Protein AF-0000000087793242 (afdb_homodimer)

Sequence (482 aa):
MSTSSGTLFVCATPLGHLGDVSPRLLETLQNVALICAEDTRHTGKLLSRFEITTSFTSINEHTSPAKIEAMAEKLASGEDLALVTDAGTPGVSDPGPALVRAAAARGFKVCPIPGPCALVAALSISGFDAQRFSFLGFLPRKPGKIRKLFTEMLGRSETLVFYESPYRVAKTIRFLGEVAPEAPVCVCRELTKQFEEIFRGSALELAESLKARGELKGEFTVVVGATTPREAEEDDSEAEDMSTSSGTLFVCATPLGHLGDVSPRLLETLQNVALICAEDTRHTGKLLSRFEITTSFTSINEHTSPAKIEAMAEKLASGEDLALVTDAGTPGVSDPGPALVRAAAARGFKVCPIPGPCALVAALSISGFDAQRFSFLGFLPRKPGKIRKLFTEMLGRSETLVFYESPYRVAKTIRFLGEVAPEAPVCVCRELTKQFEEIFRGSALELAESLKARGELKGEFTVVVGATTPREAEEDDSEAED

Foldseek 3Di:
DPQAFAEEEFEAAAQAANVFDDPVRLVLLQPFQEEEEQDCVLVVVNCVVVVRDHHYDYDFPPDDPVVLVVVLVCRVNVTYYYYYYNHGTDPPLTDDVSSVVSNVVVPHHYHYHHGDDDQVLQVVPLPADVPDEDEDEEADDDLVRLLVVLLVRLVQQHKYKYKYAQVCVLVSLVSNCVNFVQWWKWKWFSPPHPPTDIDTGGSNVVSVVSVVVPRDDGIIMMMTHHPDDDDPPPPPPPDPD/DPQAFAEEEFEAAAQAANVFDDPVRLVLLQPFQEEEEQDCVLVVVNCVVSVRDHHYDYDFPPDDPVVLVVVLVCRVNHTYYYYYYNHGTDPPLTDDVSSVVSNVVVPHHYHYHHGDDDQVLQVVPLPADVPDEDEDEEADDDLVRLLVVLLVRLVQQHKYKYKYAQVCVLVSLVSNCVNFVQWWKWKWFSPPHPPTDIDTGGSNVVSVVSVVVPRDDGIIMMMTHHPDDDDPPPPPPPPPD

InterPro domains:
  IPR000878 Tetrapyrrole methylase [PF00590] (9-206)
  IPR008189 rRNA small subunit methyltransferase I [MF_01877] (7-226)
  IPR008189 rRNA small subunit methyltransferase I [PIRSF005917] (3-237)
  IPR008189 rRNA small subunit methyltransferase I [PTHR46111] (1-237)
  IPR008189 rRNA small subunit methyltransferase I [TIGR00096] (8-238)
  IPR008189 rRNA small subunit methyltransferase I [cd11648] (9-225)
  IPR014776 Tetrapyrrole methylase, subdomain 2 [G3DSA:3.30.950.10] (115-232)
  IPR014777 Tetrapyrrole methylase, subdomain 1 [G3DSA:3.40.1010.10] (1-114)
  IPR035996 Tetrapyrrole methylase superfamily [SSF53790] (6-224)

Nearest PDB structures (foldseek):
  5hw4-assembly1_B  TM=9.599E-01  e=1.656E-26  Escherichia coli K-12
  5hw4-assembly2_C-2  TM=9.58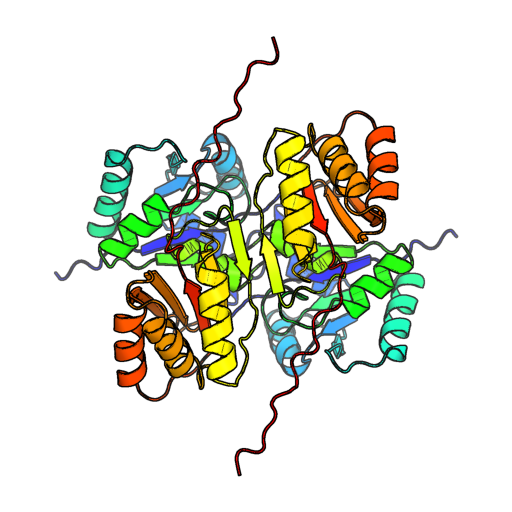0E-01  e=2.205E-25  Escherichia coli K-12
  3nei-assembly1_B  TM=7.031E-01  e=1.901E-11  Rhodobacter capsulatus SB 1003
  6ulu-assembly1_B  TM=6.478E-01  e=5.289E-11  Salmonella enterica subsp. enterica serovar Typhimurium
  6pr3-assembly1_B  TM=6.416E-01  e=1.660E-10  Salmonella enterica subsp. enterica serovar Typhimurium

Radius of gyration: 21.98 Å; Cα contacts (8 Å, |Δi|>4): 1110; chains: 2; bounding box: 62×67×56 Å

Secondary structure (DSSP, 8-state):
---PPPEEEEE-B-SS-GGG--HHHHHHHHHSSEEEES-HHHHHHHHHHTT----EEE--TT--HHHHHHHHHHHHTT--EEEE-SSBSTTSSSS-HHHHHHHHHTT-EEEEE----HHHHHHHHH-S--SSEEEEEEPPSSHHHHHHHHHHHHTS-SEEEEEE-TTTHHHHHHHHHHH-TT-EEEEEESTTSTT-EEEEEEHHHHHHHHHHH-S--S-EEEEE--SS-------------/---PPPEEEEE-B-SS-GGG--HHHHHHHHHSSEEEES-HHHHHHHHHHTT----EEE--TT--HHHHHHHHHHHHTT--EEEE-SSBSTTSSSS-HHHHHHHHHTT-EEEEE----HHHHHHHHH-S--SSEEEEEEPPSSHHHHHHHHHHHHTS-SEEEEEE-TTTHHHHHHHHHHH-TT-EEEEEESTTSTT-EEEEEEHHHHHHHHHHH-S--S-EEEEE--SS-------------

Solvent-accessible surface area (backbone atoms only — not comparable to full-atom values): 24444 Å² total; per-residue (Å²): 128,89,73,62,59,14,39,41,31,40,32,26,34,36,66,57,34,76,47,46,44,24,61,46,51,55,53,49,59,54,65,29,65,34,35,36,21,40,43,53,72,58,47,47,52,58,30,54,75,70,69,43,79,48,50,70,48,72,45,41,87,77,55,52,70,66,58,45,49,51,53,40,49,42,21,59,73,36,35,28,34,33,37,35,34,75,48,8,36,30,16,62,66,44,48,50,25,67,52,38,36,53,31,48,75,71,66,37,52,66,42,57,38,56,26,18,38,68,69,61,37,50,51,39,58,54,29,43,70,38,43,34,33,36,40,52,26,64,70,69,83,51,63,71,58,39,43,50,49,49,57,59,49,57,71,65,31,38,18,36,34,32,40,42,50,38,89,42,41,40,61,53,35,36,46,44,16,72,76,39,40,75,32,41,31,30,43,34,32,30,65,64,31,95,73,48,44,78,45,75,42,29,21,39,58,45,20,53,53,42,53,70,65,57,87,56,76,61,52,34,39,36,37,35,36,50,75,35,80,62,76,75,71,72,77,76,68,77,69,84,118,128,89,73,61,56,13,40,40,32,41,33,26,34,34,66,59,32,75,47,48,44,25,59,46,51,54,52,48,59,54,66,29,65,35,34,36,20,39,42,52,73,57,47,46,52,58,31,55,76,70,69,42,78,47,49,70,45,73,45,42,87,76,54,50,69,67,58,44,50,51,53,41,49,41,22,61,74,37,36,30,34,33,37,35,36,74,50,7,38,30,17,61,66,42,47,49,26,69,52,38,35,54,31,47,76,71,67,36,52,67,41,58,38,58,25,18,38,68,69,60,36,49,48,40,58,54,28,41,71,37,44,34,33,36,38,53,25,63,69,69,84,52,65,70,56,39,45,51,48,51,57,59,49,56,70,66,31,39,17,36,33,31,40,41,49,39,88,44,41,41,59,53,34,36,46,44,17,71,75,38,38,75,30,42,30,30,41,34,32,30,64,63,32,96,73,47,45,78,45,75,40,30,21,40,58,44,20,54,54,43,54,70,63,57,86,56,77,61,50,34,41,37,37,34,35,48,74,35,80,62,77,74,70,72,77,76,65,77,71,82,118

Organism: NCBI:txid1960156

Structure (mmCIF, N/CA/C/O backbone):
data_AF-0000000087793242-model_v1
#
loop_
_entity.id
_entity.type
_entity.pdbx_description
1 polymer 'Ribosomal RNA small subunit methyltransferase I'
#
loop_
_atom_site.group_PDB
_atom_site.id
_atom_site.type_symbol
_atom_site.label_atom_id
_atom_site.label_alt_id
_atom_site.label_comp_id
_atom_site.label_asym_id
_atom_site.label_entity_id
_atom_site.label_seq_id
_atom_site.pdbx_PDB_ins_code
_atom_site.Cartn_x
_atom_site.Cartn_y
_atom_site.Cartn_z
_atom_site.occupancy
_atom_site.B_iso_or_equiv
_atom_site.auth_seq_id
_atom_site.auth_comp_id
_atom_site.auth_asym_id
_atom_site.auth_atom_id
_atom_site.pdbx_PDB_model_num
ATOM 1 N N . MET A 1 1 ? 0.948 25.312 32.281 1 35.28 1 MET A N 1
ATOM 2 C CA . MET A 1 1 ? 1.554 24.016 31.953 1 35.28 1 MET A CA 1
ATOM 3 C C . MET A 1 1 ? 1.282 23.641 30.516 1 35.28 1 MET A C 1
ATOM 5 O O . MET A 1 1 ? 0.126 23.547 30.094 1 35.28 1 MET A O 1
ATOM 9 N N . SER A 1 2 ? 1.872 24.047 29.438 1 45.5 2 SER A N 1
ATOM 10 C CA . SER A 1 2 ? 1.671 23.984 27.984 1 45.5 2 SER A CA 1
ATOM 11 C C . SER A 1 2 ? 1.252 22.594 27.547 1 45.5 2 SER A C 1
ATOM 13 O O . SER A 1 2 ? 2.064 21.672 27.531 1 45.5 2 SER A O 1
ATOM 15 N N . THR A 1 3 ? 0.112 22 27.922 1 59.66 3 THR A N 1
ATOM 16 C CA . THR A 1 3 ? -0.367 20.625 27.844 1 59.66 3 THR A CA 1
ATOM 17 C C . THR A 1 3 ? -0.337 20.125 26.406 1 59.66 3 THR A C 1
ATOM 19 O O . THR A 1 3 ? -0.939 20.75 25.516 1 59.66 3 THR A O 1
ATOM 22 N N . SER A 1 4 ? 0.726 19.344 25.891 1 83.38 4 SER A N 1
ATOM 23 C CA . SER A 1 4 ? 0.999 18.875 24.547 1 83.38 4 SER A CA 1
ATOM 24 C C . SER A 1 4 ? -0.155 18.031 24 1 83.38 4 SER A C 1
ATOM 26 O O . SER A 1 4 ? -0.821 17.328 24.766 1 83.38 4 SER A O 1
ATOM 28 N N . SER A 1 5 ? -0.766 18.422 22.938 1 94.56 5 SER A N 1
ATOM 29 C CA . SER A 1 5 ? -1.838 17.703 22.281 1 94.56 5 SER A CA 1
ATOM 30 C C . SER A 1 5 ? -1.443 16.25 22.031 1 94.56 5 SER A C 1
ATOM 32 O O . SER A 1 5 ? -0.258 15.906 22.047 1 94.56 5 SER A O 1
ATOM 34 N N . GLY A 1 6 ? -2.465 15.391 22.141 1 97.75 6 GLY A N 1
ATOM 35 C CA . GLY A 1 6 ? -2.234 13.984 21.844 1 97.75 6 GLY A CA 1
ATOM 36 C C . GLY A 1 6 ? -1.93 13.719 20.391 1 97.75 6 GLY A C 1
ATOM 37 O O . GLY A 1 6 ? -1.997 14.625 19.547 1 97.75 6 GLY A O 1
ATOM 38 N N . THR A 1 7 ? -1.49 12.516 20.141 1 98.19 7 THR A N 1
ATOM 39 C CA . THR A 1 7 ? -1.184 12.055 18.781 1 98.19 7 THR A CA 1
ATOM 40 C C . THR A 1 7 ? -2.238 11.055 18.312 1 98.19 7 THR A C 1
ATOM 42 O O . THR A 1 7 ? -2.695 10.211 19.078 1 98.19 7 THR A O 1
ATOM 45 N N . LEU A 1 8 ? -2.668 11.242 17.109 1 98.69 8 LEU A N 1
ATOM 46 C CA . LEU A 1 8 ? -3.461 10.203 16.453 1 98.69 8 LEU A CA 1
ATOM 47 C C . LEU A 1 8 ? -2.566 9.242 15.68 1 98.69 8 LEU A C 1
ATOM 49 O O . LEU A 1 8 ? -1.946 9.633 14.688 1 98.69 8 LEU A O 1
ATOM 53 N N . PHE A 1 9 ? -2.551 8.008 16.141 1 98.75 9 PHE A N 1
ATOM 54 C CA . PHE A 1 9 ? -1.827 6.961 15.43 1 98.75 9 PHE A CA 1
ATOM 55 C C . PHE A 1 9 ? -2.752 6.215 14.469 1 98.75 9 PHE A C 1
ATOM 57 O O . PHE A 1 9 ? -3.82 5.75 14.867 1 98.75 9 PHE A O 1
ATOM 64 N N . VAL A 1 10 ? -2.389 6.18 13.234 1 98.69 10 VAL A N 1
ATOM 65 C CA . VAL A 1 10 ? -3.119 5.395 12.242 1 98.69 10 VAL A CA 1
ATOM 66 C C . VAL A 1 10 ? -2.422 4.055 12.031 1 98.69 10 VAL A C 1
ATOM 68 O O . VAL A 1 10 ? -1.36 3.99 11.406 1 98.69 10 VAL A O 1
ATOM 71 N N . CYS A 1 11 ? -3.068 3.008 12.453 1 98.69 11 CYS A N 1
ATOM 72 C CA . CYS A 1 11 ? -2.369 1.747 12.68 1 98.69 11 CYS A CA 1
ATOM 73 C C . CYS A 1 11 ? -2.848 0.675 11.711 1 98.69 11 CYS A C 1
ATOM 75 O O . CYS A 1 11 ? -4.016 0.283 11.734 1 98.69 11 CYS A O 1
ATOM 77 N N . ALA A 1 12 ? -1.911 0.172 10.93 1 98.5 12 ALA A N 1
ATOM 78 C CA . ALA A 1 12 ? -2.215 -0.969 10.07 1 98.5 12 ALA A CA 1
ATOM 79 C C . ALA A 1 12 ? -2.23 -2.27 10.867 1 98.5 12 ALA A C 1
ATOM 81 O O . ALA A 1 12 ? -1.322 -2.527 11.656 1 98.5 12 ALA A O 1
ATOM 82 N N . THR A 1 13 ? -3.225 -3.055 10.68 1 97.94 13 THR A N 1
ATOM 83 C CA . THR A 1 13 ? -3.336 -4.363 11.32 1 97.94 13 THR A CA 1
ATOM 84 C C . THR A 1 13 ? -3.133 -5.477 10.297 1 97.94 13 THR A C 1
ATOM 86 O O . THR A 1 13 ? -3.098 -5.223 9.086 1 97.94 13 THR A O 1
ATOM 89 N N . PRO A 1 14 ? -2.957 -6.688 10.711 1 97.44 14 PRO A N 1
ATOM 90 C CA . PRO A 1 14 ? -2.771 -7.797 9.773 1 97.44 14 PRO A CA 1
ATOM 91 C C . PRO A 1 14 ? -3.973 -7.996 8.852 1 97.44 14 PRO A C 1
ATOM 93 O O . PRO A 1 14 ? -5.105 -7.68 9.227 1 97.44 14 PRO A O 1
ATOM 96 N N . LEU A 1 15 ? -3.691 -8.508 7.664 1 96.62 15 LEU A N 1
ATOM 97 C CA . LEU A 1 15 ? -4.773 -8.867 6.758 1 96.62 15 LEU A CA 1
ATOM 98 C C . LEU A 1 15 ? -5.469 -10.148 7.223 1 96.62 15 LEU A C 1
ATOM 100 O O . LEU A 1 15 ? -6.691 -10.266 7.125 1 96.62 15 LEU A O 1
ATOM 104 N N . GLY A 1 16 ? -4.664 -11.062 7.762 1 94.44 16 GLY A N 1
ATOM 105 C CA . GLY A 1 16 ? -5.215 -12.336 8.195 1 94.44 16 GLY A CA 1
ATOM 106 C C . GLY A 1 16 ? -4.238 -13.156 9.016 1 94.44 16 GLY A C 1
ATOM 107 O O . GLY A 1 16 ? -4.648 -13.938 9.875 1 94.44 16 GLY A O 1
ATOM 108 N N . HIS A 1 17 ? -3.002 -13.078 8.758 1 96.06 17 HIS A N 1
ATOM 109 C CA . HIS A 1 17 ? -1.978 -13.828 9.469 1 96.06 17 HIS A CA 1
ATOM 110 C C . HIS A 1 17 ? -1.484 -13.062 10.695 1 96.06 17 HIS A C 1
ATOM 112 O O . HIS A 1 17 ? -0.928 -11.969 10.562 1 96.06 17 HIS A O 1
ATOM 118 N N . LEU A 1 18 ? -1.533 -13.57 11.758 1 95.06 18 LEU A N 1
ATOM 119 C CA . LEU A 1 18 ? -1.215 -12.891 13.008 1 95.06 18 LEU A CA 1
ATOM 120 C C . LEU A 1 18 ? 0.279 -12.602 13.102 1 95.06 18 LEU A C 1
ATOM 122 O O . LEU A 1 18 ? 0.691 -11.672 13.797 1 95.06 18 LEU A O 1
ATOM 126 N N . GLY A 1 19 ? 1.061 -13.352 12.43 1 96.69 19 GLY A N 1
ATOM 127 C CA . GLY A 1 19 ? 2.496 -13.125 12.406 1 96.69 19 GLY A CA 1
ATOM 128 C C . GLY A 1 19 ? 2.889 -11.828 11.719 1 96.69 19 GLY A C 1
ATOM 129 O O . GLY A 1 19 ? 4.051 -11.422 11.758 1 96.69 19 GLY A O 1
ATOM 130 N N . ASP A 1 20 ? 1.921 -11.164 11.156 1 97.75 20 ASP A N 1
ATOM 131 C CA . ASP A 1 20 ? 2.205 -9.93 10.43 1 97.75 20 ASP A CA 1
ATOM 132 C C . ASP A 1 20 ? 2.045 -8.711 11.336 1 97.75 20 ASP A C 1
ATOM 134 O O . ASP A 1 20 ? 2.135 -7.574 10.875 1 97.75 20 ASP A O 1
ATOM 138 N N . VAL A 1 21 ? 1.825 -8.883 12.57 1 97.12 21 VAL A N 1
ATOM 139 C CA . VAL A 1 21 ? 1.799 -7.797 13.547 1 97.12 21 VAL A CA 1
ATOM 140 C C . VAL A 1 21 ? 3.215 -7.273 13.773 1 97.12 21 VAL A C 1
ATOM 142 O O . VAL A 1 21 ? 4.176 -8.047 13.789 1 97.12 21 VAL A O 1
ATOM 145 N N . SER A 1 22 ? 3.365 -6.02 13.945 1 97.69 22 SER A N 1
ATOM 146 C CA . SER A 1 22 ? 4.668 -5.461 14.289 1 97.69 22 SER A CA 1
ATOM 147 C C . SER A 1 22 ? 4.746 -5.113 15.773 1 97.69 22 SER A C 1
ATOM 149 O O . SER A 1 22 ? 3.73 -4.801 16.391 1 97.69 22 SER A O 1
ATOM 151 N N . PRO A 1 23 ? 5.93 -5.137 16.375 1 97.75 23 PRO A N 1
ATOM 152 C CA . PRO A 1 23 ? 6.086 -4.691 17.766 1 97.75 23 PRO A CA 1
ATOM 153 C C . PRO A 1 23 ? 5.594 -3.262 17.984 1 97.75 23 PRO A C 1
ATOM 155 O O . PRO A 1 23 ? 4.973 -2.967 19 1 97.75 23 PRO A O 1
ATOM 158 N N . ARG A 1 24 ? 5.832 -2.4 17.094 1 98.38 24 ARG A N 1
ATOM 159 C CA . ARG A 1 24 ? 5.426 -1.006 17.219 1 98.38 24 ARG A CA 1
ATOM 160 C C . ARG A 1 24 ? 3.904 -0.882 17.25 1 98.38 24 ARG A C 1
ATOM 162 O O . ARG A 1 24 ? 3.357 -0.05 17.969 1 98.38 24 ARG A O 1
ATOM 169 N N . LEU A 1 25 ? 3.234 -1.683 16.391 1 98.5 25 LEU A N 1
ATOM 170 C CA . LEU A 1 25 ? 1.776 -1.71 16.438 1 98.5 25 LEU A CA 1
ATOM 171 C C . LEU A 1 25 ? 1.277 -2.09 17.828 1 98.5 25 LEU A C 1
ATOM 173 O O . LEU A 1 25 ? 0.445 -1.389 18.406 1 98.5 25 LEU A O 1
ATOM 177 N N . LEU A 1 26 ? 1.805 -3.199 18.344 1 98.06 26 LEU A N 1
ATOM 178 C CA . LEU A 1 26 ? 1.367 -3.699 19.656 1 98.06 26 LEU A CA 1
ATOM 179 C C . LEU A 1 26 ? 1.64 -2.674 20.75 1 98.06 26 LEU A C 1
ATOM 181 O O . LEU A 1 26 ? 0.774 -2.41 21.578 1 98.06 26 LEU A O 1
ATOM 185 N N . GLU A 1 27 ? 2.797 -2.129 20.75 1 98.38 27 GLU A N 1
ATOM 186 C CA . GLU A 1 27 ? 3.158 -1.109 21.734 1 98.38 27 GLU A CA 1
ATOM 187 C C . GLU A 1 27 ? 2.211 0.084 21.656 1 98.38 27 GLU A C 1
ATOM 189 O O . GLU A 1 27 ? 1.758 0.586 22.688 1 98.38 27 GLU A O 1
ATOM 194 N N . THR A 1 28 ? 1.932 0.546 20.469 1 98.69 28 THR A N 1
ATOM 195 C CA . THR A 1 28 ? 1.044 1.687 20.266 1 98.69 28 THR A CA 1
ATOM 196 C C . THR A 1 28 ? -0.349 1.389 20.812 1 98.69 28 THR A C 1
ATOM 198 O O . THR A 1 28 ? -0.896 2.17 21.594 1 98.69 28 THR A O 1
ATOM 201 N N . LEU A 1 29 ? -0.897 0.229 20.453 1 98.44 29 LEU A N 1
ATOM 202 C CA . LEU A 1 29 ? -2.252 -0.132 20.859 1 98.44 29 LEU A CA 1
ATOM 203 C C . LEU A 1 29 ? -2.342 -0.304 22.375 1 98.44 29 LEU A C 1
ATOM 205 O O . LEU A 1 29 ? -3.402 -0.083 22.969 1 98.44 29 LEU A O 1
ATOM 209 N N . GLN A 1 30 ? -1.267 -0.664 23 1 98.12 30 GLN A N 1
ATOM 210 C CA . GLN A 1 30 ? -1.227 -0.88 24.438 1 98.12 30 GLN A CA 1
ATOM 211 C C . GLN A 1 30 ? -1.148 0.445 25.203 1 98.12 30 GLN A C 1
ATOM 213 O O . GLN A 1 30 ? -1.567 0.533 26.359 1 98.12 30 GLN A O 1
ATOM 218 N N . ASN A 1 31 ? -0.642 1.474 24.578 1 98.25 31 ASN A N 1
ATOM 219 C CA . ASN A 1 31 ? -0.254 2.66 25.328 1 98.25 31 ASN A CA 1
ATOM 220 C C . ASN A 1 31 ? -1.198 3.828 25.062 1 98.25 31 ASN A C 1
ATOM 222 O O . ASN A 1 31 ? -1.212 4.809 25.812 1 98.25 31 ASN A O 1
ATOM 226 N N . VAL A 1 32 ? -1.953 3.768 24.016 1 98.5 32 VAL A N 1
ATOM 227 C CA . VAL A 1 32 ? -2.869 4.867 23.719 1 98.5 32 VAL A CA 1
ATOM 228 C C . VAL A 1 32 ? -4.012 4.867 24.734 1 98.5 32 VAL A C 1
ATOM 230 O O . VAL A 1 32 ? -4.262 3.857 25.406 1 98.5 32 VAL A O 1
ATOM 233 N N . ALA A 1 33 ? -4.637 6.023 24.797 1 98.5 33 ALA A N 1
ATOM 234 C CA . ALA A 1 33 ? -5.742 6.164 25.734 1 98.5 33 ALA A CA 1
ATOM 235 C C . ALA A 1 33 ? -6.992 5.449 25.234 1 98.5 33 ALA A C 1
ATOM 237 O O . ALA A 1 33 ? -7.801 4.961 26.016 1 98.5 33 ALA A O 1
ATOM 238 N N . LEU A 1 34 ? -7.16 5.422 23.938 1 98.5 34 LEU A N 1
ATOM 239 C CA . LEU A 1 34 ? -8.359 4.879 23.312 1 98.5 34 LEU A CA 1
ATOM 240 C C . LEU A 1 34 ? -8.078 4.406 21.891 1 98.5 34 LEU A C 1
ATOM 242 O O . LEU A 1 34 ? -7.367 5.082 21.141 1 98.5 34 LEU A O 1
ATOM 246 N N . ILE A 1 35 ? -8.641 3.283 21.562 1 98.44 35 ILE A N 1
ATOM 247 C CA . ILE A 1 35 ? -8.547 2.75 20.203 1 98.44 35 ILE A CA 1
ATOM 248 C C . ILE A 1 35 ? -9.859 3.008 19.453 1 98.44 35 ILE A C 1
ATOM 250 O O . ILE A 1 35 ? -10.938 2.646 19.938 1 98.44 35 ILE A O 1
ATOM 254 N N . CYS A 1 36 ? -9.758 3.676 18.344 1 98.31 36 CYS A N 1
ATOM 255 C CA . CYS A 1 36 ? -10.867 3.871 17.422 1 98.31 36 CYS A CA 1
ATOM 256 C C . CYS A 1 36 ? -10.883 2.787 16.344 1 98.31 36 CYS A C 1
ATOM 258 O O . CYS A 1 36 ? -10.039 2.783 15.453 1 98.31 36 CYS A O 1
ATOM 260 N N . ALA A 1 37 ? -11.922 1.929 16.391 1 97.25 37 ALA A N 1
ATOM 261 C CA . ALA A 1 37 ? -11.953 0.757 15.516 1 97.25 37 ALA A CA 1
ATOM 262 C C . ALA A 1 37 ? -13.172 0.789 14.602 1 97.25 37 ALA A C 1
ATOM 264 O O . ALA A 1 37 ? -14.25 1.219 15.008 1 97.25 37 ALA A O 1
ATOM 265 N N . GLU A 1 38 ? -12.961 0.309 13.375 1 95.12 38 GLU A N 1
ATOM 266 C CA . GLU A 1 38 ? -14.094 0.209 12.461 1 95.12 38 GLU A CA 1
ATOM 267 C C . GLU A 1 38 ? -15.172 -0.72 13.016 1 95.12 38 GLU A C 1
ATOM 269 O O . GLU A 1 38 ? -16.312 -0.309 13.195 1 95.12 38 GLU A O 1
ATOM 274 N N . ASP A 1 39 ? -14.891 -1.95 13.234 1 93.44 39 ASP A N 1
ATOM 275 C CA . ASP A 1 39 ? -15.727 -2.975 13.852 1 93.44 39 ASP A CA 1
ATOM 276 C C . ASP A 1 39 ? -15.109 -3.475 15.156 1 93.44 39 ASP A C 1
ATOM 278 O O . ASP A 1 39 ? -14.109 -4.195 15.141 1 93.44 39 ASP A O 1
ATOM 282 N N . THR A 1 40 ? -15.695 -3.24 16.234 1 90.19 40 THR A N 1
ATOM 283 C CA . THR A 1 40 ? -15.133 -3.541 17.547 1 90.19 40 THR A CA 1
ATOM 284 C C . THR A 1 40 ? -15.086 -5.047 17.781 1 90.19 40 THR A C 1
ATOM 286 O O . THR A 1 40 ? -14.25 -5.539 18.547 1 90.19 40 THR A O 1
ATOM 289 N N . ARG A 1 41 ? -15.984 -5.77 17.25 1 88.88 41 ARG A N 1
ATOM 290 C CA . ARG A 1 41 ? -15.961 -7.223 17.391 1 88.88 41 ARG A CA 1
ATOM 291 C C . ARG A 1 41 ? -14.703 -7.816 16.766 1 88.88 41 ARG A C 1
ATOM 293 O O . ARG A 1 41 ? -14.078 -8.703 17.359 1 88.88 41 ARG A O 1
ATOM 300 N N . HIS A 1 42 ? -14.328 -7.332 15.609 1 89.19 42 HIS A N 1
ATOM 301 C CA . HIS A 1 42 ? -13.125 -7.793 14.922 1 89.19 42 HIS A CA 1
ATOM 302 C C . HIS A 1 42 ? -11.867 -7.371 15.664 1 89.19 42 HIS A C 1
ATOM 304 O O . HIS A 1 42 ? -10.992 -8.195 15.938 1 89.19 42 HIS A O 1
ATOM 310 N N . THR A 1 43 ? -11.797 -6.117 15.945 1 90.44 43 THR A N 1
ATOM 311 C CA . THR A 1 43 ? -10.641 -5.562 16.641 1 90.44 43 THR A CA 1
ATOM 312 C C . THR A 1 43 ? -10.469 -6.211 18.016 1 90.44 43 THR A C 1
ATOM 314 O O . THR A 1 43 ? -9.352 -6.43 18.469 1 90.44 43 THR A O 1
ATOM 317 N N . GLY A 1 44 ? -11.586 -6.496 18.672 1 92.38 44 GLY A N 1
ATOM 318 C CA . GLY A 1 44 ? -11.547 -7.133 19.984 1 92.38 44 GLY A CA 1
ATOM 319 C C . GLY A 1 44 ? -10.797 -8.453 19.984 1 92.38 44 GLY A C 1
ATOM 320 O O . GLY A 1 44 ? -10.039 -8.75 20.906 1 92.38 44 GLY A O 1
ATOM 321 N N . LYS A 1 45 ? -10.969 -9.227 18.922 1 92.75 45 LYS A N 1
ATOM 322 C CA . LYS A 1 45 ? -10.281 -10.508 18.781 1 92.75 45 LYS A CA 1
ATOM 323 C C . LYS A 1 45 ? -8.773 -10.32 18.719 1 92.75 45 LYS A C 1
ATOM 325 O O . LYS A 1 45 ? -8.016 -11.062 19.359 1 92.75 45 LYS A O 1
ATOM 330 N N . LEU A 1 46 ? -8.375 -9.352 17.922 1 93.12 46 LEU A N 1
ATOM 331 C CA . LEU A 1 46 ? -6.953 -9.039 17.812 1 93.12 46 LEU A CA 1
ATOM 332 C C . LEU A 1 46 ? -6.379 -8.609 19.156 1 93.12 46 LEU A C 1
ATOM 334 O O . LEU A 1 46 ? -5.324 -9.102 19.562 1 93.12 46 LEU A O 1
ATOM 338 N N . LEU A 1 47 ? -7.055 -7.703 19.828 1 95.25 47 LEU A N 1
ATOM 339 C CA . LEU A 1 47 ? -6.594 -7.191 21.109 1 95.25 47 LEU A CA 1
ATOM 340 C C . LEU A 1 47 ? -6.512 -8.312 22.141 1 95.25 47 LEU A C 1
ATOM 342 O O . LEU A 1 47 ? -5.543 -8.391 22.906 1 95.25 47 LEU A O 1
ATOM 346 N N . SER A 1 48 ? -7.512 -9.125 22.156 1 95.44 48 SER A N 1
ATOM 347 C CA . SER A 1 48 ? -7.539 -10.25 23.094 1 95.44 48 SER A CA 1
ATOM 348 C C . SER A 1 48 ? -6.363 -11.195 22.859 1 95.44 48 SER A C 1
ATOM 350 O O . SER A 1 48 ? -5.723 -11.641 23.812 1 95.44 48 SER A O 1
ATOM 352 N N . ARG A 1 49 ? -6.129 -11.508 21.656 1 94.81 49 ARG A N 1
ATOM 353 C CA . ARG A 1 49 ? -5.043 -12.414 21.297 1 94.81 49 ARG A CA 1
ATOM 354 C C . ARG A 1 49 ? -3.709 -11.922 21.844 1 94.81 49 ARG A C 1
ATOM 356 O O . ARG A 1 49 ? -2.842 -12.719 22.203 1 94.81 49 ARG A O 1
ATOM 363 N N . PHE A 1 50 ? -3.533 -10.648 21.906 1 96.25 50 PHE A N 1
ATOM 364 C CA . PHE A 1 50 ? -2.256 -10.078 22.328 1 96.25 50 PHE A CA 1
ATOM 365 C C . PHE A 1 50 ? -2.361 -9.469 23.719 1 96.25 50 PHE A C 1
ATOM 367 O O . PHE A 1 50 ? -1.5 -8.688 24.125 1 96.25 50 PHE A O 1
ATOM 374 N N . GLU A 1 51 ? -3.5 -9.617 24.391 1 96.44 51 GLU A N 1
ATOM 375 C CA . GLU A 1 51 ? -3.732 -9.242 25.781 1 96.44 51 GLU A CA 1
ATOM 376 C C . GLU A 1 51 ? -3.66 -7.727 25.969 1 96.44 51 GLU A C 1
ATOM 378 O O . GLU A 1 51 ? -3.062 -7.238 26.922 1 96.44 51 GLU A O 1
ATOM 383 N N . ILE A 1 52 ? -4.141 -7.078 25.047 1 96.94 52 ILE A N 1
ATOM 384 C CA . ILE A 1 52 ? -4.25 -5.625 25.125 1 96.94 52 ILE A CA 1
ATOM 385 C C . ILE A 1 52 ? -5.59 -5.238 25.75 1 96.94 52 ILE A C 1
ATOM 387 O O . ILE A 1 52 ? -6.645 -5.664 25.266 1 96.94 52 ILE A O 1
ATOM 391 N N . THR A 1 53 ? -5.539 -4.383 26.734 1 96.81 53 THR A N 1
ATOM 392 C CA . THR A 1 53 ? -6.742 -4.082 27.5 1 96.81 53 THR A CA 1
ATOM 393 C C . THR A 1 53 ? -7.203 -2.648 27.234 1 96.81 53 THR A C 1
ATOM 395 O O . THR A 1 53 ? -8.172 -2.184 27.844 1 96.81 53 THR A O 1
ATOM 398 N N . THR A 1 54 ? -6.562 -2.021 26.375 1 97.12 54 THR A N 1
ATOM 399 C CA . THR A 1 54 ? -6.938 -0.649 26.047 1 97.12 54 THR A CA 1
ATOM 400 C C . THR A 1 54 ? -8.391 -0.581 25.594 1 97.12 54 THR A C 1
ATOM 402 O O . THR A 1 54 ? -8.852 -1.438 24.844 1 97.12 54 THR A O 1
ATOM 405 N N . SER A 1 55 ? -9.094 0.429 26.078 1 96.62 55 SER A N 1
ATOM 406 C CA . SER A 1 55 ? -10.484 0.618 25.672 1 96.62 55 SER A CA 1
ATOM 407 C C . SER A 1 55 ? -10.594 0.964 24.188 1 96.62 55 SER A C 1
ATOM 409 O O . SER A 1 55 ? -9.656 1.508 23.609 1 96.62 55 SER A O 1
ATOM 411 N N . PHE A 1 56 ? -11.75 0.611 23.625 1 95.44 56 PHE A N 1
ATOM 412 C CA . PHE A 1 56 ? -11.93 0.944 22.219 1 95.44 56 PHE A CA 1
ATOM 413 C C . PHE A 1 56 ? -13.359 1.391 21.953 1 95.44 56 PHE A C 1
ATOM 415 O O . PHE A 1 56 ? -14.266 1.109 22.734 1 95.44 56 PHE A O 1
ATOM 422 N N . THR A 1 57 ? -13.531 2.148 20.906 1 96.69 57 THR A N 1
ATOM 423 C CA . THR A 1 57 ? -14.82 2.625 20.438 1 96.69 57 THR A CA 1
ATOM 424 C C . THR A 1 57 ? -14.93 2.453 18.922 1 96.69 57 THR A C 1
ATOM 426 O O . THR A 1 57 ? -13.914 2.299 18.234 1 96.69 57 THR A O 1
ATOM 429 N N . SER A 1 58 ? -16.156 2.457 18.422 1 96.62 58 SER A N 1
ATOM 430 C CA . SER A 1 58 ? -16.359 2.25 16.984 1 96.62 58 SER A CA 1
ATOM 431 C C . SER A 1 58 ? -16.297 3.568 16.219 1 96.62 58 SER A C 1
ATOM 433 O O . SER A 1 58 ? -16.922 4.551 16.625 1 96.62 58 SER A O 1
ATOM 435 N N . ILE A 1 59 ? -15.547 3.66 15.188 1 96 59 ILE A N 1
ATOM 436 C CA . ILE A 1 59 ? -15.516 4.723 14.188 1 96 59 ILE A CA 1
ATOM 437 C C . ILE A 1 59 ? -15.609 4.117 12.789 1 96 59 ILE A C 1
ATOM 439 O O . ILE A 1 59 ? -14.695 3.422 12.344 1 96 59 ILE A O 1
ATOM 443 N N . ASN A 1 60 ? -16.656 4.371 12.078 1 94.25 60 ASN A N 1
ATOM 444 C CA . ASN A 1 60 ? -16.875 3.82 10.742 1 94.25 60 ASN A CA 1
ATOM 445 C C . ASN A 1 60 ? -17.453 4.867 9.789 1 94.25 60 ASN A C 1
ATOM 447 O O . ASN A 1 60 ? -17.406 6.062 10.078 1 94.25 60 ASN A O 1
ATOM 451 N N . GLU A 1 61 ? -17.875 4.441 8.648 1 89.06 61 GLU A N 1
ATOM 452 C CA . GLU A 1 61 ? -18.312 5.352 7.594 1 89.06 61 GLU A CA 1
ATOM 453 C C . GLU A 1 61 ? -19.562 6.113 7.996 1 89.06 61 GLU A C 1
ATOM 455 O O . GLU A 1 61 ? -19.859 7.18 7.453 1 89.06 61 GLU A O 1
ATOM 460 N N . HIS A 1 62 ? -20.234 5.625 8.984 1 92.31 62 HIS A N 1
ATOM 461 C CA . HIS A 1 62 ? -21.5 6.23 9.383 1 92.31 62 HIS A CA 1
ATOM 462 C C . HIS A 1 62 ? -21.344 7.012 10.68 1 92.31 62 HIS A C 1
ATOM 464 O O . HIS A 1 62 ? -22.328 7.582 11.18 1 92.31 62 HIS A O 1
ATOM 470 N N . THR A 1 63 ? -20.203 7.027 11.148 1 94.88 63 THR A N 1
ATOM 471 C CA . THR A 1 63 ? -19.969 7.73 12.398 1 94.88 63 THR A CA 1
ATOM 472 C C . THR A 1 63 ? -20.328 9.211 12.266 1 94.88 63 THR A C 1
ATOM 474 O O . THR A 1 63 ? -19.969 9.852 11.281 1 94.88 63 THR A O 1
ATOM 477 N N . SER A 1 64 ? -21 9.781 13.25 1 96 64 SER A N 1
ATOM 478 C CA . SER A 1 64 ? -21.484 11.156 13.219 1 96 64 SER A CA 1
ATOM 479 C C . SER A 1 64 ? -20.344 12.148 13.352 1 96 64 SER A C 1
ATOM 481 O O . SER A 1 64 ? -19.328 11.859 14 1 96 64 SER A O 1
ATOM 483 N N . PRO A 1 65 ? -20.578 13.289 12.789 1 96 65 PRO A N 1
ATOM 484 C CA . PRO A 1 65 ? -19.578 14.352 12.969 1 96 65 PRO A CA 1
ATOM 485 C C . PRO A 1 65 ? -19.344 14.695 14.445 1 96 65 PRO A C 1
ATOM 487 O O . PRO A 1 65 ? -18.219 15.023 14.836 1 96 65 PRO A O 1
ATOM 490 N N . A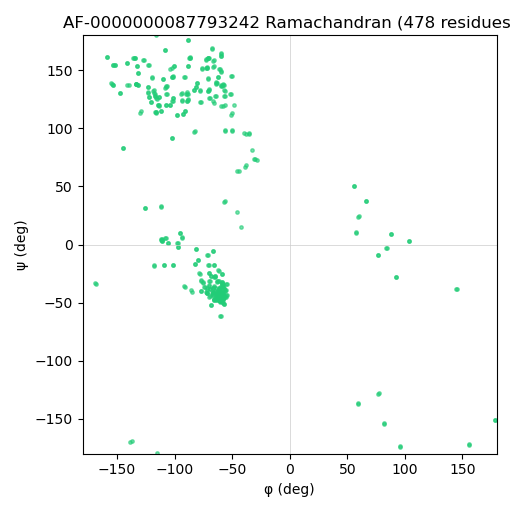LA A 1 66 ? -20.344 14.602 15.164 1 97.25 66 ALA A N 1
ATOM 491 C CA . ALA A 1 66 ? -20.234 14.914 16.594 1 97.25 66 ALA A CA 1
ATOM 492 C C . ALA A 1 66 ? -19.281 13.953 17.297 1 97.25 66 ALA A C 1
ATOM 494 O O . ALA A 1 66 ? -18.484 14.367 18.141 1 97.25 66 ALA A O 1
ATOM 495 N N . LYS A 1 67 ? -19.391 12.758 16.984 1 97.5 67 LYS A N 1
ATOM 496 C CA . LYS A 1 67 ? -18.484 11.773 17.578 1 97.5 67 LYS A CA 1
ATOM 497 C C . LYS A 1 67 ? -17.047 11.984 17.109 1 97.5 67 LYS A C 1
ATOM 499 O O . LYS A 1 67 ? -16.109 11.852 17.906 1 97.5 67 LYS A O 1
ATOM 504 N N . ILE A 1 68 ? -16.891 12.266 15.922 1 97.88 68 ILE A N 1
ATOM 505 C CA . ILE A 1 68 ? -15.57 12.555 15.383 1 97.88 68 ILE A CA 1
ATOM 506 C C . ILE A 1 68 ? -14.961 13.734 16.141 1 97.88 68 ILE A C 1
ATOM 508 O O . ILE A 1 68 ? -13.789 13.695 16.516 1 97.88 68 ILE A O 1
ATOM 512 N N . GLU A 1 69 ? -15.75 14.727 16.297 1 97.19 69 GLU A N 1
ATOM 513 C CA . GLU A 1 69 ? -15.297 15.898 17.047 1 97.19 69 GLU A CA 1
ATOM 514 C C . GLU A 1 69 ? -14.938 15.539 18.484 1 97.19 69 GLU A C 1
ATOM 516 O O . GLU A 1 69 ? -13.984 16.078 19.047 1 97.19 69 GLU A O 1
ATOM 521 N N . ALA A 1 70 ? -15.688 14.711 19.016 1 97.88 70 ALA A N 1
ATOM 522 C CA . ALA A 1 70 ? -15.406 14.258 20.375 1 97.88 70 ALA A CA 1
ATOM 523 C C . ALA A 1 70 ? -14.047 13.578 20.453 1 97.88 70 ALA A C 1
ATOM 525 O O . ALA A 1 70 ? -13.328 13.727 21.453 1 97.88 70 ALA A O 1
ATOM 526 N N . MET A 1 71 ? -13.711 12.789 19.516 1 98 71 MET A N 1
ATOM 527 C CA . MET A 1 71 ? -12.391 12.156 19.453 1 98 71 MET A CA 1
ATOM 528 C C . MET A 1 71 ? -11.289 13.203 19.328 1 98 71 MET A C 1
ATOM 530 O O . MET A 1 71 ? -10.242 13.086 19.969 1 98 71 MET A O 1
ATOM 534 N N . ALA A 1 72 ? -11.547 14.156 18.484 1 97.19 72 ALA A N 1
ATOM 535 C CA . ALA A 1 72 ? -10.57 15.234 18.312 1 97.19 72 ALA A CA 1
ATOM 536 C C . ALA A 1 72 ? -10.359 15.984 19.625 1 97.19 72 ALA A C 1
ATOM 538 O O . ALA A 1 72 ? -9.242 16.438 19.922 1 97.19 72 ALA A O 1
ATOM 539 N N . GLU A 1 73 ? -11.367 16.156 20.344 1 97.31 73 GLU A N 1
ATOM 540 C CA . GLU A 1 73 ? -11.266 16.828 21.641 1 97.31 73 GLU A CA 1
ATOM 541 C C . GLU A 1 73 ? -10.406 16.016 22.609 1 97.31 73 GLU A C 1
ATOM 543 O O . GLU A 1 73 ? -9.695 16.578 23.438 1 97.31 73 GLU A O 1
ATOM 548 N N . LYS A 1 74 ? -10.531 14.719 22.547 1 97.75 74 LYS A N 1
ATOM 549 C CA . LYS A 1 74 ? -9.656 13.875 23.344 1 97.75 74 LYS A CA 1
ATOM 550 C C . LYS A 1 74 ? -8.188 14.125 23.016 1 97.75 74 LYS A C 1
ATOM 552 O O . LYS A 1 74 ? -7.34 14.18 23.906 1 97.75 74 LYS A O 1
ATOM 557 N N . LEU A 1 75 ? -7.871 14.219 21.797 1 98.19 75 LEU A N 1
ATOM 558 C CA . LEU A 1 75 ? -6.52 14.562 21.375 1 98.19 75 LEU A CA 1
ATOM 559 C C . LEU A 1 75 ? -6.094 15.914 21.953 1 98.19 75 LEU A C 1
ATOM 561 O O . LEU A 1 75 ? -4.961 16.062 22.422 1 98.19 75 LEU A O 1
ATOM 565 N N . ALA A 1 76 ? -6.996 16.875 21.891 1 97.38 76 ALA A N 1
ATOM 566 C CA . ALA A 1 76 ? -6.727 18.203 22.406 1 97.38 76 ALA A CA 1
ATOM 567 C C . ALA A 1 76 ? -6.379 18.156 23.891 1 97.38 76 ALA A C 1
ATOM 569 O O . ALA A 1 76 ? -5.594 18.984 24.375 1 97.38 76 ALA A O 1
ATOM 570 N N . SER A 1 77 ? -6.965 17.234 24.547 1 97.12 77 SER A N 1
ATOM 571 C CA . SER A 1 77 ? -6.746 17.094 25.984 1 97.12 77 SER A CA 1
ATOM 572 C C . SER A 1 77 ? -5.453 16.344 26.281 1 97.12 77 SER A C 1
ATOM 574 O O . SER A 1 77 ? -5.125 16.094 27.438 1 97.12 77 SER A O 1
ATOM 576 N N . GLY A 1 78 ? -4.816 15.891 25.234 1 97.44 78 GLY A N 1
ATOM 577 C CA . GLY A 1 78 ? -3.504 15.289 25.406 1 97.44 78 GLY A CA 1
ATOM 578 C C . GLY A 1 78 ? -3.533 13.773 25.328 1 97.44 78 GLY A C 1
ATOM 579 O O . GLY A 1 78 ? -2.51 13.117 25.547 1 97.44 78 GLY A O 1
ATOM 580 N N . GLU A 1 79 ? -4.656 13.25 25.062 1 98.12 79 GLU A N 1
ATOM 581 C CA . GLU A 1 79 ? -4.785 11.797 24.969 1 98.12 79 GLU A CA 1
ATOM 582 C C . GLU A 1 79 ? -4.375 11.297 23.578 1 98.12 79 GLU A C 1
ATOM 584 O O . GLU A 1 79 ? -4.797 11.852 22.562 1 98.12 79 GLU A O 1
ATOM 589 N N . ASP A 1 80 ? -3.559 10.266 23.578 1 98.62 80 ASP A N 1
ATOM 590 C CA . ASP A 1 80 ? -3.223 9.602 22.328 1 98.62 80 ASP A CA 1
ATOM 591 C C . ASP A 1 80 ? -4.328 8.633 21.906 1 98.62 80 ASP A C 1
ATOM 593 O O . ASP A 1 80 ? -4.895 7.926 22.734 1 98.62 80 ASP A O 1
ATOM 597 N N . LEU A 1 81 ? -4.605 8.633 20.688 1 98.75 81 LEU A N 1
ATOM 598 C CA . LEU A 1 81 ? -5.598 7.723 20.125 1 98.75 81 LEU A CA 1
ATOM 599 C C . LEU A 1 81 ? -4.98 6.867 19.016 1 98.75 81 LEU A C 1
ATOM 601 O O . LEU A 1 81 ? -4.012 7.277 18.375 1 98.75 81 LEU A O 1
ATOM 605 N N . ALA A 1 82 ? -5.574 5.707 18.812 1 98.75 82 ALA A N 1
ATOM 606 C CA . ALA A 1 82 ? -5.207 4.844 17.688 1 98.75 82 ALA A CA 1
ATOM 607 C C . ALA A 1 82 ? -6.418 4.543 16.812 1 98.75 82 ALA A C 1
ATOM 609 O O . ALA A 1 82 ? -7.5 4.227 17.312 1 98.75 82 ALA A O 1
ATOM 610 N N . LEU A 1 83 ? -6.227 4.723 15.539 1 98.62 83 LEU A N 1
ATOM 611 C CA . LEU A 1 83 ? -7.234 4.352 14.555 1 98.62 83 LEU A CA 1
ATOM 612 C C . LEU A 1 83 ? -6.879 3.029 13.883 1 98.62 83 LEU A C 1
ATOM 614 O O . LEU A 1 83 ? -5.773 2.873 13.359 1 98.62 83 LEU A O 1
ATOM 618 N N . VAL A 1 84 ? -7.805 2.053 13.906 1 98.06 84 VAL A N 1
ATOM 619 C CA . VAL A 1 84 ? -7.613 0.771 13.234 1 98.06 84 VAL A CA 1
ATOM 620 C C . VAL A 1 84 ? -8.859 0.418 12.43 1 98.06 84 VAL A C 1
ATOM 622 O O . VAL A 1 84 ? -9.953 0.93 12.703 1 98.06 84 VAL A O 1
ATOM 625 N N . THR A 1 85 ? -8.703 -0.336 11.414 1 96.5 85 THR A N 1
ATOM 626 C CA . THR A 1 85 ? -9.82 -0.934 10.688 1 96.5 85 THR A CA 1
ATOM 627 C C . THR A 1 85 ? -9.781 -2.455 10.805 1 96.5 85 THR A C 1
ATOM 629 O O . THR A 1 85 ? -8.938 -3.012 11.508 1 96.5 85 THR A O 1
ATOM 632 N N . ASP A 1 86 ? -10.68 -3.131 10.211 1 93 86 ASP A N 1
ATOM 633 C CA . ASP A 1 86 ? -10.844 -4.57 10.391 1 93 86 ASP A CA 1
ATOM 634 C C . ASP A 1 86 ? -9.602 -5.328 9.93 1 93 86 ASP A C 1
ATOM 636 O O . ASP A 1 86 ? -9.219 -6.328 10.547 1 93 86 ASP A O 1
ATOM 640 N N . ALA A 1 87 ? -9.086 -4.859 8.82 1 94.94 87 ALA A N 1
ATOM 641 C CA . ALA A 1 87 ? -7.871 -5.484 8.312 1 94.94 87 ALA A CA 1
ATOM 642 C C . ALA A 1 87 ? -7.059 -4.5 7.469 1 94.94 87 ALA A C 1
ATOM 644 O O . ALA A 1 87 ? -7.621 -3.719 6.699 1 94.94 87 ALA A O 1
ATOM 645 N N . GLY A 1 88 ? -5.711 -4.574 7.742 1 97.06 88 GLY A N 1
ATOM 646 C CA . GLY A 1 88 ? -4.82 -3.803 6.891 1 97.06 88 GLY A CA 1
ATOM 647 C C . GLY A 1 88 ? -4.727 -2.344 7.297 1 97.06 88 GLY A C 1
ATOM 648 O O . GLY A 1 88 ? -4.844 -2.014 8.484 1 97.06 88 GLY A O 1
ATOM 649 N N . THR A 1 89 ? -4.414 -1.457 6.391 1 98 89 THR A N 1
ATOM 650 C CA . THR A 1 89 ? -4.141 -0.044 6.629 1 98 89 THR A CA 1
ATOM 651 C C . THR A 1 89 ? -5.426 0.776 6.551 1 98 89 THR A C 1
ATOM 653 O O . THR A 1 89 ? -6.113 0.765 5.531 1 98 89 THR A O 1
ATOM 656 N N . PRO A 1 90 ? -5.742 1.529 7.629 1 97.69 90 PRO A N 1
ATOM 657 C CA . PRO A 1 90 ? -6.957 2.346 7.629 1 97.69 90 PRO A CA 1
ATOM 658 C C . PRO A 1 90 ? -6.977 3.381 6.508 1 97.69 90 PRO A C 1
ATOM 660 O O . PRO A 1 90 ? -5.922 3.871 6.098 1 97.69 90 PRO A O 1
ATOM 663 N N . GLY A 1 91 ? -8.188 3.693 6.02 1 94.5 91 GLY A N 1
ATOM 664 C CA . GLY A 1 91 ? -8.352 4.777 5.066 1 94.5 91 GLY A CA 1
ATOM 665 C C . GLY A 1 91 ? -8.289 4.32 3.623 1 94.5 91 GLY A C 1
ATOM 666 O O . GLY A 1 91 ? -8.773 5.012 2.725 1 94.5 91 GLY A O 1
ATOM 667 N N . VAL A 1 92 ? -7.562 3.207 3.293 1 94.44 92 VAL A N 1
ATOM 668 C CA . VAL A 1 92 ? -7.484 2.66 1.942 1 94.44 92 VAL A CA 1
ATOM 669 C C . VAL A 1 92 ? -8.695 1.771 1.677 1 94.44 92 VAL A C 1
ATOM 671 O O . VAL A 1 92 ? -8.68 0.574 1.975 1 94.44 92 VAL A O 1
ATOM 674 N N . SER A 1 93 ? -9.719 2.314 1.044 1 89.75 93 SER A N 1
ATOM 675 C CA . SER A 1 93 ? -11.008 1.674 0.827 1 89.75 93 SER A CA 1
ATOM 676 C C . SER A 1 93 ? -11.68 1.324 2.15 1 89.75 93 SER A C 1
ATOM 678 O O . SER A 1 93 ? -12.359 0.3 2.256 1 89.75 93 SER A O 1
ATOM 680 N N . ASP A 1 94 ? -11.328 2.021 3.201 1 88.75 94 ASP A N 1
ATOM 681 C CA . ASP A 1 94 ? -11.828 1.847 4.559 1 88.75 94 ASP A CA 1
ATOM 682 C C . ASP A 1 94 ? -12.156 3.193 5.203 1 88.75 94 ASP A C 1
ATOM 684 O O . ASP A 1 94 ? -11.688 4.238 4.734 1 88.75 94 ASP A O 1
ATOM 688 N N . PRO A 1 95 ? -12.984 3.18 6.273 1 88.44 95 PRO A N 1
ATOM 689 C CA . PRO A 1 95 ? -13.164 4.402 7.062 1 88.44 95 PRO A CA 1
ATOM 690 C C . PRO A 1 95 ? -11.859 4.906 7.672 1 88.44 95 PRO A C 1
ATOM 692 O O . PRO A 1 95 ? -10.891 4.145 7.801 1 88.44 95 PRO A O 1
ATOM 695 N N . GLY A 1 96 ? -11.812 6.148 8.094 1 92 96 GLY A N 1
ATOM 696 C CA . GLY A 1 96 ? -10.641 6.688 8.766 1 92 96 GLY A CA 1
ATOM 697 C C . GLY A 1 96 ? -10.375 8.141 8.43 1 92 96 GLY A C 1
ATOM 698 O O . GLY A 1 96 ? -10.047 8.938 9.312 1 92 96 GLY A O 1
ATOM 699 N N . PRO A 1 97 ? -10.625 8.469 7.133 1 94.38 97 PRO A N 1
ATOM 700 C CA . PRO A 1 97 ? -10.227 9.805 6.695 1 94.38 97 PRO A CA 1
ATOM 701 C C . PRO A 1 97 ? -10.891 10.914 7.508 1 94.38 97 PRO A C 1
ATOM 703 O O . PRO A 1 97 ? -10.266 11.953 7.766 1 94.38 97 PRO A O 1
ATOM 706 N N . ALA A 1 98 ? -12.078 10.734 7.93 1 95.75 98 ALA A N 1
ATOM 707 C CA . ALA A 1 98 ? -12.797 11.781 8.648 1 95.75 98 ALA A CA 1
ATOM 708 C C . ALA A 1 98 ? -12.078 12.148 9.945 1 95.75 98 ALA A C 1
ATOM 710 O O . ALA A 1 98 ? -11.906 13.336 10.25 1 95.75 98 ALA A O 1
ATOM 711 N N . LEU A 1 99 ? -11.711 11.156 10.688 1 97.56 99 LEU A N 1
ATOM 712 C CA . LEU A 1 99 ? -11.008 11.414 11.938 1 97.56 99 LEU A CA 1
ATOM 713 C C . LEU A 1 99 ? -9.625 12.008 11.672 1 97.56 99 LEU A C 1
ATOM 715 O O . LEU A 1 99 ? -9.195 12.914 12.391 1 97.56 99 LEU A O 1
ATOM 719 N N . VAL A 1 100 ? -8.945 11.508 10.727 1 98.06 100 VAL A N 1
ATOM 720 C CA . VAL A 1 100 ? -7.629 12.023 10.352 1 98.06 100 VAL A CA 1
ATOM 721 C C . VAL A 1 100 ? -7.738 13.5 9.977 1 98.06 100 VAL A C 1
ATOM 723 O O . VAL A 1 100 ? -6.934 14.32 10.414 1 98.06 100 VAL A O 1
ATOM 726 N N . ARG A 1 101 ? -8.734 13.812 9.188 1 96.5 101 ARG A N 1
ATOM 727 C CA . ARG A 1 101 ? -8.961 15.188 8.766 1 96.5 101 ARG A CA 1
ATOM 728 C C . ARG A 1 101 ? -9.211 16.094 9.977 1 96.5 101 ARG A C 1
ATOM 730 O O . ARG A 1 101 ? -8.664 17.203 10.055 1 96.5 101 ARG A O 1
ATOM 737 N N . ALA A 1 102 ? -10.062 15.633 10.82 1 96.94 102 ALA A N 1
ATOM 738 C CA . ALA A 1 102 ? -10.398 16.422 12.008 1 96.94 102 ALA A CA 1
ATOM 739 C C . ALA A 1 102 ? -9.164 16.688 12.859 1 96.94 102 ALA A C 1
ATOM 741 O O . ALA A 1 102 ? -8.961 17.797 13.336 1 96.94 102 ALA A O 1
ATOM 742 N N . ALA A 1 103 ? -8.344 15.648 13.047 1 97.62 103 ALA A N 1
ATOM 743 C CA . ALA A 1 103 ? -7.105 15.789 13.812 1 97.62 103 ALA A CA 1
ATOM 744 C C . ALA A 1 103 ? -6.145 16.75 13.117 1 97.62 103 ALA A C 1
ATOM 746 O O . ALA A 1 103 ? -5.605 17.672 13.75 1 97.62 103 ALA A O 1
ATOM 747 N N . ALA A 1 104 ? -5.965 16.578 11.859 1 95.75 104 ALA A N 1
ATOM 748 C CA . ALA A 1 104 ? -5.039 17.391 11.078 1 95.75 104 ALA A CA 1
ATOM 749 C C . ALA A 1 104 ? -5.469 18.859 11.062 1 95.75 104 ALA A C 1
ATOM 751 O O . ALA A 1 104 ? -4.637 19.75 11.172 1 95.75 104 ALA A O 1
ATOM 752 N N . ALA A 1 105 ? -6.719 19.094 10.875 1 94.5 105 ALA A N 1
ATOM 753 C CA . ALA A 1 105 ? -7.27 20.453 10.797 1 94.5 105 ALA A CA 1
ATOM 754 C C . ALA A 1 105 ? -6.988 21.234 12.078 1 94.5 105 ALA A C 1
ATOM 756 O O . ALA A 1 105 ? -6.906 22.469 12.055 1 94.5 105 ALA A O 1
ATOM 757 N N . ARG A 1 106 ? -6.824 20.547 13.133 1 95.56 106 ARG A N 1
ATOM 758 C CA . ARG A 1 106 ? -6.59 21.188 14.422 1 95.56 106 ARG A CA 1
ATOM 759 C C . ARG A 1 106 ? -5.102 21.234 14.75 1 95.56 106 ARG A C 1
ATOM 761 O O . ARG A 1 106 ? -4.711 21.656 15.836 1 95.56 106 ARG A O 1
ATOM 768 N N . GLY A 1 107 ? -4.344 20.656 13.836 1 94.44 107 GLY A N 1
ATOM 769 C CA . GLY A 1 107 ? -2.898 20.75 13.977 1 94.44 107 GLY A CA 1
ATOM 770 C C . GLY A 1 107 ? -2.314 19.625 14.82 1 94.44 107 GLY A C 1
ATOM 771 O O . GLY A 1 107 ? -1.162 19.703 15.25 1 94.44 107 GLY A O 1
ATOM 772 N N . PHE A 1 108 ? -3.109 18.625 15.164 1 96.88 108 PHE A N 1
ATOM 773 C CA . PHE A 1 108 ? -2.596 17.516 15.953 1 96.88 108 PHE A CA 1
ATOM 774 C C . PHE A 1 108 ? -1.675 16.641 15.109 1 96.88 108 PHE A C 1
ATOM 776 O O . PHE A 1 108 ? -1.815 16.578 13.891 1 96.88 108 PHE A O 1
ATOM 783 N N . LYS A 1 109 ? -0.778 16.016 15.758 1 96.81 109 LYS A N 1
ATOM 784 C CA . LYS A 1 109 ? 0.105 15.07 15.086 1 96.81 109 LYS A CA 1
ATOM 785 C C . LYS A 1 109 ? -0.656 13.82 14.656 1 96.81 109 LYS A C 1
ATOM 787 O O . LYS A 1 109 ? -1.408 13.242 15.445 1 96.81 109 LYS A O 1
ATOM 792 N N . VAL A 1 110 ? -0.551 13.516 13.461 1 98 110 VAL A N 1
ATOM 793 C CA . VAL A 1 110 ? -1.054 12.258 12.906 1 98 110 VAL A CA 1
ATOM 794 C C . VAL A 1 110 ? 0.116 11.391 12.438 1 98 110 VAL A C 1
ATOM 796 O O . VAL A 1 110 ? 0.875 11.789 11.555 1 98 110 VAL A O 1
ATOM 799 N N . CYS A 1 111 ? 0.23 10.242 13.008 1 97.94 111 CYS A N 1
ATOM 800 C CA . CYS A 1 111 ? 1.404 9.398 12.805 1 97.94 111 CYS A CA 1
ATOM 801 C C . CYS A 1 111 ? 1.009 8.039 12.25 1 97.94 111 CYS A C 1
ATOM 803 O O . CYS A 1 111 ? 0.197 7.332 12.852 1 97.94 111 CYS A O 1
ATOM 805 N N . PRO A 1 112 ? 1.634 7.684 11.172 1 98.5 112 PRO A N 1
ATOM 806 C CA . PRO A 1 112 ? 1.331 6.344 10.664 1 98.5 112 PRO A CA 1
ATOM 807 C C . PRO A 1 112 ? 2.104 5.25 11.391 1 98.5 112 PRO A C 1
ATOM 809 O O . PRO A 1 112 ? 3.287 5.422 11.695 1 98.5 112 PRO A O 1
ATOM 812 N N . ILE A 1 113 ? 1.497 4.227 11.734 1 98.69 113 ILE A N 1
ATOM 813 C CA . ILE A 1 113 ? 2.09 2.926 12.031 1 98.69 113 ILE A CA 1
ATOM 814 C C . ILE A 1 113 ? 1.892 1.985 10.844 1 98.69 113 ILE A C 1
ATOM 816 O O . ILE A 1 113 ? 0.865 1.308 10.75 1 98.69 113 ILE A O 1
ATOM 820 N N . PRO A 1 114 ? 2.846 1.976 9.969 1 98.69 114 PRO A N 1
ATOM 821 C CA . PRO A 1 114 ? 2.645 1.305 8.68 1 98.69 114 PRO A CA 1
ATOM 822 C C . PRO A 1 114 ? 2.594 -0.216 8.812 1 98.69 114 PRO A C 1
ATOM 824 O O . PRO A 1 114 ? 3.061 -0.77 9.812 1 98.69 114 PRO A O 1
ATOM 827 N N . GLY A 1 115 ? 2.016 -0.91 7.781 1 98.38 115 GLY A N 1
ATOM 828 C CA . GLY A 1 115 ? 1.891 -2.359 7.789 1 98.38 115 GLY A CA 1
ATOM 829 C C . GLY A 1 115 ? 1.175 -2.904 6.57 1 98.38 115 GLY A C 1
ATOM 830 O O . GLY A 1 115 ? 1.26 -2.324 5.484 1 98.38 115 GLY A O 1
ATOM 831 N N . PRO A 1 116 ? 0.536 -4.008 6.773 1 98.5 116 PRO A N 1
ATOM 832 C CA . PRO A 1 116 ? -0.061 -4.73 5.645 1 98.5 116 PRO A CA 1
ATOM 833 C C . PRO A 1 116 ? -1.141 -3.924 4.93 1 98.5 116 PRO A C 1
ATOM 835 O O . PRO A 1 116 ? -1.877 -3.168 5.57 1 98.5 116 PRO A O 1
ATOM 838 N N . CYS A 1 117 ? -1.193 -4.078 3.727 1 98.31 117 CYS A N 1
ATOM 839 C CA . CYS A 1 117 ? -2.215 -3.564 2.82 1 98.31 117 CYS A CA 1
ATOM 840 C C . CYS A 1 117 ? -2.443 -4.523 1.657 1 98.31 117 CYS A C 1
ATOM 842 O O . CYS A 1 117 ? -1.501 -4.883 0.949 1 98.31 117 CYS A O 1
ATOM 844 N N . ALA A 1 118 ? -3.652 -4.883 1.356 1 98.25 118 ALA A N 1
ATOM 845 C CA . ALA A 1 118 ? -3.957 -5.938 0.392 1 98.25 118 ALA A CA 1
ATOM 846 C C . ALA A 1 118 ? -3.527 -5.531 -1.016 1 98.25 118 ALA A C 1
ATOM 848 O O . ALA A 1 118 ? -2.959 -6.344 -1.754 1 98.25 118 ALA A O 1
ATOM 849 N N . LEU A 1 119 ? -3.842 -4.344 -1.445 1 98 119 LEU A N 1
ATOM 850 C CA . LEU A 1 119 ? -3.52 -3.922 -2.805 1 98 119 LEU A CA 1
ATOM 851 C C . LEU A 1 119 ? -2.014 -3.975 -3.047 1 98 119 LEU A C 1
ATOM 853 O O . LEU A 1 119 ? -1.567 -4.449 -4.094 1 98 119 LEU A O 1
ATOM 857 N N . VAL A 1 120 ? -1.255 -3.549 -2.094 1 98 120 VAL A N 1
ATOM 858 C CA . VAL A 1 120 ? 0.194 -3.506 -2.26 1 98 120 VAL A CA 1
ATOM 859 C C . VAL A 1 120 ? 0.761 -4.922 -2.221 1 98 120 VAL A C 1
ATOM 861 O O . VAL A 1 120 ? 1.688 -5.246 -2.967 1 98 120 VAL A O 1
ATOM 864 N N . ALA A 1 121 ? 0.254 -5.73 -1.332 1 98.5 121 ALA A N 1
ATOM 865 C CA . ALA A 1 121 ? 0.65 -7.133 -1.295 1 98.5 121 ALA A CA 1
ATOM 866 C C . ALA A 1 121 ? 0.396 -7.812 -2.639 1 98.5 121 ALA A C 1
ATOM 868 O O . ALA A 1 121 ? 1.258 -8.531 -3.152 1 98.5 121 ALA A O 1
ATOM 869 N N . ALA A 1 122 ? -0.752 -7.582 -3.207 1 98.69 122 ALA A N 1
ATOM 870 C CA . ALA A 1 122 ? -1.116 -8.18 -4.488 1 98.69 122 ALA A CA 1
ATOM 871 C C . ALA A 1 122 ? -0.194 -7.688 -5.602 1 98.69 122 ALA A C 1
ATOM 873 O O . ALA A 1 122 ? 0.264 -8.477 -6.43 1 98.69 122 ALA A O 1
ATOM 874 N N . LEU A 1 123 ? 0.054 -6.402 -5.602 1 98.44 123 LEU A N 1
ATOM 875 C CA . LEU A 1 123 ? 0.959 -5.832 -6.594 1 98.44 123 LEU A CA 1
ATOM 876 C C . LEU A 1 123 ? 2.334 -6.488 -6.516 1 98.44 123 LEU A C 1
ATOM 878 O O . LEU A 1 123 ? 2.918 -6.84 -7.543 1 98.44 123 LEU A O 1
ATOM 882 N N . SER A 1 124 ? 2.814 -6.711 -5.348 1 98.31 124 SER A N 1
ATOM 883 C CA . SER A 1 124 ? 4.172 -7.191 -5.117 1 98.31 124 SER A CA 1
ATOM 884 C C . SER A 1 124 ? 4.363 -8.594 -5.684 1 98.31 124 SER A C 1
ATOM 886 O O . SER A 1 124 ? 5.48 -8.977 -6.051 1 98.31 124 SER A O 1
ATOM 888 N N . ILE A 1 125 ? 3.299 -9.359 -5.766 1 98.38 125 ILE A N 1
ATOM 889 C CA . ILE A 1 125 ? 3.465 -10.75 -6.18 1 98.38 125 ILE A CA 1
ATOM 890 C C . ILE A 1 125 ? 2.861 -10.953 -7.566 1 98.38 125 ILE A C 1
ATOM 892 O O . ILE A 1 125 ? 2.805 -12.078 -8.07 1 98.38 125 ILE A O 1
ATOM 896 N N . SER A 1 126 ? 2.375 -9.906 -8.18 1 98 126 SER A N 1
ATOM 897 C CA . SER A 1 126 ? 1.674 -10.031 -9.453 1 98 126 SER A CA 1
ATOM 898 C C . SER A 1 126 ? 2.652 -10.242 -10.602 1 98 126 SER A C 1
ATOM 900 O O . SER A 1 126 ? 2.301 -10.844 -11.625 1 98 126 SER A O 1
ATOM 902 N N . GLY A 1 127 ? 3.828 -9.641 -10.398 1 96.94 127 GLY A N 1
ATOM 903 C CA . GLY A 1 127 ? 4.793 -9.656 -11.484 1 96.94 127 GLY A CA 1
ATOM 904 C C . GLY A 1 127 ? 4.578 -8.539 -12.492 1 96.94 127 GLY A C 1
ATOM 905 O O . GLY A 1 127 ? 5.324 -8.422 -13.461 1 96.94 127 GLY A O 1
ATOM 906 N N . PHE A 1 128 ? 3.584 -7.762 -12.344 1 96.19 128 PHE A N 1
ATOM 907 C CA . PHE A 1 128 ? 3.287 -6.672 -13.273 1 96.19 128 PHE A CA 1
ATOM 908 C C . PHE A 1 128 ? 4.035 -5.406 -12.875 1 96.19 128 PHE A C 1
ATOM 910 O O . PHE A 1 128 ? 4.531 -5.297 -11.75 1 96.19 128 PHE A O 1
ATOM 917 N N . ASP A 1 129 ? 4.148 -4.531 -13.82 1 93.25 129 ASP A N 1
ATOM 918 C CA . ASP A 1 129 ? 4.785 -3.246 -13.555 1 93.25 129 ASP A CA 1
ATOM 919 C C . ASP A 1 129 ? 3.984 -2.434 -12.539 1 93.25 129 ASP A C 1
ATOM 921 O O . ASP A 1 129 ? 2.768 -2.289 -12.672 1 93.25 129 ASP A O 1
ATOM 925 N N . ALA A 1 130 ? 4.66 -1.987 -11.508 1 94.06 130 ALA A N 1
ATOM 926 C CA . ALA A 1 130 ? 4 -1.191 -10.477 1 94.06 130 ALA A CA 1
ATOM 927 C C . ALA A 1 130 ? 4.727 0.132 -10.258 1 94.06 130 ALA A C 1
ATOM 929 O O . ALA A 1 130 ? 4.781 0.634 -9.133 1 94.06 130 ALA A O 1
ATOM 930 N N . GLN A 1 131 ? 5.297 0.627 -11.258 1 92.75 131 GLN A N 1
ATOM 931 C CA . GLN A 1 131 ? 5.855 1.975 -11.211 1 92.75 131 GLN A CA 1
ATOM 932 C C . GLN A 1 131 ? 4.754 3.027 -11.195 1 92.75 131 GLN A C 1
ATOM 934 O O . GLN A 1 131 ? 4.91 4.09 -10.586 1 92.75 131 GLN A O 1
ATOM 939 N N . ARG A 1 132 ? 3.77 2.779 -11.992 1 94.06 132 ARG A N 1
ATOM 940 C CA . ARG A 1 132 ? 2.523 3.539 -12.016 1 94.06 132 ARG A CA 1
ATOM 941 C C . ARG A 1 132 ? 1.316 2.607 -12.008 1 94.06 132 ARG A C 1
ATOM 943 O O . ARG A 1 132 ? 1.316 1.578 -12.688 1 94.06 132 ARG A O 1
ATOM 950 N N . PHE A 1 133 ? 0.341 2.982 -11.211 1 96.69 133 PHE A N 1
ATOM 951 C CA . PHE A 1 133 ? -0.86 2.156 -11.219 1 96.69 133 PHE A CA 1
ATOM 952 C C . PHE A 1 133 ? -2.059 2.939 -10.695 1 96.69 133 PHE A C 1
ATOM 954 O O . PHE A 1 133 ? -1.896 3.996 -10.078 1 96.69 133 PHE A O 1
ATOM 961 N N . SER A 1 134 ? -3.26 2.445 -11.008 1 96.5 134 SER A N 1
ATOM 962 C CA . SER A 1 134 ? -4.516 3 -10.516 1 96.5 134 SER A CA 1
ATOM 963 C C . SER A 1 134 ? -5.246 2.002 -9.617 1 96.5 134 SER A C 1
ATOM 965 O O . SER A 1 134 ? -5.387 0.83 -9.977 1 96.5 134 SER A O 1
ATOM 967 N N . PHE A 1 135 ? -5.547 2.414 -8.5 1 97.81 135 PHE A N 1
ATOM 968 C CA . PHE A 1 135 ? -6.422 1.646 -7.621 1 97.81 135 PHE A CA 1
ATOM 969 C C . PHE A 1 135 ? -7.875 2.086 -7.785 1 97.81 135 PHE A C 1
ATOM 971 O O . PHE A 1 135 ? -8.188 3.266 -7.621 1 97.81 135 PHE A O 1
ATOM 978 N N . LEU A 1 136 ? -8.766 1.146 -7.977 1 96.31 136 LEU A N 1
ATOM 979 C CA . LEU A 1 136 ? -10.133 1.477 -8.359 1 96.31 136 LEU A CA 1
ATOM 980 C C . LEU A 1 136 ? -11.109 1.155 -7.234 1 96.31 136 LEU A C 1
ATOM 982 O O . LEU A 1 136 ? -12.32 1.311 -7.395 1 96.31 136 LEU A O 1
ATOM 986 N N . GLY A 1 137 ? -10.555 0.705 -6.047 1 96.12 137 GLY A N 1
ATOM 987 C CA . GLY A 1 137 ? -11.453 0.269 -4.988 1 96.12 137 GLY A CA 1
ATOM 988 C C . GLY A 1 137 ? -12.359 -0.874 -5.406 1 96.12 137 GLY A C 1
ATOM 989 O O . GLY A 1 137 ? -11.891 -1.872 -5.961 1 96.12 137 GLY A O 1
ATOM 990 N N . PHE A 1 138 ? -13.609 -0.774 -5.027 1 95.81 138 PHE A N 1
ATOM 991 C CA . PHE A 1 138 ? -14.617 -1.706 -5.516 1 95.81 138 PHE A CA 1
ATOM 992 C C . PHE A 1 138 ? -15.273 -1.173 -6.781 1 95.81 138 PHE A C 1
ATOM 994 O O . PHE A 1 138 ? -15.531 0.028 -6.898 1 95.81 138 PHE A O 1
ATOM 1001 N N . LEU A 1 139 ? -15.594 -2.008 -7.668 1 95.75 139 LEU A N 1
ATOM 1002 C CA . LEU A 1 139 ? -16.109 -1.588 -8.969 1 95.75 139 LEU A CA 1
ATOM 1003 C C . LEU A 1 139 ? -17.625 -1.395 -8.906 1 95.75 139 LEU A C 1
ATOM 1005 O O . LEU A 1 139 ? -18.281 -1.9 -8 1 95.75 139 LEU A O 1
ATOM 1009 N N . PRO A 1 140 ? -18.125 -0.642 -9.891 1 93.44 140 PRO A N 1
ATOM 1010 C CA . PRO A 1 140 ? -19.578 -0.488 -9.969 1 93.44 140 PRO A CA 1
ATOM 1011 C C . PRO A 1 140 ? -20.312 -1.819 -10.148 1 93.44 140 PRO A C 1
ATOM 1013 O O . PRO A 1 140 ? -19.688 -2.814 -10.539 1 93.44 140 PRO A O 1
ATOM 1016 N N . ARG A 1 141 ? -21.562 -1.776 -9.898 1 92.44 141 ARG A N 1
ATOM 1017 C CA . ARG A 1 141 ? -22.344 -3.012 -9.945 1 92.44 141 ARG A CA 1
ATOM 1018 C C . ARG A 1 141 ? -22.922 -3.242 -11.336 1 92.44 141 ARG A C 1
ATOM 1020 O O . ARG A 1 141 ? -23.031 -4.383 -11.789 1 92.44 141 ARG A O 1
ATOM 1027 N N . LYS A 1 142 ? -23.312 -2.17 -12 1 93.88 142 LYS A N 1
ATOM 1028 C CA . LYS A 1 142 ? -23.969 -2.281 -13.305 1 93.88 142 LYS A CA 1
ATOM 1029 C C . LYS A 1 142 ? -22.969 -2.729 -14.375 1 93.88 142 LYS A C 1
ATOM 1031 O O . LYS A 1 142 ? -21.922 -2.121 -14.539 1 93.88 142 LYS A O 1
ATOM 1036 N N . PRO A 1 143 ? -23.375 -3.697 -15.125 1 94 143 PRO A N 1
ATOM 1037 C CA . PRO A 1 143 ? -22.469 -4.25 -16.141 1 94 143 PRO A CA 1
ATOM 1038 C C . PRO A 1 143 ? -21.984 -3.197 -17.125 1 94 143 PRO A C 1
ATOM 1040 O O . PRO A 1 143 ? -20.797 -3.143 -17.438 1 94 143 PRO A O 1
ATOM 1043 N N . GLY A 1 144 ? -22.938 -2.434 -17.609 1 94.44 144 GLY A N 1
ATOM 1044 C CA . GLY A 1 144 ? -22.562 -1.401 -18.562 1 94.44 144 GLY A CA 1
ATOM 1045 C C . GLY A 1 144 ? -21.531 -0.43 -18.031 1 94.44 144 GLY A C 1
ATOM 1046 O O . GLY A 1 144 ? -20.625 -0.021 -18.75 1 94.44 144 GLY A O 1
ATOM 1047 N N . LYS A 1 145 ? -21.625 -0.096 -16.797 1 94.94 145 LYS A N 1
ATOM 1048 C CA . LYS A 1 145 ? -20.688 0.827 -16.172 1 94.94 145 LYS A CA 1
ATOM 1049 C C . LYS A 1 145 ? -19.328 0.181 -15.984 1 94.94 145 LYS A C 1
ATOM 1051 O O . LYS A 1 145 ? -18.297 0.842 -16.141 1 94.94 145 LYS A O 1
ATOM 1056 N N . ILE A 1 146 ? -19.328 -1.05 -15.656 1 95.81 146 ILE A N 1
ATOM 1057 C CA . ILE A 1 146 ? -18.078 -1.784 -15.477 1 95.81 146 ILE A CA 1
ATOM 1058 C C . ILE A 1 146 ? -17.328 -1.864 -16.797 1 95.81 146 ILE A C 1
ATOM 1060 O O . ILE A 1 146 ? -16.125 -1.597 -16.859 1 95.81 146 ILE A O 1
ATOM 1064 N N . ARG A 1 147 ? -18.047 -2.236 -17.844 1 95.44 147 ARG A N 1
ATOM 1065 C CA . ARG A 1 147 ? -17.422 -2.338 -19.156 1 95.44 147 ARG A CA 1
ATOM 1066 C C . ARG A 1 147 ? -16.859 -0.992 -19.609 1 95.44 147 ARG A C 1
ATOM 1068 O O . ARG A 1 147 ? -15.758 -0.925 -20.156 1 95.44 147 ARG A O 1
ATOM 1075 N N . LYS A 1 148 ? -17.656 -0.004 -19.406 1 94.56 148 LYS A N 1
ATOM 1076 C CA . LYS A 1 148 ? -17.203 1.34 -19.75 1 94.56 148 LYS A CA 1
ATOM 1077 C C . LYS A 1 148 ? -15.945 1.713 -18.969 1 94.56 148 LYS A C 1
ATOM 1079 O O . LYS A 1 148 ? -14.992 2.258 -19.531 1 94.56 148 LYS A O 1
ATOM 1084 N N . LEU A 1 149 ? -15.961 1.427 -17.688 1 93.94 149 LEU A N 1
ATOM 1085 C CA . LEU A 1 149 ? -14.82 1.711 -16.828 1 93.94 149 LEU A CA 1
ATOM 1086 C C . LEU A 1 149 ? -13.57 0.997 -17.328 1 93.94 149 LEU A C 1
ATOM 1088 O O . LEU A 1 149 ? -12.516 1.616 -17.469 1 93.94 149 LEU A O 1
ATOM 1092 N N . PHE A 1 150 ? -13.656 -0.271 -17.609 1 94.88 150 PHE A N 1
ATOM 1093 C CA . PHE A 1 150 ? -12.516 -1.042 -18.078 1 94.88 150 PHE A CA 1
ATOM 1094 C C . PHE A 1 150 ? -12.016 -0.498 -19.406 1 94.88 150 PHE A C 1
ATOM 1096 O O . PHE A 1 150 ? -10.805 -0.384 -19.625 1 94.88 150 PHE A O 1
ATOM 1103 N N . THR A 1 151 ? -12.922 -0.157 -20.297 1 92.62 151 THR A N 1
ATOM 1104 C CA . THR A 1 151 ? -12.539 0.386 -21.594 1 92.62 151 THR A CA 1
ATOM 1105 C C . THR A 1 151 ? -11.734 1.673 -21.422 1 92.62 151 THR A C 1
ATOM 1107 O O . THR A 1 151 ? -10.703 1.852 -22.062 1 92.62 151 THR A O 1
ATOM 1110 N N . GLU A 1 152 ? -12.195 2.482 -20.562 1 89.44 152 GLU A N 1
ATOM 1111 C CA . GLU A 1 152 ? -11.531 3.754 -20.297 1 89.44 152 GLU A CA 1
ATOM 1112 C C . GLU A 1 152 ? -10.164 3.539 -19.656 1 89.44 152 GLU A C 1
ATOM 1114 O O . GLU A 1 152 ? -9.172 4.133 -20.078 1 89.44 152 GLU A O 1
ATOM 1119 N N . MET A 1 153 ? -10.078 2.68 -18.734 1 90 153 MET A N 1
ATOM 1120 C CA . MET A 1 153 ? -8.867 2.512 -17.922 1 90 153 MET A CA 1
ATOM 1121 C C . MET A 1 153 ? -7.797 1.758 -18.703 1 90 153 MET A C 1
ATOM 1123 O O . MET A 1 153 ? -6.605 2.055 -18.578 1 90 153 MET A O 1
ATOM 1127 N N . LEU A 1 154 ? -8.117 0.802 -19.422 1 88.56 154 LEU A N 1
ATOM 1128 C CA . LEU A 1 154 ? -7.152 -0.037 -20.125 1 88.56 154 LEU A CA 1
ATOM 1129 C C . LEU A 1 154 ? -6.523 0.721 -21.297 1 88.56 154 LEU A C 1
ATOM 1131 O O . LEU A 1 154 ? -5.504 0.295 -21.828 1 88.56 154 LEU A O 1
ATOM 1135 N N . GLY A 1 155 ? -7.055 1.859 -21.578 1 82.06 155 GLY A N 1
ATOM 1136 C CA . GLY A 1 155 ? -6.457 2.748 -22.562 1 82.06 155 GLY A CA 1
ATOM 1137 C C . GLY A 1 155 ? -5.285 3.539 -22.016 1 82.06 155 GLY A C 1
ATOM 1138 O O . GLY A 1 155 ? -4.492 4.098 -22.781 1 82.06 155 GLY A O 1
ATOM 1139 N N . ARG A 1 156 ? -5.02 3.611 -20.641 1 78.75 156 ARG A N 1
ATOM 1140 C CA . ARG A 1 156 ? -4.039 4.461 -19.969 1 78.75 156 ARG A CA 1
ATOM 1141 C C . ARG A 1 156 ? -2.732 3.707 -19.734 1 78.75 156 ARG A C 1
ATOM 1143 O O . ARG A 1 156 ? -1.745 4.293 -19.281 1 78.75 156 ARG A O 1
ATOM 1150 N N . SER A 1 157 ? -2.365 2.711 -20.109 1 83.19 157 SER A N 1
ATOM 1151 C CA . SER A 1 157 ? -1.131 1.932 -20.078 1 83.19 157 SER A CA 1
ATOM 1152 C C . SER A 1 157 ? -0.679 1.677 -18.641 1 83.19 157 SER A C 1
ATOM 1154 O O . SER A 1 157 ? 0.5 1.418 -18.391 1 83.19 157 SER A O 1
ATOM 1156 N N . GLU A 1 158 ? -1.388 1.933 -17.641 1 91.31 158 GLU A N 1
ATOM 1157 C CA . GLU A 1 158 ? -0.967 1.661 -16.281 1 91.31 158 GLU A CA 1
ATOM 1158 C C . GLU A 1 158 ? -1.598 0.375 -15.75 1 91.31 158 GLU A C 1
ATOM 1160 O O . GLU A 1 158 ? -2.631 -0.067 -16.25 1 91.31 158 GLU A O 1
ATOM 1165 N N . THR A 1 159 ? -0.923 -0.255 -14.797 1 96.5 159 THR A N 1
ATOM 1166 C CA . THR A 1 159 ? -1.48 -1.393 -14.07 1 96.5 159 THR A CA 1
ATOM 1167 C C . THR A 1 159 ? -2.705 -0.972 -13.266 1 96.5 159 THR A C 1
ATOM 1169 O O . THR A 1 159 ? -2.76 0.143 -12.742 1 96.5 159 THR A O 1
ATOM 1172 N N . LEU A 1 160 ? -3.73 -1.822 -13.25 1 97.44 160 LEU A N 1
ATOM 1173 C CA . LEU A 1 160 ? -4.938 -1.566 -12.469 1 97.44 160 LEU A CA 1
ATOM 1174 C C . LEU A 1 160 ? -5.039 -2.531 -11.297 1 97.44 160 LEU A C 1
ATOM 1176 O O . LEU A 1 160 ? -4.664 -3.701 -11.406 1 97.44 160 LEU A O 1
ATOM 1180 N N . VAL A 1 161 ? -5.504 -2.066 -10.219 1 98.31 161 VAL A N 1
ATOM 1181 C CA . VAL A 1 161 ? -5.773 -2.91 -9.055 1 98.31 161 VAL A CA 1
ATOM 1182 C C . VAL A 1 161 ? -7.148 -2.58 -8.484 1 98.31 161 VAL A C 1
ATOM 1184 O O . VAL A 1 161 ? -7.539 -1.412 -8.422 1 98.31 161 VAL A O 1
ATOM 1187 N N . PHE A 1 162 ? -7.906 -3.576 -8.102 1 98.19 162 PHE A N 1
ATOM 1188 C CA . PHE A 1 162 ? -9.188 -3.318 -7.453 1 98.19 162 PHE A CA 1
ATOM 1189 C C . PHE A 1 162 ? -9.562 -4.457 -6.512 1 98.19 162 PHE A C 1
ATOM 1191 O O . PHE A 1 162 ? -8.984 -5.543 -6.59 1 98.19 162 PHE A O 1
ATOM 1198 N N . TYR A 1 163 ? -10.352 -4.156 -5.543 1 97.88 163 TYR A N 1
ATOM 1199 C CA . TYR A 1 163 ? -10.961 -5.148 -4.66 1 97.88 163 TYR A CA 1
ATOM 1200 C C . TYR A 1 163 ? -12.281 -5.648 -5.23 1 97.88 163 TYR A C 1
ATOM 1202 O O . TYR A 1 163 ? -12.938 -4.941 -5.996 1 97.88 163 TYR A O 1
ATOM 1210 N N . GLU A 1 164 ? -12.633 -6.82 -4.867 1 97.06 164 GLU A N 1
ATOM 1211 C CA . GLU A 1 164 ? -13.93 -7.312 -5.309 1 97.06 164 GLU A CA 1
ATOM 1212 C C . GLU A 1 164 ? -14.484 -8.359 -4.344 1 97.06 164 GLU A C 1
ATOM 1214 O O . GLU A 1 164 ? -13.719 -9.023 -3.639 1 97.06 164 GLU A O 1
ATOM 1219 N N . SER A 1 165 ? -15.773 -8.492 -4.309 1 94.62 165 SER A N 1
ATOM 1220 C CA . SER A 1 165 ? -16.469 -9.484 -3.494 1 94.62 165 SER A CA 1
ATOM 1221 C C . SER A 1 165 ? -16.375 -10.875 -4.113 1 94.62 165 SER A C 1
ATOM 1223 O O . SER A 1 165 ? -16.266 -11.008 -5.332 1 94.62 165 SER A O 1
ATOM 1225 N N . PRO A 1 166 ? -16.422 -11.859 -3.24 1 95.56 166 PRO A N 1
ATOM 1226 C CA . PRO A 1 166 ? -16.422 -13.219 -3.779 1 95.56 166 PRO A CA 1
ATOM 1227 C C . PRO A 1 166 ? -17.625 -13.516 -4.656 1 95.56 166 PRO A C 1
ATOM 1229 O O . PRO A 1 166 ? -17.562 -14.367 -5.543 1 95.56 166 PRO A O 1
ATOM 1232 N N . TYR A 1 167 ? -18.688 -12.773 -4.469 1 94.38 167 TYR A N 1
ATOM 1233 C CA . TYR A 1 167 ? -19.938 -13.008 -5.191 1 94.38 167 TYR A CA 1
ATOM 1234 C C . TYR A 1 167 ? -19.891 -12.375 -6.578 1 94.38 167 TYR A C 1
ATOM 1236 O O . TYR A 1 167 ? -20.688 -12.734 -7.453 1 94.38 167 TYR A O 1
ATOM 1244 N N . ARG A 1 168 ? -18.953 -11.469 -6.77 1 95.38 168 ARG A N 1
ATOM 1245 C CA . ARG A 1 168 ? -18.969 -10.68 -8 1 95.38 168 ARG A CA 1
ATOM 1246 C C . ARG A 1 168 ? -17.719 -10.914 -8.82 1 95.38 168 ARG A C 1
ATOM 1248 O O . ARG A 1 168 ? -17.672 -10.609 -10.016 1 95.38 168 ARG A O 1
ATOM 1255 N N . VAL A 1 169 ? -16.703 -11.43 -8.227 1 97.06 169 VAL A N 1
ATOM 1256 C CA . VAL A 1 169 ? -15.359 -11.43 -8.82 1 97.06 169 VAL A CA 1
ATOM 1257 C C . VAL A 1 169 ? -15.391 -12.18 -10.148 1 97.06 169 VAL A C 1
ATOM 1259 O O . VAL A 1 169 ? -14.797 -11.727 -11.133 1 97.06 169 VAL A O 1
ATOM 1262 N N . ALA A 1 170 ? -16.016 -13.328 -10.234 1 96.12 170 ALA A N 1
ATOM 1263 C CA . ALA A 1 170 ? -16.078 -14.102 -11.469 1 96.12 170 ALA A CA 1
ATOM 1264 C C . ALA A 1 170 ? -16.75 -13.312 -12.586 1 96.12 170 ALA A C 1
ATOM 1266 O O . ALA A 1 170 ? -16.25 -13.25 -13.711 1 96.12 170 ALA A O 1
ATOM 1267 N N . LYS A 1 171 ? -17.859 -12.734 -12.273 1 95.5 171 LYS A N 1
ATOM 1268 C CA . LYS A 1 171 ? -18.594 -11.922 -13.242 1 95.5 171 LYS A CA 1
ATOM 1269 C C . LYS A 1 171 ? -17.781 -10.719 -13.688 1 95.5 171 LYS A C 1
ATOM 1271 O O . LYS A 1 171 ? -17.75 -10.383 -14.867 1 95.5 171 LYS A O 1
ATOM 1276 N N . THR A 1 172 ? -17.188 -10.039 -12.727 1 97.31 172 THR A N 1
ATOM 1277 C CA . THR A 1 172 ? -16.375 -8.867 -13.016 1 97.31 172 THR A CA 1
ATOM 1278 C C . THR A 1 172 ? -15.234 -9.219 -13.977 1 97.31 172 THR A C 1
ATOM 1280 O O . THR A 1 172 ? -14.984 -8.5 -14.945 1 97.31 172 THR A O 1
ATOM 1283 N N . ILE A 1 173 ? -14.562 -10.312 -13.719 1 97.69 173 ILE A N 1
ATOM 1284 C CA . ILE A 1 173 ? -13.453 -10.742 -14.562 1 97.69 173 ILE A CA 1
ATOM 1285 C C . ILE A 1 173 ? -13.977 -11.102 -15.953 1 97.69 173 ILE A C 1
ATOM 1287 O O . ILE A 1 173 ? -13.312 -10.859 -16.953 1 97.69 173 ILE A O 1
ATOM 1291 N N . ARG A 1 174 ? -15.133 -11.672 -15.992 1 97.19 174 ARG A N 1
ATOM 1292 C CA . ARG A 1 174 ? -15.758 -11.961 -17.281 1 97.19 174 ARG A CA 1
ATOM 1293 C C . ARG A 1 174 ? -15.953 -10.68 -18.094 1 97.19 174 ARG A C 1
ATOM 1295 O O . ARG A 1 174 ? -15.664 -10.656 -19.297 1 97.19 174 ARG A O 1
ATOM 1302 N N . PHE A 1 175 ? -16.484 -9.633 -17.453 1 97.56 175 PHE A N 1
ATOM 1303 C CA . PHE A 1 175 ? -16.656 -8.359 -18.141 1 97.56 175 PHE A CA 1
ATOM 1304 C C . PHE A 1 175 ? -15.32 -7.84 -18.656 1 97.56 175 PHE A C 1
ATOM 1306 O O . PHE A 1 175 ? -15.234 -7.293 -19.75 1 97.56 175 PHE A O 1
ATOM 1313 N N . LEU A 1 176 ? -14.312 -7.988 -17.828 1 97.38 176 LEU A N 1
ATOM 1314 C CA . LEU A 1 176 ? -12.969 -7.613 -18.25 1 97.38 176 LEU A CA 1
ATOM 1315 C C . LEU A 1 176 ? -12.555 -8.398 -19.5 1 97.38 176 LEU A C 1
ATOM 1317 O O . LEU A 1 176 ? -11.992 -7.836 -20.438 1 97.38 176 LEU A O 1
ATOM 1321 N N . GLY A 1 177 ? -12.805 -9.68 -19.469 1 96.69 177 GLY A N 1
ATOM 1322 C CA . GLY A 1 177 ? -12.484 -10.547 -20.594 1 96.69 177 GLY A CA 1
ATOM 1323 C C . GLY A 1 177 ? -13.188 -10.133 -21.875 1 96.69 177 GLY A C 1
ATOM 1324 O O . GLY A 1 177 ? -12.664 -10.336 -22.969 1 96.69 177 GLY A O 1
ATOM 1325 N N . GLU A 1 178 ? -14.375 -9.609 -21.766 1 96.06 178 GLU A N 1
ATOM 1326 C CA . GLU A 1 178 ? -15.117 -9.125 -22.922 1 96.06 178 GLU A CA 1
ATOM 1327 C C . GLU A 1 178 ? -14.453 -7.906 -23.547 1 96.06 178 GLU A C 1
ATOM 1329 O O . GLU A 1 178 ? -14.469 -7.734 -24.766 1 96.06 178 GLU A O 1
ATOM 1334 N N . VAL A 1 179 ? -13.922 -7.09 -22.703 1 94.81 179 VAL A N 1
ATOM 1335 C CA . VAL A 1 179 ? -13.344 -5.828 -23.156 1 94.81 179 VAL A CA 1
ATOM 1336 C C . VAL A 1 179 ? -11.898 -6.047 -23.594 1 94.81 179 VAL A C 1
ATOM 1338 O O . VAL A 1 179 ? -11.438 -5.449 -24.562 1 94.81 179 VAL A O 1
ATOM 1341 N N . ALA A 1 180 ? -11.188 -6.859 -22.875 1 95.38 180 ALA A N 1
ATOM 1342 C CA . ALA A 1 180 ? -9.773 -7.133 -23.109 1 95.38 180 ALA A CA 1
ATOM 1343 C C . ALA A 1 180 ? -9.43 -8.586 -22.781 1 95.38 180 ALA A C 1
ATOM 1345 O O . ALA A 1 180 ? -8.82 -8.867 -21.75 1 95.38 180 ALA A O 1
ATOM 1346 N N . PRO A 1 181 ? -9.688 -9.422 -23.734 1 96.31 181 PRO A N 1
ATOM 1347 C CA . PRO A 1 181 ? -9.578 -10.859 -23.469 1 96.31 181 PRO A CA 1
ATOM 1348 C C . PRO A 1 181 ? -8.156 -11.289 -23.109 1 96.31 181 PRO A C 1
ATOM 1350 O O . PRO A 1 181 ? -7.969 -12.195 -22.297 1 96.31 181 PRO A O 1
ATOM 1353 N N . GLU A 1 182 ? -7.164 -10.641 -23.656 1 95.81 182 GLU A N 1
ATOM 1354 C CA . GLU A 1 182 ? -5.785 -11.094 -23.5 1 95.81 182 GLU A CA 1
ATOM 1355 C C . GLU A 1 182 ? -5.086 -10.328 -22.375 1 95.81 182 GLU A C 1
ATOM 1357 O O . GLU A 1 182 ? -3.9 -10.547 -22.109 1 95.81 182 GLU A O 1
ATOM 1362 N N . ALA A 1 183 ? -5.797 -9.406 -21.688 1 96.25 183 ALA A N 1
ATOM 1363 C CA . ALA A 1 183 ? -5.184 -8.664 -20.594 1 96.25 183 ALA A CA 1
ATOM 1364 C C . ALA A 1 183 ? -4.637 -9.617 -19.531 1 96.25 183 ALA A C 1
ATOM 1366 O O . ALA A 1 183 ? -5.332 -10.539 -19.094 1 96.25 183 ALA A O 1
ATOM 1367 N N . PRO A 1 184 ? -3.365 -9.43 -19.172 1 96.81 184 PRO A N 1
ATOM 1368 C CA . PRO A 1 184 ? -2.842 -10.258 -18.078 1 96.81 184 PRO A CA 1
ATOM 1369 C C . PRO A 1 184 ? -3.441 -9.891 -16.734 1 96.81 184 PRO A C 1
ATOM 1371 O O . PRO A 1 184 ? -3.529 -8.711 -16.391 1 96.81 184 PRO A O 1
ATOM 1374 N N . VAL A 1 185 ? -3.855 -10.922 -15.992 1 98.25 185 VAL A N 1
ATOM 1375 C CA . VAL A 1 185 ? -4.559 -10.68 -14.742 1 98.25 185 VAL A CA 1
ATOM 1376 C C . VAL A 1 185 ? -3.992 -11.57 -13.641 1 98.25 185 VAL A C 1
ATOM 1378 O O . VAL A 1 185 ? -3.633 -12.727 -13.891 1 98.25 185 VAL A O 1
ATOM 1381 N N . CYS A 1 186 ? -3.828 -11.047 -12.5 1 98.38 186 CYS A N 1
ATOM 1382 C CA . CYS A 1 186 ? -3.52 -11.75 -11.266 1 98.38 186 CYS A CA 1
ATOM 1383 C C . CYS A 1 186 ? -4.645 -11.586 -10.25 1 98.38 186 CYS A C 1
ATOM 1385 O O . CYS A 1 186 ? -4.93 -10.477 -9.805 1 98.38 186 CYS A O 1
ATOM 1387 N N . VAL A 1 187 ? -5.309 -12.641 -9.93 1 98.5 187 VAL A N 1
ATOM 1388 C CA . VAL A 1 187 ? -6.383 -12.633 -8.938 1 98.5 187 VAL A CA 1
ATOM 1389 C C . VAL A 1 187 ? -5.887 -13.242 -7.633 1 98.5 187 VAL A C 1
ATOM 1391 O O . VAL A 1 187 ? -5.496 -14.414 -7.59 1 98.5 187 VAL A O 1
ATOM 1394 N N . CYS A 1 188 ? -5.934 -12.477 -6.586 1 98.44 188 CYS A N 1
ATOM 1395 C CA . CYS A 1 188 ? -5.48 -12.914 -5.27 1 98.44 188 CYS A CA 1
ATOM 1396 C C . CYS A 1 188 ? -6.66 -13.156 -4.34 1 98.44 188 CYS A C 1
ATOM 1398 O O . CYS A 1 188 ? -7.434 -12.242 -4.059 1 98.44 188 CYS A O 1
ATOM 1400 N N . ARG A 1 189 ? -6.781 -14.336 -3.879 1 97.44 189 ARG A N 1
ATOM 1401 C CA . ARG A 1 189 ? -7.824 -14.711 -2.932 1 97.44 189 ARG A CA 1
ATOM 1402 C C . ARG A 1 189 ? -7.25 -14.922 -1.534 1 97.44 189 ARG A C 1
ATOM 1404 O O . ARG A 1 189 ? -6.266 -15.641 -1.364 1 97.44 189 ARG A O 1
ATOM 1411 N N . GLU A 1 190 ? -7.824 -14.297 -0.483 1 96.69 190 GLU A N 1
ATOM 1412 C CA . GLU A 1 190 ? -7.516 -14.523 0.926 1 96.69 190 GLU A CA 1
ATOM 1413 C C . GLU A 1 190 ? -6.031 -14.328 1.206 1 96.69 190 GLU A C 1
ATOM 1415 O O . GLU A 1 190 ? -5.387 -15.188 1.816 1 96.69 190 GLU A O 1
ATOM 1420 N N . LEU A 1 191 ? -5.516 -13.203 0.753 1 97.25 191 LEU A N 1
ATOM 1421 C CA . LEU A 1 191 ? -4.102 -12.883 0.927 1 97.25 191 LEU A CA 1
ATOM 1422 C C . LEU A 1 191 ? -3.686 -13.039 2.387 1 97.25 191 LEU A C 1
ATOM 1424 O O . LEU A 1 191 ? -4.348 -12.516 3.283 1 97.25 191 LEU A O 1
ATOM 1428 N N . THR A 1 192 ? -2.562 -13.797 2.66 1 96 192 THR A N 1
ATOM 1429 C CA . THR A 1 192 ? -1.857 -14.016 3.918 1 96 192 THR A CA 1
ATOM 1430 C C . THR A 1 192 ? -2.617 -15 4.801 1 96 192 THR A C 1
ATOM 1432 O O . THR A 1 192 ? -2.102 -15.453 5.824 1 96 192 THR A O 1
ATOM 1435 N N . LYS A 1 193 ? -3.82 -15.344 4.402 1 93.94 193 LYS A N 1
ATOM 1436 C CA . LYS A 1 193 ? -4.645 -16.234 5.211 1 93.94 193 LYS A CA 1
ATOM 1437 C C . LYS A 1 193 ? -4.375 -17.703 4.859 1 93.94 193 LYS A C 1
ATOM 1439 O O . LYS A 1 193 ? -3.549 -18 3.994 1 93.94 193 LYS A O 1
ATOM 1444 N N . GLN A 1 194 ? -5.02 -18.547 5.598 1 89.56 194 GLN A N 1
ATOM 1445 C CA . GLN A 1 194 ? -4.789 -19.984 5.492 1 89.56 194 GLN A CA 1
ATOM 1446 C C . GLN A 1 194 ? -5.133 -20.5 4.098 1 89.56 194 GLN A C 1
ATOM 1448 O O . GLN A 1 194 ? -4.465 -21.406 3.576 1 89.56 194 GLN A O 1
ATOM 1453 N N . PHE A 1 195 ? -6.055 -19.938 3.449 1 91.62 195 PHE A N 1
ATOM 1454 C CA . PHE A 1 195 ? -6.535 -20.453 2.17 1 91.62 195 PHE A CA 1
ATOM 1455 C C . PHE A 1 195 ? -6.152 -19.5 1.037 1 91.62 195 PHE A C 1
ATOM 1457 O O . PHE A 1 195 ? -6.91 -19.328 0.079 1 91.62 195 PHE A O 1
ATOM 1464 N N . GLU A 1 196 ? -5.051 -18.906 1.235 1 95.44 196 GLU A N 1
ATOM 1465 C CA . GLU A 1 196 ? -4.547 -18.016 0.189 1 95.44 196 GLU A CA 1
ATOM 1466 C C . GLU A 1 196 ? -4.402 -18.766 -1.138 1 95.44 196 GLU A C 1
ATOM 1468 O O . GLU A 1 196 ? -3.871 -19.875 -1.18 1 95.44 196 GLU A O 1
ATOM 1473 N N . GLU A 1 197 ? -4.887 -18.156 -2.189 1 96.06 197 GLU A N 1
ATOM 1474 C CA . GLU A 1 197 ? -4.746 -18.672 -3.553 1 96.06 197 GLU A CA 1
ATOM 1475 C C . GLU A 1 197 ? -4.484 -17.531 -4.535 1 96.06 197 GLU A C 1
ATOM 1477 O O . GLU A 1 197 ? -5.102 -16.469 -4.438 1 96.06 197 GLU A O 1
ATOM 1482 N N . ILE A 1 198 ? -3.572 -17.797 -5.418 1 97.19 198 ILE A N 1
ATOM 1483 C CA . ILE A 1 198 ? -3.234 -16.812 -6.441 1 97.19 198 ILE A CA 1
ATOM 1484 C C . ILE A 1 198 ? -3.475 -17.406 -7.828 1 97.19 198 ILE A C 1
ATOM 1486 O O . ILE A 1 198 ? -2.916 -18.453 -8.164 1 97.19 198 ILE A O 1
ATOM 1490 N N . PHE A 1 199 ? -4.316 -16.734 -8.609 1 96.25 199 PHE A N 1
ATOM 1491 C CA . PHE A 1 199 ? -4.598 -17.125 -9.984 1 96.25 199 PHE A CA 1
ATOM 1492 C C . PHE A 1 199 ? -3.945 -16.156 -10.969 1 96.25 199 PHE A C 1
ATOM 1494 O O . PHE A 1 199 ? -3.979 -14.945 -10.766 1 96.25 199 PHE A O 1
ATOM 1501 N N . ARG A 1 200 ? -3.381 -16.797 -11.961 1 97.44 200 ARG A N 1
ATOM 1502 C CA . ARG A 1 200 ? -2.762 -15.977 -13 1 97.44 200 ARG A CA 1
ATOM 1503 C C . ARG A 1 200 ? -3.189 -16.438 -14.391 1 97.44 200 ARG A C 1
ATOM 1505 O O . ARG A 1 200 ? -3.385 -17.625 -14.617 1 97.44 200 ARG A O 1
ATOM 1512 N N . GLY A 1 201 ? -3.281 -15.484 -15.305 1 97.06 201 GLY A N 1
ATOM 1513 C CA . GLY A 1 201 ? -3.617 -15.773 -16.688 1 97.06 201 GLY A CA 1
ATOM 1514 C C . GLY A 1 201 ? -4.238 -14.594 -17.406 1 97.06 201 GLY A C 1
ATOM 1515 O O . GLY A 1 201 ? -4.227 -13.469 -16.906 1 97.06 201 GLY A O 1
ATOM 1516 N N . SER A 1 202 ? -4.707 -14.844 -18.609 1 97.75 202 SER A N 1
ATOM 1517 C CA . SER A 1 202 ? -5.453 -13.812 -19.328 1 97.75 202 SER A CA 1
ATOM 1518 C C . SER A 1 202 ? -6.84 -13.617 -18.734 1 97.75 202 SER A C 1
ATOM 1520 O O . SER A 1 202 ? -7.352 -14.5 -18.031 1 97.75 202 SER A O 1
ATOM 1522 N N . ALA A 1 203 ? -7.391 -12.469 -19 1 97.81 203 ALA A N 1
ATOM 1523 C CA . ALA A 1 203 ? -8.727 -12.164 -18.5 1 97.81 203 ALA A CA 1
ATOM 1524 C C . ALA A 1 203 ? -9.734 -13.234 -18.922 1 97.81 203 ALA A C 1
ATOM 1526 O O . ALA A 1 203 ? -10.531 -13.703 -18.094 1 97.81 203 ALA A O 1
ATOM 1527 N N . LEU A 1 204 ? -9.672 -13.633 -20.109 1 96.94 204 LEU A N 1
ATOM 1528 C CA . LEU A 1 204 ? -10.602 -14.625 -20.641 1 96.94 204 LEU A CA 1
ATOM 1529 C C . LEU A 1 204 ? -10.398 -15.969 -19.953 1 96.94 204 LEU A C 1
ATOM 1531 O O . LEU A 1 204 ? -11.367 -16.609 -19.516 1 96.94 204 LEU A O 1
ATOM 1535 N N . GLU A 1 205 ? -9.18 -16.391 -19.859 1 97.19 205 GLU A N 1
ATOM 1536 C CA . GLU A 1 205 ? -8.859 -17.672 -19.203 1 97.19 205 GLU A CA 1
ATOM 1537 C C . GLU A 1 205 ? -9.336 -17.688 -17.766 1 97.19 205 GLU A C 1
ATOM 1539 O O . GLU A 1 205 ? -9.914 -18.672 -17.297 1 97.19 205 GLU A O 1
ATOM 1544 N N . LEU A 1 206 ? -9.078 -16.625 -17.078 1 97.5 206 LEU A N 1
ATOM 1545 C CA . LEU A 1 206 ? -9.43 -16.562 -15.672 1 97.5 206 LEU A CA 1
ATOM 1546 C C . LEU A 1 206 ? -10.945 -16.484 -15.492 1 97.5 206 LEU A C 1
ATOM 1548 O O . LEU A 1 206 ? -11.492 -17.016 -14.523 1 97.5 206 LEU A O 1
ATOM 1552 N N . ALA A 1 207 ? -11.602 -15.789 -16.406 1 96.06 207 ALA A N 1
ATOM 1553 C CA . ALA A 1 207 ? -13.062 -15.75 -16.359 1 96.06 207 ALA A CA 1
ATOM 1554 C C . ALA A 1 207 ? -13.648 -17.156 -16.406 1 96.06 207 ALA A C 1
ATOM 1556 O O . ALA A 1 207 ? -14.531 -17.5 -15.602 1 96.06 207 ALA A O 1
ATOM 1557 N N . GLU A 1 208 ? -13.141 -17.938 -17.234 1 95.31 208 GLU A N 1
ATOM 1558 C CA . GLU A 1 208 ? -13.609 -19.312 -17.375 1 95.31 208 GLU A CA 1
ATOM 1559 C C . GLU A 1 208 ? -13.234 -20.156 -16.156 1 95.31 208 GLU A C 1
ATOM 1561 O O . GLU A 1 208 ? -14.055 -20.938 -15.656 1 95.31 208 GLU A O 1
ATOM 1566 N N . SER A 1 209 ? -12.016 -20 -15.75 1 95.44 209 SER A N 1
ATOM 1567 C CA . SER A 1 209 ? -11.516 -20.781 -14.609 1 95.44 209 SER A CA 1
ATOM 1568 C C . SER A 1 209 ? -12.305 -20.469 -13.344 1 95.44 209 SER A C 1
ATOM 1570 O O . SER A 1 209 ? -12.656 -21.375 -12.586 1 95.44 209 SER A O 1
ATOM 1572 N N . LEU A 1 210 ? -12.562 -19.203 -13.086 1 95.31 210 LEU A N 1
ATOM 1573 C CA . LEU A 1 210 ? -13.281 -18.781 -11.875 1 95.31 210 LEU A CA 1
ATOM 1574 C C . LEU A 1 210 ? -14.742 -19.219 -11.938 1 95.31 210 LEU A C 1
ATOM 1576 O O . LEU A 1 210 ? -15.32 -19.594 -10.914 1 95.31 210 LEU A O 1
ATOM 1580 N N . LYS A 1 211 ? -15.32 -19.141 -13.07 1 91.69 211 LYS A N 1
ATOM 1581 C CA . LYS A 1 211 ? -16.688 -19.609 -13.25 1 91.69 211 LYS A CA 1
ATOM 1582 C C . LYS A 1 211 ? -16.797 -21.094 -12.922 1 91.69 211 LYS A C 1
ATOM 1584 O O . LYS A 1 211 ? -17.766 -21.516 -12.266 1 91.69 211 LYS A O 1
ATOM 1589 N N . ALA A 1 212 ? -15.875 -21.828 -13.32 1 93.38 212 ALA A N 1
ATOM 1590 C CA . ALA A 1 212 ? -15.883 -23.281 -13.148 1 93.38 212 ALA A CA 1
ATOM 1591 C C . ALA A 1 212 ? -15.734 -23.656 -11.672 1 93.38 212 ALA A C 1
ATOM 1593 O O . ALA A 1 212 ? -16.141 -24.75 -11.266 1 93.38 212 ALA A O 1
ATOM 1594 N N . ARG A 1 213 ? -15.125 -22.859 -10.891 1 91.38 213 ARG A N 1
ATOM 1595 C CA . ARG A 1 213 ? -14.891 -23.125 -9.477 1 91.38 213 ARG A CA 1
ATOM 1596 C C . ARG A 1 213 ? -16.188 -23.062 -8.68 1 91.38 213 ARG A C 1
ATOM 1598 O O . ARG A 1 213 ? -16.281 -23.625 -7.59 1 91.38 213 ARG A O 1
ATOM 1605 N N . GLY A 1 214 ? -17.234 -22.469 -9.211 1 88.56 214 GLY A N 1
ATOM 1606 C CA . GLY A 1 214 ? -18.484 -22.328 -8.492 1 88.56 214 GLY A CA 1
ATOM 1607 C C . GLY A 1 214 ? -18.453 -21.234 -7.441 1 88.56 214 GLY A C 1
ATOM 1608 O O . GLY A 1 214 ? -18.047 -20.109 -7.727 1 88.56 214 GLY A O 1
ATOM 1609 N N . GLU A 1 215 ? -18.875 -21.656 -6.203 1 88 215 GLU A N 1
ATOM 1610 C CA . GLU A 1 215 ? -18.984 -20.656 -5.145 1 88 215 GLU A CA 1
ATOM 1611 C C . GLU A 1 215 ? -17.609 -20.297 -4.578 1 88 215 GLU A C 1
ATOM 1613 O O . GLU A 1 215 ? -16.859 -21.188 -4.164 1 88 215 GLU A O 1
ATOM 1618 N N . LEU A 1 216 ? -17.312 -19.062 -4.645 1 90.56 216 LEU A N 1
ATOM 1619 C CA . LEU A 1 216 ? -16.062 -18.547 -4.102 1 90.56 216 LEU A CA 1
ATOM 1620 C C . LEU A 1 216 ? -16.297 -17.875 -2.756 1 90.56 216 LEU A C 1
ATOM 1622 O O . LEU A 1 216 ? -17.375 -17.344 -2.494 1 90.56 216 LEU A O 1
ATOM 1626 N N . LYS A 1 217 ? -15.391 -17.984 -1.882 1 91.88 217 LYS A N 1
ATOM 1627 C CA . LYS A 1 217 ? -15.438 -17.344 -0.571 1 91.88 217 LYS A CA 1
ATOM 1628 C C . LYS A 1 217 ? -14.164 -16.531 -0.309 1 91.88 217 LYS A C 1
ATOM 1630 O O . LYS A 1 217 ? -13.141 -16.75 -0.965 1 91.88 217 LYS A O 1
ATOM 1635 N N . GLY A 1 218 ? -14.352 -15.625 0.611 1 92.94 218 GLY A N 1
ATOM 1636 C CA . GLY A 1 218 ? -13.195 -14.828 1.004 1 92.94 218 GLY A CA 1
ATOM 1637 C C . GLY A 1 218 ? -13.109 -13.5 0.277 1 92.94 218 GLY A C 1
ATOM 1638 O O . GLY A 1 218 ? -14.031 -13.133 -0.46 1 92.94 218 GLY A O 1
ATOM 1639 N N . GLU A 1 219 ? -12.008 -12.758 0.474 1 94.25 219 GLU A N 1
ATOM 1640 C CA . GLU A 1 219 ? -11.781 -11.445 -0.117 1 94.25 219 GLU A CA 1
ATOM 1641 C C . GLU A 1 219 ? -10.828 -11.531 -1.305 1 94.25 219 GLU A C 1
ATOM 1643 O O . GLU A 1 219 ? -9.875 -12.312 -1.291 1 94.25 219 GLU A O 1
ATOM 1648 N N . PHE A 1 220 ? -11.117 -10.68 -2.291 1 97.81 220 PHE A N 1
ATOM 1649 C CA . PHE A 1 220 ? -10.328 -10.758 -3.516 1 97.81 220 PHE A CA 1
ATOM 1650 C C . PHE A 1 220 ? -9.68 -9.422 -3.83 1 97.81 220 PHE A C 1
ATOM 1652 O O . PHE A 1 220 ? -10.305 -8.367 -3.684 1 97.81 220 PHE A O 1
ATOM 1659 N N . THR A 1 221 ? -8.477 -9.461 -4.176 1 98.69 221 THR A N 1
ATOM 1660 C CA . THR A 1 221 ? -7.746 -8.359 -4.797 1 98.69 221 THR A CA 1
ATOM 1661 C C . THR A 1 221 ? -7.293 -8.742 -6.207 1 98.69 221 THR A C 1
ATOM 1663 O O . THR A 1 221 ? -6.668 -9.781 -6.402 1 98.69 221 THR A O 1
ATOM 1666 N N . VAL A 1 222 ? -7.617 -7.898 -7.18 1 98.75 222 VAL A N 1
ATOM 1667 C CA . VAL A 1 222 ? -7.336 -8.219 -8.578 1 98.75 222 VAL A CA 1
ATOM 1668 C C . VAL A 1 222 ? -6.367 -7.191 -9.156 1 98.75 222 VAL A C 1
ATOM 1670 O O . VAL A 1 222 ? -6.555 -5.984 -8.984 1 98.75 222 VAL A O 1
ATOM 1673 N N . VAL A 1 223 ? -5.348 -7.691 -9.773 1 98.56 223 VAL A N 1
ATOM 1674 C CA . VAL A 1 223 ? -4.387 -6.844 -10.469 1 98.56 223 VAL A CA 1
ATOM 1675 C C . VAL A 1 223 ? -4.457 -7.113 -11.969 1 98.56 223 VAL A C 1
ATOM 1677 O O . VAL A 1 223 ? -4.41 -8.266 -12.406 1 98.56 223 VAL A O 1
ATOM 1680 N N . VAL A 1 224 ? -4.629 -6.062 -12.766 1 98.06 224 VAL A N 1
ATOM 1681 C CA . VAL A 1 224 ? -4.656 -6.156 -14.227 1 98.06 224 VAL A CA 1
ATOM 1682 C C . VAL A 1 224 ? -3.424 -5.469 -14.812 1 98.06 224 VAL A C 1
ATOM 1684 O O . VAL A 1 224 ? -3.223 -4.27 -14.617 1 98.06 224 VAL A O 1
ATOM 1687 N N . GLY A 1 225 ? -2.598 -6.273 -15.438 1 96.25 225 GLY A N 1
ATOM 1688 C CA . GLY A 1 225 ? -1.413 -5.707 -16.062 1 96.25 225 GLY A CA 1
ATOM 1689 C C . GLY A 1 225 ? -1.735 -4.793 -17.234 1 96.25 225 GLY A C 1
ATOM 1690 O O . GLY A 1 225 ? -2.812 -4.883 -17.812 1 96.25 225 GLY A O 1
ATOM 1691 N N . ALA A 1 226 ? -0.774 -3.943 -17.516 1 90.56 226 ALA A N 1
ATOM 1692 C CA . ALA A 1 226 ? -0.948 -3.018 -18.641 1 90.56 226 ALA A CA 1
ATOM 1693 C C . ALA A 1 226 ? -1.061 -3.77 -19.953 1 90.56 226 ALA A C 1
ATOM 1695 O O . ALA A 1 226 ? -0.362 -4.762 -20.172 1 90.56 226 ALA A O 1
ATOM 1696 N N . THR A 1 227 ? -1.965 -3.299 -20.781 1 84.31 227 THR A N 1
ATOM 1697 C CA . THR A 1 227 ? -2.182 -3.934 -22.078 1 84.31 227 THR A CA 1
ATOM 1698 C C . THR A 1 227 ? -1.507 -3.137 -23.188 1 84.31 227 THR A C 1
ATOM 1700 O O . THR A 1 227 ? -1.376 -3.619 -24.312 1 84.31 227 THR A O 1
ATOM 1703 N N . THR A 1 228 ? -1.204 -1.93 -22.875 1 77.19 228 THR A N 1
ATOM 1704 C CA . THR A 1 228 ? -0.546 -1.04 -23.812 1 77.19 228 THR A CA 1
ATOM 1705 C C . THR A 1 228 ? 0.825 -0.615 -23.297 1 77.19 228 THR A C 1
ATOM 1707 O O . THR A 1 228 ? 0.989 -0.348 -22.109 1 77.19 228 THR A O 1
ATOM 1710 N N . PRO A 1 229 ? 1.751 -0.722 -24.219 1 68.69 229 PRO A N 1
ATOM 1711 C CA . PRO A 1 229 ? 3.076 -0.291 -23.766 1 68.69 229 PRO A CA 1
ATOM 1712 C C . PRO A 1 229 ? 3.096 1.161 -23.297 1 68.69 229 PRO A C 1
ATOM 1714 O O . PRO A 1 229 ? 2.367 1.998 -23.844 1 68.69 229 PRO A O 1
ATOM 1717 N N . ARG A 1 230 ? 3.768 1.343 -22.203 1 64.75 230 ARG A N 1
ATOM 1718 C CA . ARG A 1 230 ? 3.984 2.711 -21.75 1 64.75 230 ARG A CA 1
ATOM 1719 C C . ARG A 1 230 ? 4.875 3.479 -22.719 1 64.75 230 ARG A C 1
ATOM 1721 O O . ARG A 1 230 ? 5.805 2.91 -23.297 1 64.75 230 ARG A O 1
ATOM 1728 N N . GLU A 1 231 ? 4.309 4.574 -23.203 1 58.91 231 GLU A N 1
ATOM 1729 C CA . GLU A 1 231 ? 5.211 5.379 -24.016 1 58.91 231 GLU A CA 1
ATOM 1730 C C . GLU A 1 231 ? 6.531 5.633 -23.297 1 58.91 231 GLU A C 1
ATOM 1732 O O . GLU A 1 231 ? 6.547 5.906 -22.094 1 58.91 231 GLU A O 1
ATOM 1737 N N . ALA A 1 232 ? 7.594 5.09 -23.797 1 52.41 232 ALA A N 1
ATOM 1738 C CA . ALA A 1 232 ? 8.938 5.266 -23.25 1 52.41 232 ALA A CA 1
ATOM 1739 C C . ALA A 1 232 ? 9.156 6.711 -22.797 1 52.41 232 ALA A C 1
ATOM 1741 O O . ALA A 1 232 ? 8.82 7.648 -23.516 1 52.41 232 ALA A O 1
ATOM 1742 N N . GLU A 1 233 ? 8.961 7.008 -21.547 1 53.69 233 GLU A N 1
ATOM 1743 C CA . GLU A 1 233 ? 9.375 8.352 -21.156 1 53.69 233 GLU A CA 1
ATOM 1744 C C . GLU A 1 233 ? 10.805 8.641 -21.625 1 53.69 233 GLU A C 1
ATOM 1746 O O . GLU A 1 233 ? 11.695 7.809 -21.453 1 53.69 233 GLU A O 1
ATOM 1751 N N . GLU A 1 234 ? 10.984 9.305 -22.703 1 47.06 234 GLU A N 1
ATOM 1752 C CA . GLU A 1 234 ? 12.312 9.758 -23.109 1 47.06 234 GLU A CA 1
ATOM 1753 C C . GLU A 1 234 ? 13.148 10.148 -21.891 1 47.06 234 GLU A C 1
ATOM 1755 O O . GLU A 1 234 ? 12.672 10.852 -21 1 47.06 234 GLU A O 1
ATOM 1760 N N . ASP A 1 235 ? 13.93 9.258 -21.422 1 47.72 235 ASP A N 1
ATOM 1761 C CA . ASP A 1 235 ? 14.984 9.609 -20.469 1 47.72 235 ASP A CA 1
ATOM 1762 C C . ASP A 1 235 ? 15.484 11.031 -20.703 1 47.72 235 ASP A C 1
ATOM 1764 O O . ASP A 1 235 ? 16.031 11.336 -21.766 1 47.72 235 ASP A O 1
ATOM 1768 N N . ASP A 1 236 ? 14.758 12.016 -20.359 1 46.81 236 ASP A N 1
ATOM 1769 C CA . ASP A 1 236 ? 15.312 13.359 -20.531 1 46.81 236 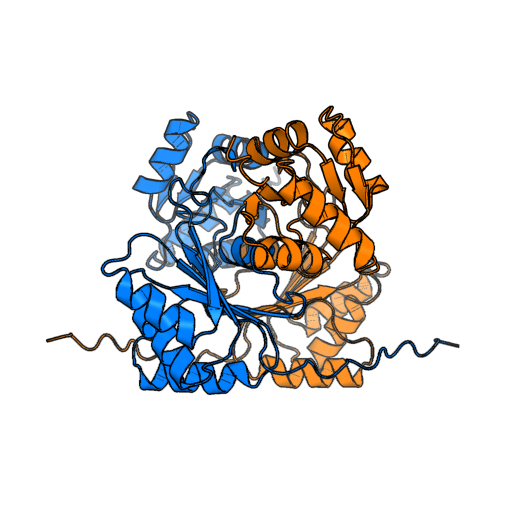ASP A CA 1
ATOM 1770 C C . ASP A 1 236 ? 16.625 13.492 -19.766 1 46.81 236 ASP A C 1
ATOM 1772 O O . ASP A 1 236 ? 16.641 13.891 -18.594 1 46.81 236 ASP A O 1
ATOM 1776 N N . SER A 1 237 ? 17.484 12.523 -19.672 1 42.59 237 SER A N 1
ATOM 1777 C CA . SER A 1 237 ? 18.859 12.758 -19.234 1 42.59 237 SER A CA 1
ATOM 1778 C C . SER A 1 237 ? 19.438 14.008 -19.875 1 42.59 237 SER A C 1
ATOM 1780 O O . SER A 1 237 ? 20.672 14.148 -19.984 1 42.59 237 SER A O 1
ATOM 1782 N N . GLU A 1 238 ? 18.844 14.961 -20.484 1 34.94 238 GLU A N 1
ATOM 1783 C CA . GLU A 1 238 ? 19.75 16.047 -20.844 1 34.94 238 GLU A CA 1
ATOM 1784 C C . GLU A 1 238 ? 20.469 16.594 -19.625 1 34.94 238 GLU A C 1
ATOM 1786 O O . GLU A 1 238 ? 19.844 16.859 -18.594 1 34.94 238 GLU A O 1
ATOM 1791 N N . ALA A 1 239 ? 21.969 16.516 -19.625 1 34.91 239 ALA A N 1
ATOM 1792 C CA . ALA A 1 239 ? 23.125 17.109 -18.969 1 34.91 239 ALA A CA 1
ATOM 1793 C C . ALA A 1 239 ? 22.891 18.562 -18.609 1 34.91 239 ALA A C 1
ATOM 1795 O O . ALA A 1 239 ? 22.531 19.375 -19.484 1 34.91 239 ALA A O 1
ATOM 1796 N N . GLU A 1 240 ? 22.25 18.953 -17.547 1 32.94 240 GLU A N 1
ATOM 1797 C CA . GLU A 1 240 ? 22.703 20.297 -17.234 1 32.94 240 GLU A CA 1
ATOM 1798 C C . GLU A 1 240 ? 24.203 20.469 -17.484 1 32.94 240 GLU A C 1
ATOM 1800 O O . GLU A 1 240 ? 25.016 19.844 -16.812 1 32.94 240 GLU A O 1
ATOM 1805 N N . ASP A 1 241 ? 24.766 20.453 -18.734 1 26.09 241 ASP A N 1
ATOM 1806 C CA . ASP A 1 241 ? 25.812 21.453 -18.859 1 26.09 241 ASP A CA 1
ATOM 1807 C C . ASP A 1 241 ? 25.297 22.828 -18.453 1 26.09 241 ASP A C 1
ATOM 1809 O O . ASP A 1 241 ? 24.172 23.203 -18.781 1 26.09 241 ASP A O 1
ATOM 1813 N N . MET B 1 1 ? 10.883 -39.344 -5.883 1 35.31 1 MET B N 1
ATOM 1814 C CA . MET B 1 1 ? 10.617 -38.5 -4.715 1 35.31 1 MET B CA 1
ATOM 1815 C C . MET B 1 1 ? 10.07 -37.156 -5.129 1 35.31 1 MET B C 1
ATOM 1817 O O . MET B 1 1 ? 10.711 -36.438 -5.895 1 35.31 1 MET B O 1
ATOM 1821 N N . SER B 1 2 ? 8.867 -36.812 -5.445 1 45.53 2 SER B N 1
ATOM 1822 C CA . SER B 1 2 ? 8.18 -35.688 -6.051 1 45.53 2 SER B CA 1
ATOM 1823 C C . SER B 1 2 ? 8.664 -34.375 -5.469 1 45.53 2 SER B C 1
ATOM 1825 O O . SER B 1 2 ? 8.352 -34.031 -4.328 1 45.53 2 SER B O 1
ATOM 1827 N N . THR B 1 3 ? 9.922 -33.938 -5.598 1 59.91 3 THR B N 1
ATOM 1828 C CA . THR B 1 3 ? 10.656 -32.875 -4.93 1 59.91 3 THR B CA 1
ATOM 1829 C C . THR B 1 3 ? 9.93 -31.531 -5.086 1 59.91 3 THR B C 1
ATOM 1831 O O . THR B 1 3 ? 9.641 -31.094 -6.203 1 59.91 3 THR B O 1
ATOM 1834 N N . SER B 1 4 ? 9.109 -31.016 -4.066 1 83.44 4 SER B N 1
ATOM 1835 C CA . SER B 1 4 ? 8.25 -29.844 -4.059 1 83.44 4 SER B CA 1
ATOM 1836 C C . SER B 1 4 ? 9.055 -28.562 -4.336 1 83.44 4 SER B C 1
ATOM 1838 O O . SER B 1 4 ? 10.219 -28.469 -3.951 1 83.44 4 SER B O 1
ATOM 1840 N N . SER B 1 5 ? 8.758 -27.859 -5.367 1 94.62 5 SER B N 1
ATOM 1841 C CA . SER B 1 5 ? 9.383 -26.594 -5.723 1 94.62 5 SER B CA 1
ATOM 1842 C C . SER B 1 5 ? 9.398 -25.625 -4.543 1 94.62 5 SER B C 1
ATOM 1844 O O . SER B 1 5 ? 8.625 -25.797 -3.594 1 94.62 5 SER B O 1
ATOM 1846 N N . GLY B 1 6 ? 10.469 -24.859 -4.496 1 97.81 6 GLY B N 1
ATOM 1847 C CA . GLY B 1 6 ? 10.562 -23.844 -3.459 1 97.81 6 GLY B CA 1
ATOM 1848 C C . GLY B 1 6 ? 9.555 -22.719 -3.629 1 97.81 6 GLY B C 1
ATOM 1849 O O . GLY B 1 6 ? 8.828 -22.672 -4.625 1 97.81 6 GLY B O 1
ATOM 1850 N N . THR B 1 7 ? 9.461 -21.938 -2.615 1 98.19 7 THR B N 1
ATOM 1851 C CA . THR B 1 7 ? 8.578 -20.766 -2.6 1 98.19 7 THR B CA 1
ATOM 1852 C C . THR B 1 7 ? 9.383 -19.484 -2.691 1 98.19 7 THR B C 1
ATOM 1854 O O . THR B 1 7 ? 10.445 -19.359 -2.072 1 98.19 7 THR B O 1
ATOM 1857 N N . LEU B 1 8 ? 8.938 -18.594 -3.514 1 98.69 8 LEU B N 1
ATOM 1858 C CA . LEU B 1 8 ? 9.461 -17.234 -3.484 1 98.69 8 LEU B CA 1
ATOM 1859 C C . LEU B 1 8 ? 8.633 -16.359 -2.553 1 98.69 8 LEU B C 1
ATOM 1861 O O . LEU B 1 8 ? 7.465 -16.094 -2.824 1 98.69 8 LEU B O 1
ATOM 1865 N N . PHE B 1 9 ? 9.281 -15.914 -1.494 1 98.75 9 PHE B N 1
ATOM 1866 C CA . PHE B 1 9 ? 8.648 -14.969 -0.578 1 98.75 9 PHE B CA 1
ATOM 1867 C C . PHE B 1 9 ? 8.992 -13.539 -0.95 1 98.75 9 PHE B C 1
ATOM 1869 O O . PHE B 1 9 ? 10.164 -13.195 -1.1 1 98.75 9 PHE B O 1
ATOM 1876 N N . VAL B 1 10 ? 8.008 -12.742 -1.169 1 98.75 10 VAL B N 1
ATOM 1877 C CA . VAL B 1 10 ? 8.203 -11.312 -1.407 1 98.75 10 VAL B CA 1
ATOM 1878 C C . VAL B 1 10 ? 7.973 -10.539 -0.112 1 98.75 10 VAL B C 1
ATOM 1880 O O . VAL B 1 10 ? 6.832 -10.383 0.329 1 98.75 10 VAL B O 1
ATOM 1883 N N . CYS B 1 11 ? 9.023 -9.984 0.416 1 98.69 11 CYS B N 1
ATOM 1884 C CA . CYS B 1 11 ? 9.031 -9.578 1.816 1 98.69 11 CYS B CA 1
ATOM 1885 C C . CYS B 1 11 ? 9.141 -8.062 1.946 1 98.69 11 CYS B C 1
ATOM 1887 O O . CYS B 1 11 ? 10.148 -7.473 1.547 1 98.69 11 CYS B O 1
ATOM 1889 N N . ALA B 1 12 ? 8.141 -7.48 2.57 1 98.5 12 ALA B N 1
ATOM 1890 C CA . ALA B 1 12 ? 8.203 -6.059 2.889 1 98.5 12 ALA B CA 1
ATOM 1891 C C . ALA B 1 12 ? 9.086 -5.809 4.105 1 98.5 12 ALA B C 1
ATOM 1893 O O . ALA B 1 12 ? 8.961 -6.492 5.125 1 98.5 12 ALA B O 1
ATOM 1894 N N . THR B 1 13 ? 9.961 -4.879 4.023 1 97.94 13 THR B N 1
ATOM 1895 C CA . THR B 1 13 ? 10.828 -4.48 5.129 1 97.94 13 THR B CA 1
ATOM 1896 C C . THR B 1 13 ? 10.422 -3.111 5.668 1 97.94 13 THR B C 1
ATOM 1898 O O . THR B 1 13 ? 9.602 -2.418 5.059 1 97.94 13 THR B O 1
ATOM 1901 N N . PRO B 1 14 ? 10.906 -2.705 6.793 1 97.44 14 PRO B N 1
ATOM 1902 C CA . PRO B 1 14 ? 10.562 -1.396 7.348 1 97.44 14 PRO B CA 1
ATOM 1903 C C . PRO B 1 14 ? 10.969 -0.241 6.434 1 97.44 14 PRO B C 1
ATOM 1905 O O . PRO B 1 14 ? 11.93 -0.362 5.672 1 97.44 14 PRO B O 1
ATOM 1908 N N . LEU B 1 15 ? 10.219 0.838 6.523 1 96.62 15 LEU B N 1
ATOM 1909 C CA . LEU B 1 15 ? 10.602 2.051 5.805 1 96.62 15 LEU B CA 1
ATOM 1910 C C . LEU B 1 15 ? 11.789 2.729 6.477 1 96.62 15 LEU B C 1
ATOM 1912 O O . LEU B 1 15 ? 12.68 3.252 5.797 1 96.62 15 LEU B O 1
ATOM 1916 N N . GLY B 1 16 ? 11.797 2.672 7.805 1 94.5 16 GLY B N 1
ATOM 1917 C CA . GLY B 1 16 ? 12.859 3.326 8.555 1 94.5 16 GLY B CA 1
ATOM 1918 C C . GLY B 1 16 ? 12.883 2.947 10.023 1 94.5 16 GLY B C 1
ATOM 1919 O O . GLY B 1 16 ? 13.945 2.924 10.648 1 94.5 16 GLY B O 1
ATOM 1920 N N . HIS B 1 17 ? 11.766 2.717 10.602 1 96.12 17 HIS B N 1
ATOM 1921 C CA . HIS B 1 17 ? 11.672 2.359 12.008 1 96.12 17 HIS B CA 1
ATOM 1922 C C . HIS B 1 17 ? 11.789 0.853 12.211 1 96.12 17 HIS B C 1
ATOM 1924 O O . HIS B 1 17 ? 10.961 0.088 11.711 1 96.12 17 HIS B O 1
ATOM 1930 N N . LEU B 1 18 ? 12.617 0.434 12.953 1 95.12 18 LEU B N 1
ATOM 1931 C CA . LEU B 1 18 ? 12.906 -0.986 13.117 1 95.12 18 LEU B CA 1
ATOM 1932 C C . LEU B 1 18 ? 11.766 -1.698 13.82 1 95.12 18 LEU B C 1
ATOM 1934 O O . LEU B 1 18 ? 11.578 -2.906 13.656 1 95.12 18 LEU B O 1
ATOM 1938 N N . GLY B 1 19 ? 11.016 -0.984 14.57 1 96.75 19 GLY B N 1
ATOM 1939 C CA . GLY B 1 19 ? 9.859 -1.553 15.25 1 96.75 19 GLY B CA 1
ATOM 1940 C C . GLY B 1 19 ? 8.766 -1.993 14.305 1 96.75 19 GLY B C 1
ATOM 1941 O O . GLY B 1 19 ? 7.797 -2.639 14.719 1 96.75 19 GLY B O 1
ATOM 1942 N N . ASP B 1 20 ? 8.938 -1.712 13.047 1 97.81 20 ASP B N 1
ATOM 1943 C CA . ASP B 1 20 ? 7.914 -2.053 12.062 1 97.81 20 ASP B CA 1
ATOM 1944 C C . ASP B 1 20 ? 8.195 -3.416 11.438 1 97.81 20 ASP B C 1
ATOM 1946 O O . ASP B 1 20 ? 7.496 -3.828 10.5 1 97.81 20 ASP B O 1
ATOM 1950 N N . VAL B 1 21 ? 9.141 -4.121 11.875 1 97.12 21 VAL B N 1
ATOM 1951 C CA . VAL B 1 21 ? 9.398 -5.492 11.445 1 97.12 21 VAL B CA 1
ATOM 1952 C C . VAL B 1 21 ? 8.32 -6.418 11.992 1 97.12 21 VAL B C 1
ATOM 1954 O O . VAL B 1 21 ? 7.84 -6.234 13.109 1 97.12 21 VAL B O 1
ATOM 1957 N N . SER B 1 22 ? 7.934 -7.387 11.242 1 97.69 22 SER B N 1
ATOM 1958 C CA . SER B 1 22 ? 6.992 -8.383 11.742 1 97.69 22 SER B CA 1
ATOM 1959 C C . SER B 1 22 ? 7.703 -9.688 12.086 1 97.69 22 SER B C 1
ATOM 1961 O O . SER B 1 22 ? 8.734 -10.016 11.492 1 97.69 22 SER B O 1
ATOM 1963 N N . PRO B 1 23 ? 7.195 -10.469 13.039 1 97.75 23 PRO B N 1
ATOM 1964 C CA . PRO B 1 23 ? 7.762 -11.789 13.32 1 97.75 23 PRO B CA 1
ATOM 1965 C C . PRO B 1 23 ? 7.809 -12.695 12.094 1 97.75 23 PRO B C 1
ATOM 1967 O O . PRO B 1 23 ? 8.789 -13.414 11.891 1 97.75 23 PRO B O 1
ATOM 1970 N N . ARG B 1 24 ? 6.832 -12.664 11.281 1 98.38 24 ARG B N 1
ATOM 1971 C CA . ARG B 1 24 ? 6.777 -13.5 10.086 1 98.38 24 ARG B CA 1
ATOM 1972 C C . ARG B 1 24 ? 7.887 -13.133 9.109 1 98.38 24 ARG B C 1
ATOM 1974 O O . ARG B 1 24 ? 8.469 -14.008 8.461 1 98.38 24 ARG B O 1
ATOM 1981 N N . LEU B 1 25 ? 8.141 -11.82 8.969 1 98.5 25 LEU B N 1
ATOM 1982 C CA . LEU B 1 25 ? 9.258 -11.383 8.141 1 98.5 25 LEU B CA 1
ATOM 1983 C C . LEU B 1 25 ? 10.57 -11.984 8.625 1 98.5 25 LEU B C 1
ATOM 1985 O O . LEU B 1 25 ? 11.312 -12.578 7.848 1 98.5 25 LEU B O 1
ATOM 1989 N N . LEU B 1 26 ? 10.828 -11.82 9.938 1 98.12 26 LEU B N 1
ATOM 1990 C CA . LEU B 1 26 ? 12.078 -12.297 10.516 1 98.12 26 LEU B CA 1
ATOM 1991 C C . LEU B 1 26 ? 12.203 -13.805 10.352 1 98.12 26 LEU B C 1
ATOM 1993 O O . LEU B 1 26 ? 13.266 -14.305 9.961 1 98.12 26 LEU B O 1
ATOM 1997 N N . GLU B 1 27 ? 11.18 -14.516 10.648 1 98.38 27 GLU B N 1
ATOM 1998 C CA . GLU B 1 27 ? 11.172 -15.961 10.492 1 98.38 27 GLU B CA 1
ATOM 1999 C C . GLU B 1 27 ? 11.469 -16.375 9.055 1 98.38 27 GLU B C 1
ATOM 2001 O O . GLU B 1 27 ? 12.258 -17.281 8.805 1 98.38 27 GLU B O 1
ATOM 2006 N N . THR B 1 28 ? 10.82 -15.719 8.117 1 98.69 28 THR B N 1
ATOM 2007 C CA . THR B 1 28 ? 11.016 -16.016 6.703 1 98.69 28 THR B CA 1
ATOM 2008 C C . THR B 1 28 ? 12.461 -15.797 6.289 1 98.69 28 THR B C 1
ATOM 2010 O O . THR B 1 28 ? 13.094 -16.672 5.695 1 98.69 28 THR B O 1
ATOM 2013 N N . LEU B 1 29 ? 13.023 -14.641 6.66 1 98.44 29 LEU B N 1
ATOM 2014 C CA . LEU B 1 29 ? 14.375 -14.281 6.262 1 98.44 29 LEU B CA 1
ATOM 2015 C C . LEU B 1 29 ? 15.398 -15.227 6.887 1 98.44 29 LEU B C 1
ATOM 2017 O O . LEU B 1 29 ? 16.469 -15.461 6.32 1 98.44 29 LEU B O 1
ATOM 2021 N N . GLN B 1 30 ? 15.086 -15.773 8.016 1 98.12 30 GLN B N 1
ATOM 2022 C CA . GLN B 1 30 ? 15.977 -16.688 8.727 1 98.12 30 GLN B CA 1
ATOM 2023 C C . GLN B 1 30 ? 15.953 -18.078 8.102 1 98.12 30 GLN B C 1
ATOM 2025 O O . GLN B 1 30 ? 16.922 -18.828 8.211 1 98.12 30 GLN B O 1
ATOM 2030 N N . ASN B 1 31 ? 14.891 -18.438 7.445 1 98.25 31 ASN B N 1
ATOM 2031 C CA . ASN B 1 31 ? 14.68 -19.844 7.105 1 98.25 31 ASN B CA 1
ATOM 2032 C C . ASN B 1 31 ? 14.859 -20.094 5.609 1 98.25 31 ASN B C 1
ATOM 2034 O O . ASN B 1 31 ? 15.016 -21.234 5.18 1 98.25 31 ASN B O 1
ATOM 2038 N N . VAL B 1 32 ? 14.812 -19.062 4.816 1 98.56 32 VAL B N 1
ATOM 2039 C CA . VAL B 1 32 ? 14.984 -19.266 3.379 1 98.56 32 VAL B CA 1
ATOM 2040 C C . VAL B 1 32 ? 16.438 -19.641 3.076 1 98.56 32 VAL B C 1
ATOM 2042 O O . VAL B 1 32 ? 17.328 -19.406 3.893 1 98.56 32 VAL B O 1
ATOM 2045 N N . ALA B 1 33 ? 16.578 -20.219 1.905 1 98.5 33 ALA B N 1
ATOM 2046 C CA . ALA B 1 33 ? 17.906 -20.641 1.493 1 98.5 33 ALA B CA 1
ATOM 2047 C C . ALA B 1 33 ? 18.75 -19.438 1.071 1 98.5 33 ALA B C 1
ATOM 2049 O O . ALA B 1 33 ? 19.984 -19.453 1.232 1 98.5 33 ALA B O 1
ATOM 2050 N N . LEU B 1 34 ? 18.125 -18.438 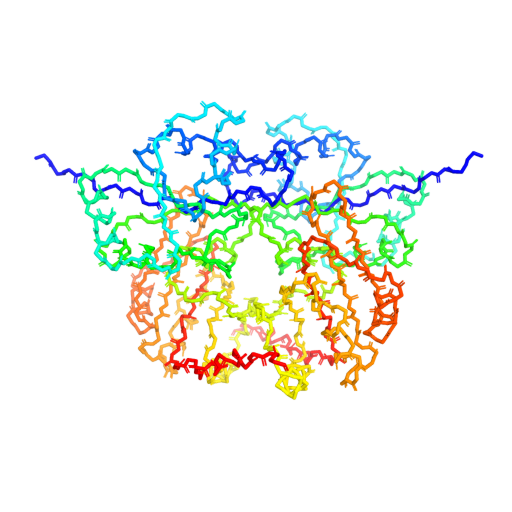0.504 1 98.5 34 LEU B N 1
ATOM 2051 C CA . LEU B 1 34 ? 18.812 -17.281 -0.049 1 98.5 34 LEU B CA 1
ATOM 2052 C C . LEU B 1 34 ? 17.906 -16.062 -0.068 1 98.5 34 LEU B C 1
ATOM 2054 O O . LEU B 1 34 ? 16.719 -16.156 -0.405 1 98.5 34 LEU B O 1
ATOM 2058 N N . ILE B 1 35 ? 18.484 -14.945 0.287 1 98.5 35 ILE B N 1
ATOM 2059 C CA . ILE B 1 35 ? 17.781 -13.672 0.219 1 98.5 35 ILE B CA 1
ATOM 2060 C C . ILE B 1 35 ? 18.219 -12.898 -1.018 1 98.5 35 ILE B C 1
ATOM 2062 O O . ILE B 1 35 ? 19.422 -12.68 -1.224 1 98.5 35 ILE B O 1
ATOM 2066 N N . CYS B 1 36 ? 17.281 -12.539 -1.848 1 98.38 36 CYS B N 1
ATOM 2067 C CA . CYS B 1 36 ? 17.5 -11.656 -2.988 1 98.38 36 CYS B CA 1
ATOM 2068 C C . CYS B 1 36 ? 17.219 -10.211 -2.617 1 98.38 36 CYS B C 1
ATOM 2070 O O . CYS B 1 36 ? 16.047 -9.828 -2.449 1 98.38 36 CYS B O 1
ATOM 2072 N N . ALA B 1 37 ? 18.281 -9.383 -2.594 1 97.31 37 ALA B N 1
ATOM 2073 C CA . ALA B 1 37 ? 18.141 -8.016 -2.098 1 97.31 37 ALA B CA 1
ATOM 2074 C C . ALA B 1 37 ? 18.5 -7 -3.184 1 97.31 37 ALA B C 1
ATOM 2076 O O . ALA B 1 37 ? 19.406 -7.227 -3.982 1 97.31 37 ALA B O 1
ATOM 2077 N N . GLU B 1 38 ? 17.75 -5.895 -3.176 1 95.25 38 GLU B N 1
ATOM 2078 C CA . GLU B 1 38 ? 18.078 -4.824 -4.117 1 95.25 38 GLU B CA 1
ATOM 2079 C C . GLU B 1 38 ? 19.5 -4.309 -3.887 1 95.25 38 GLU B C 1
ATOM 2081 O O . GLU B 1 38 ? 20.328 -4.336 -4.797 1 95.25 38 GLU B O 1
ATOM 2086 N N . ASP B 1 39 ? 19.797 -3.773 -2.748 1 93.81 39 ASP B N 1
ATOM 2087 C CA . ASP B 1 39 ? 21.109 -3.314 -2.283 1 93.81 39 ASP B CA 1
ATOM 2088 C C . ASP B 1 39 ? 21.578 -4.125 -1.081 1 93.81 39 ASP B C 1
ATOM 2090 O O . ASP B 1 39 ? 21.047 -3.973 0.024 1 93.81 39 ASP B O 1
ATOM 2094 N N . THR B 1 40 ? 22.578 -4.875 -1.207 1 90.56 40 THR B N 1
ATOM 2095 C CA . THR B 1 40 ? 23.031 -5.797 -0.174 1 90.56 40 THR B CA 1
ATOM 2096 C C . THR B 1 40 ? 23.609 -5.035 1.017 1 90.56 40 THR B C 1
ATOM 2098 O O . THR B 1 40 ? 23.594 -5.531 2.145 1 90.56 40 THR B O 1
ATOM 2101 N N . ARG B 1 41 ? 24.188 -3.926 0.806 1 88.62 41 ARG B N 1
ATOM 2102 C CA . ARG B 1 41 ? 24.703 -3.125 1.909 1 88.62 41 ARG B CA 1
ATOM 2103 C C . ARG B 1 41 ? 23.578 -2.697 2.852 1 88.62 41 ARG B C 1
ATOM 2105 O O . ARG B 1 41 ? 23.734 -2.746 4.074 1 88.62 41 ARG B O 1
ATOM 2112 N N . HIS B 1 42 ? 22.453 -2.273 2.289 1 89.31 42 HIS B N 1
ATOM 2113 C CA . HIS B 1 42 ? 21.297 -1.863 3.078 1 89.31 42 HIS B CA 1
ATOM 2114 C C . HIS B 1 42 ? 20.672 -3.053 3.799 1 89.31 42 HIS B C 1
ATOM 2116 O O . HIS B 1 42 ? 20.438 -2.996 5.008 1 89.31 42 HIS B O 1
ATOM 2122 N N . THR B 1 43 ? 20.406 -4.059 3.055 1 90.81 43 THR B N 1
ATOM 2123 C CA . THR B 1 43 ? 19.797 -5.258 3.605 1 90.81 43 THR B CA 1
ATOM 2124 C C . THR B 1 43 ? 20.688 -5.883 4.672 1 90.81 43 THR B C 1
ATOM 2126 O O . THR B 1 43 ? 20.188 -6.422 5.664 1 90.81 43 THR B O 1
ATOM 2129 N N . GLY B 1 44 ? 22 -5.84 4.453 1 92.56 44 GLY B N 1
ATOM 2130 C CA . GLY B 1 44 ? 22.938 -6.387 5.418 1 92.56 44 GLY B CA 1
ATOM 2131 C C . GLY B 1 44 ? 22.781 -5.789 6.805 1 92.56 44 GLY B C 1
ATOM 2132 O O . GLY B 1 44 ? 22.875 -6.504 7.805 1 92.56 44 GLY B O 1
ATOM 2133 N N . LYS B 1 45 ? 22.531 -4.488 6.867 1 92.88 45 LYS B N 1
ATOM 2134 C CA . LYS B 1 45 ? 22.344 -3.803 8.141 1 92.88 45 LYS B CA 1
ATOM 2135 C C . LYS B 1 45 ? 21.125 -4.344 8.883 1 92.88 45 LYS B C 1
ATOM 2137 O O . LYS B 1 45 ? 21.172 -4.566 10.094 1 92.88 45 LYS B O 1
ATOM 2142 N N . LEU B 1 46 ? 20.047 -4.508 8.133 1 93.19 46 LEU B N 1
ATOM 2143 C CA . LEU B 1 46 ? 18.828 -5.062 8.703 1 93.19 46 LEU B CA 1
ATOM 2144 C C . LEU B 1 46 ? 19.078 -6.469 9.242 1 93.19 46 LEU B C 1
ATOM 2146 O O . LEU B 1 46 ? 18.688 -6.781 10.367 1 93.19 46 LEU B O 1
ATOM 2150 N N . LEU B 1 47 ? 19.688 -7.297 8.438 1 95.5 47 LEU B N 1
ATOM 2151 C CA . LEU B 1 47 ? 19.953 -8.68 8.82 1 95.5 47 LEU B CA 1
ATOM 2152 C C . LEU B 1 47 ? 20.844 -8.742 10.055 1 95.5 47 LEU B C 1
ATOM 2154 O O . LEU B 1 47 ? 20.594 -9.531 10.969 1 95.5 47 LEU B O 1
ATOM 2158 N N . SER B 1 48 ? 21.859 -7.941 10.055 1 95.56 48 SER B N 1
ATOM 2159 C CA . SER B 1 48 ? 22.781 -7.902 11.18 1 95.56 48 SER B CA 1
ATOM 2160 C C . SER B 1 48 ? 22.062 -7.508 12.469 1 95.56 48 SER B C 1
ATOM 2162 O O . SER B 1 48 ? 22.281 -8.102 13.523 1 95.56 48 SER B O 1
ATOM 2164 N N . ARG B 1 49 ? 21.266 -6.516 12.391 1 94.88 49 ARG B N 1
ATOM 2165 C CA . ARG B 1 49 ? 20.516 -6.023 13.547 1 94.88 49 ARG B CA 1
ATOM 2166 C C . ARG B 1 49 ? 19.703 -7.137 14.188 1 94.88 49 ARG B C 1
ATOM 2168 O O . ARG B 1 49 ? 19.516 -7.16 15.406 1 94.88 49 ARG B O 1
ATOM 2175 N N . PHE B 1 50 ? 19.219 -8.031 13.406 1 96.25 50 PHE B N 1
ATOM 2176 C CA . PHE B 1 50 ? 18.328 -9.086 13.906 1 96.25 50 PHE B CA 1
ATOM 2177 C C . PHE B 1 50 ? 19.047 -10.43 13.922 1 96.25 50 PHE B C 1
ATOM 2179 O O . PHE B 1 50 ? 18.406 -11.477 14.016 1 96.25 50 PHE B O 1
ATOM 2186 N N . GLU B 1 51 ? 20.344 -10.469 13.617 1 96.44 51 GLU B N 1
ATOM 2187 C CA . GLU B 1 51 ? 21.219 -11.633 13.727 1 96.44 51 GLU B CA 1
ATOM 2188 C C . GLU B 1 51 ? 20.812 -12.734 12.75 1 96.44 51 GLU B C 1
ATOM 2190 O O . GLU B 1 51 ? 20.781 -13.906 13.109 1 96.44 51 GLU B O 1
ATOM 2195 N N . ILE B 1 52 ? 20.422 -12.336 11.664 1 97 52 ILE B N 1
ATOM 2196 C CA . ILE B 1 52 ? 20.094 -13.266 10.594 1 97 52 ILE B CA 1
ATOM 2197 C C . ILE B 1 52 ? 21.344 -13.539 9.75 1 97 52 ILE B C 1
ATOM 2199 O O . ILE B 1 52 ? 21.984 -12.609 9.258 1 97 52 ILE B O 1
ATOM 2203 N N . THR B 1 53 ? 21.641 -14.789 9.531 1 96.94 53 THR B N 1
ATOM 2204 C CA . THR B 1 53 ? 22.891 -15.156 8.883 1 96.94 53 THR B CA 1
ATOM 2205 C C . THR B 1 53 ? 22.641 -15.727 7.492 1 96.94 53 THR B C 1
ATOM 2207 O O . THR B 1 53 ? 23.578 -16.141 6.809 1 96.94 53 THR B O 1
ATOM 2210 N N . THR B 1 54 ? 21.438 -15.703 7.09 1 97.25 54 THR B N 1
ATOM 2211 C CA . THR B 1 54 ? 21.109 -16.219 5.77 1 97.25 54 THR B CA 1
ATOM 2212 C C . THR B 1 54 ? 21.891 -15.484 4.688 1 97.25 54 THR B C 1
ATOM 2214 O O . THR B 1 54 ? 22.062 -14.266 4.742 1 97.25 54 THR B O 1
ATOM 2217 N N . SER B 1 55 ? 22.375 -16.234 3.73 1 96.75 55 SER B N 1
ATOM 2218 C CA . SER B 1 55 ? 23.125 -15.641 2.623 1 96.75 55 SER B CA 1
ATOM 2219 C C . SER B 1 55 ? 22.219 -14.766 1.759 1 96.75 55 SER B C 1
ATOM 2221 O O . SER B 1 55 ? 21 -14.984 1.705 1 96.75 55 SER B O 1
ATOM 2223 N N . PHE B 1 56 ? 22.844 -13.781 1.118 1 95.62 56 PHE B N 1
ATOM 2224 C CA . PHE B 1 56 ? 22.047 -12.93 0.251 1 95.62 56 PHE B CA 1
ATOM 2225 C C . PHE B 1 56 ? 22.812 -12.57 -1.019 1 95.62 56 PHE B C 1
ATOM 2227 O O . PHE B 1 56 ? 24.031 -12.68 -1.06 1 95.62 56 PHE B O 1
ATOM 2234 N N . THR B 1 57 ? 22.078 -12.25 -2.049 1 96.75 57 THR B N 1
ATOM 2235 C CA . THR B 1 57 ? 22.609 -11.805 -3.334 1 96.75 57 THR B CA 1
ATOM 2236 C C . THR B 1 57 ? 21.844 -10.578 -3.832 1 96.75 57 THR B C 1
ATOM 2238 O O . THR B 1 57 ? 20.734 -10.297 -3.363 1 96.75 57 THR B O 1
ATOM 2241 N N . SER B 1 58 ? 22.453 -9.844 -4.758 1 96.62 58 SER B N 1
ATOM 2242 C CA . SER B 1 58 ? 21.812 -8.633 -5.25 1 96.62 58 SER B CA 1
ATOM 2243 C C . SER B 1 58 ? 20.906 -8.93 -6.441 1 96.62 58 SER B C 1
ATOM 2245 O O . SER B 1 58 ? 21.312 -9.625 -7.375 1 96.62 58 SER B O 1
ATOM 2247 N N . ILE B 1 59 ? 19.719 -8.477 -6.445 1 96.06 59 ILE B N 1
ATOM 2248 C CA . ILE B 1 59 ? 18.766 -8.438 -7.555 1 96.06 59 ILE B CA 1
ATOM 2249 C C . ILE B 1 59 ? 18.188 -7.031 -7.695 1 96.06 59 ILE B C 1
ATOM 2251 O O . ILE B 1 59 ? 17.453 -6.566 -6.82 1 96.06 59 ILE B O 1
ATOM 2255 N N . ASN B 1 60 ? 18.484 -6.359 -8.758 1 94.19 60 ASN B N 1
ATOM 2256 C CA . ASN B 1 60 ? 18.016 -4.996 -8.992 1 94.19 60 ASN B CA 1
ATOM 2257 C C . ASN B 1 60 ? 17.547 -4.797 -10.43 1 94.19 60 ASN B C 1
ATOM 2259 O O . ASN B 1 60 ? 17.328 -5.77 -11.148 1 94.19 60 ASN B O 1
ATOM 2263 N N . GLU B 1 61 ? 17.312 -3.59 -10.805 1 89.19 61 GLU B N 1
ATOM 2264 C CA . GLU B 1 61 ? 16.719 -3.281 -12.102 1 89.19 61 GLU B CA 1
ATOM 2265 C C . GLU B 1 61 ? 17.656 -3.654 -13.242 1 89.19 61 GLU B C 1
ATOM 2267 O O . GLU B 1 61 ? 17.219 -3.842 -14.383 1 89.19 61 GLU B O 1
ATOM 2272 N N . HIS B 1 62 ? 18.891 -3.836 -12.922 1 92.38 62 HIS B N 1
ATOM 2273 C CA . HIS B 1 62 ? 19.875 -4.102 -13.961 1 92.38 62 HIS B CA 1
ATOM 2274 C C . HIS B 1 62 ? 20.297 -5.566 -13.953 1 92.38 62 HIS B C 1
ATOM 2276 O O . HIS B 1 62 ? 21.141 -5.977 -14.75 1 92.38 62 HIS B O 1
ATOM 2282 N N . THR B 1 63 ? 19.719 -6.258 -13.102 1 94.88 63 THR B N 1
ATOM 2283 C CA . THR B 1 63 ? 20.078 -7.668 -13.008 1 94.88 63 THR B CA 1
ATOM 2284 C C . THR B 1 63 ? 19.812 -8.383 -14.328 1 94.88 63 THR B C 1
ATOM 2286 O O . THR B 1 63 ? 18.766 -8.203 -14.945 1 94.88 63 THR B O 1
ATOM 2289 N N . SER B 1 64 ? 20.719 -9.234 -14.766 1 96.06 64 SER B N 1
ATOM 2290 C CA . SER B 1 64 ? 20.625 -9.922 -16.047 1 96.06 64 SER B CA 1
ATOM 2291 C C . SER B 1 64 ? 19.547 -11 -16.031 1 96.06 64 SER B C 1
ATOM 2293 O O . SER B 1 64 ? 19.281 -11.594 -14.984 1 96.06 64 SER B O 1
ATOM 2295 N N . PRO B 1 65 ? 19.031 -11.234 -17.203 1 96.06 65 PRO B N 1
ATOM 2296 C CA . PRO B 1 65 ? 18.078 -12.336 -17.312 1 96.06 65 PRO B CA 1
ATOM 2297 C C . PRO B 1 65 ? 18.672 -13.672 -16.875 1 96.06 65 PRO B C 1
ATOM 2299 O O . PRO B 1 65 ? 17.969 -14.508 -16.297 1 96.06 65 PRO B O 1
ATOM 2302 N N . ALA B 1 66 ? 19.875 -13.836 -17.125 1 97.44 66 ALA B N 1
ATOM 2303 C CA . ALA B 1 66 ? 20.531 -15.078 -16.766 1 97.44 66 ALA B CA 1
ATOM 2304 C C . ALA B 1 66 ? 20.531 -15.273 -15.25 1 97.44 66 ALA B C 1
ATOM 2306 O O . ALA B 1 66 ? 20.328 -16.391 -14.758 1 97.44 66 ALA B O 1
ATOM 2307 N N . LYS B 1 67 ? 20.812 -14.273 -14.57 1 97.56 67 LYS B N 1
ATOM 2308 C CA . LYS B 1 67 ? 20.812 -14.359 -13.109 1 97.56 67 LYS B CA 1
ATOM 2309 C C . LYS B 1 67 ? 19.406 -14.602 -12.586 1 97.56 67 LYS B C 1
ATOM 2311 O O . LYS B 1 67 ? 19.203 -15.375 -11.641 1 97.56 67 LYS B O 1
ATOM 2316 N N . ILE B 1 68 ? 18.484 -13.984 -13.133 1 97.94 68 ILE B N 1
ATOM 2317 C CA . ILE B 1 68 ? 17.094 -14.188 -12.758 1 97.94 68 ILE B CA 1
ATOM 2318 C C . ILE B 1 68 ? 16.719 -15.656 -12.961 1 97.94 68 ILE B C 1
ATOM 2320 O O . ILE B 1 68 ? 16.094 -16.266 -12.094 1 97.94 68 ILE B O 1
ATOM 2324 N N . GLU B 1 69 ? 17.094 -16.141 -14.07 1 97.25 69 GLU B N 1
ATOM 2325 C CA . GLU B 1 69 ? 16.828 -17.547 -14.367 1 97.25 69 GLU B CA 1
ATOM 2326 C C . GLU B 1 69 ? 17.531 -18.469 -13.367 1 97.25 69 GLU B C 1
ATOM 2328 O O . GLU B 1 69 ? 16.984 -19.5 -12.984 1 97.25 69 GLU B O 1
ATOM 2333 N N . ALA B 1 70 ? 18.672 -18.094 -13.023 1 97.88 70 ALA B N 1
ATOM 2334 C CA . ALA B 1 70 ? 19.406 -18.875 -12.031 1 97.88 70 ALA B CA 1
ATOM 2335 C C . ALA B 1 70 ? 18.656 -18.922 -10.703 1 97.88 70 ALA B C 1
ATOM 2337 O O . ALA B 1 70 ? 18.656 -19.953 -10.016 1 97.88 70 ALA B O 1
ATOM 2338 N N . MET B 1 71 ? 18.094 -17.859 -10.289 1 98 71 MET B N 1
ATOM 2339 C CA . MET B 1 71 ? 17.281 -17.828 -9.07 1 98 71 MET B CA 1
ATOM 2340 C C . MET B 1 71 ? 16.062 -18.734 -9.211 1 98 71 MET B C 1
ATOM 2342 O O . MET B 1 71 ? 15.695 -19.438 -8.266 1 98 71 MET B O 1
ATOM 2346 N N . ALA B 1 72 ? 15.445 -18.641 -10.359 1 97.12 72 ALA B N 1
ATOM 2347 C CA . ALA B 1 72 ? 14.289 -19.5 -10.609 1 97.12 72 ALA B CA 1
ATOM 2348 C C . ALA B 1 72 ? 14.68 -20.969 -10.531 1 97.12 72 ALA B C 1
ATOM 2350 O O . ALA B 1 72 ? 13.883 -21.812 -10.086 1 97.12 72 ALA B O 1
ATOM 2351 N N . GLU B 1 73 ? 15.789 -21.297 -10.992 1 97.25 73 GLU B N 1
ATOM 2352 C CA . GLU B 1 73 ? 16.281 -22.672 -10.922 1 97.25 73 GLU B CA 1
ATOM 2353 C C . GLU B 1 73 ? 16.453 -23.125 -9.477 1 97.25 73 GLU B C 1
ATOM 2355 O O . GLU B 1 73 ? 16.25 -24.297 -9.156 1 97.25 73 GLU B O 1
ATOM 2360 N N . LYS B 1 74 ? 16.922 -22.219 -8.656 1 97.81 74 LYS B N 1
ATOM 2361 C CA . LYS B 1 74 ? 17.016 -22.531 -7.234 1 97.81 74 LYS B CA 1
ATOM 2362 C C . LYS B 1 74 ? 15.648 -22.906 -6.664 1 97.81 74 LYS B C 1
ATOM 2364 O O . LYS B 1 74 ? 15.539 -23.844 -5.875 1 97.81 74 LYS B O 1
ATOM 2369 N N . LEU B 1 75 ? 14.664 -22.203 -7 1 98.25 75 LEU B N 1
ATOM 2370 C CA . LEU B 1 75 ? 13.305 -22.531 -6.594 1 98.25 75 LEU B CA 1
ATOM 2371 C C . LEU B 1 75 ? 12.906 -23.922 -7.094 1 98.25 75 LEU B C 1
ATOM 2373 O O . LEU B 1 75 ? 12.297 -24.703 -6.363 1 98.25 75 LEU B O 1
ATOM 2377 N N . ALA B 1 76 ? 13.25 -24.188 -8.344 1 97.38 76 ALA B N 1
ATOM 2378 C CA . ALA B 1 76 ? 12.938 -25.484 -8.953 1 97.38 76 ALA B CA 1
ATOM 2379 C C . ALA B 1 76 ? 13.578 -26.625 -8.164 1 97.38 76 ALA B C 1
ATOM 2381 O O . ALA B 1 76 ? 13.031 -27.734 -8.102 1 97.38 76 ALA B O 1
ATOM 2382 N N . SER B 1 77 ? 14.688 -26.359 -7.602 1 97.12 77 SER B N 1
ATOM 2383 C CA . SER B 1 77 ? 15.422 -27.359 -6.844 1 97.12 77 SER B CA 1
ATOM 2384 C C . SER B 1 77 ? 14.867 -27.5 -5.43 1 97.12 77 SER B C 1
ATOM 2386 O O . SER B 1 77 ? 15.398 -28.266 -4.621 1 97.12 77 SER B O 1
ATOM 2388 N N . GLY B 1 78 ? 13.898 -26.656 -5.102 1 97.5 78 GLY B N 1
ATOM 2389 C CA . GLY B 1 78 ? 13.219 -26.812 -3.824 1 97.5 78 GLY B CA 1
ATOM 2390 C C . GLY B 1 78 ? 13.664 -25.797 -2.789 1 97.5 78 GLY B C 1
ATOM 2391 O O . GLY B 1 78 ? 13.234 -25.844 -1.637 1 97.5 78 GLY B O 1
ATOM 2392 N N . GLU B 1 79 ? 14.508 -24.922 -3.188 1 98.12 79 GLU B N 1
ATOM 2393 C CA . GLU B 1 79 ? 15 -23.906 -2.264 1 98.12 79 GLU B CA 1
ATOM 2394 C C . GLU B 1 79 ? 14.031 -22.734 -2.172 1 98.12 79 GLU B C 1
ATOM 2396 O O . GLU B 1 79 ? 13.57 -22.219 -3.195 1 98.12 79 GLU B O 1
ATOM 2401 N N . ASP B 1 80 ? 13.742 -22.328 -0.955 1 98.62 80 ASP B N 1
ATOM 2402 C CA . ASP B 1 80 ? 12.953 -21.125 -0.744 1 98.62 80 ASP B CA 1
ATOM 2403 C C . ASP B 1 80 ? 13.82 -19.875 -0.868 1 98.62 80 ASP B C 1
ATOM 2405 O O . ASP B 1 80 ? 14.953 -19.844 -0.39 1 98.62 80 ASP B O 1
ATOM 2409 N N . LEU B 1 81 ? 13.312 -18.922 -1.475 1 98.81 81 LEU B N 1
ATOM 2410 C CA . LEU B 1 81 ? 13.992 -17.625 -1.627 1 98.81 81 LEU B CA 1
ATOM 2411 C C . LEU B 1 81 ? 13.148 -16.5 -1.053 1 98.81 81 LEU B C 1
ATOM 2413 O O . LEU B 1 81 ? 11.922 -16.594 -1.007 1 98.81 81 LEU B O 1
ATOM 2417 N N . ALA B 1 82 ? 13.82 -15.445 -0.655 1 98.75 82 ALA B N 1
ATOM 2418 C CA . ALA B 1 82 ? 13.156 -14.211 -0.231 1 98.75 82 ALA B CA 1
ATOM 2419 C C . ALA B 1 82 ? 13.625 -13.023 -1.055 1 98.75 82 ALA B C 1
ATOM 2421 O O . ALA B 1 82 ? 14.828 -12.844 -1.273 1 98.75 82 ALA B O 1
ATOM 2422 N N . LEU B 1 83 ? 12.68 -12.281 -1.544 1 98.62 83 LEU B N 1
ATOM 2423 C CA . LEU B 1 83 ? 12.961 -11.031 -2.238 1 98.62 83 LEU B CA 1
ATOM 2424 C C . LEU B 1 83 ? 12.703 -9.836 -1.329 1 98.62 83 LEU B C 1
ATOM 2426 O O . LEU B 1 83 ? 11.617 -9.711 -0.753 1 98.62 83 LEU B O 1
ATOM 2430 N N . VAL B 1 84 ? 13.703 -8.953 -1.165 1 98.12 84 VAL B N 1
ATOM 2431 C CA . VAL B 1 84 ? 13.562 -7.73 -0.384 1 98.12 84 VAL B CA 1
ATOM 2432 C C . VAL B 1 84 ? 14.117 -6.547 -1.169 1 98.12 84 VAL B C 1
ATOM 2434 O O . VAL B 1 84 ? 14.938 -6.723 -2.076 1 98.12 84 VAL B O 1
ATOM 2437 N N . THR B 1 85 ? 13.641 -5.398 -0.911 1 96.62 85 THR B N 1
ATOM 2438 C CA . THR B 1 85 ? 14.211 -4.16 -1.417 1 96.62 85 THR B CA 1
ATOM 2439 C C . THR B 1 85 ? 14.727 -3.293 -0.269 1 96.62 85 THR B C 1
ATOM 2441 O O . THR B 1 85 ? 14.688 -3.707 0.892 1 96.62 85 THR B O 1
ATOM 2444 N N . ASP B 1 86 ? 15.258 -2.174 -0.529 1 93.25 86 ASP B N 1
ATOM 2445 C CA . ASP B 1 86 ? 15.938 -1.348 0.464 1 93.25 86 ASP B CA 1
ATOM 2446 C C . ASP B 1 86 ? 14.977 -0.925 1.575 1 93.25 86 ASP B C 1
ATOM 2448 O O . ASP B 1 86 ? 15.367 -0.837 2.74 1 93.25 86 ASP B O 1
ATOM 2452 N N . ALA B 1 87 ? 13.773 -0.591 1.135 1 94.94 87 ALA B N 1
ATOM 2453 C CA . ALA B 1 87 ? 12.758 -0.215 2.115 1 94.94 87 ALA B CA 1
ATOM 2454 C C . ALA B 1 87 ? 11.359 -0.49 1.583 1 94.94 87 ALA B C 1
ATOM 2456 O O . ALA B 1 87 ? 11.078 -0.258 0.405 1 94.94 87 ALA B O 1
ATOM 2457 N N . GLY B 1 88 ? 10.555 -1.047 2.537 1 97.06 88 GLY B N 1
ATOM 2458 C CA . GLY B 1 88 ? 9.148 -1.202 2.201 1 97.06 88 GLY B CA 1
ATOM 2459 C C . GLY B 1 88 ? 8.859 -2.438 1.368 1 97.06 88 GLY B C 1
ATOM 2460 O O . GLY B 1 88 ? 9.555 -3.451 1.5 1 97.06 88 GLY B O 1
ATOM 2461 N N . THR B 1 89 ? 7.812 -2.439 0.579 1 98.06 89 THR B N 1
ATOM 2462 C CA . THR B 1 89 ? 7.309 -3.578 -0.18 1 98.06 89 THR B CA 1
ATOM 2463 C C . THR B 1 89 ? 7.961 -3.641 -1.559 1 98.06 89 THR B C 1
ATOM 2465 O O . THR B 1 89 ? 7.863 -2.693 -2.34 1 98.06 89 THR B O 1
ATOM 2468 N N . PRO B 1 90 ? 8.609 -4.781 -1.883 1 97.81 90 PRO B N 1
ATOM 2469 C CA . PRO B 1 90 ? 9.266 -4.918 -3.188 1 97.81 90 PRO B CA 1
ATOM 2470 C C . PRO B 1 90 ? 8.289 -4.766 -4.352 1 97.81 90 PRO B C 1
ATOM 2472 O O . PRO B 1 90 ? 7.113 -5.117 -4.23 1 97.81 90 PRO B O 1
ATOM 2475 N N . GLY B 1 91 ? 8.797 -4.25 -5.473 1 94.69 91 GLY B N 1
ATOM 2476 C CA . GLY B 1 91 ? 8.016 -4.199 -6.699 1 94.69 91 GLY B CA 1
ATOM 2477 C C . GLY B 1 91 ? 7.254 -2.9 -6.867 1 94.69 91 GLY B C 1
ATOM 2478 O O . GLY B 1 91 ? 6.859 -2.543 -7.98 1 94.69 91 GLY B O 1
ATOM 2479 N N . VAL B 1 92 ? 6.867 -2.205 -5.762 1 94.5 92 VAL B N 1
ATOM 2480 C CA . VAL B 1 92 ? 6.18 -0.918 -5.824 1 94.5 92 VAL B CA 1
ATOM 2481 C C . VAL B 1 92 ? 7.199 0.203 -6.012 1 94.5 92 VAL B C 1
ATOM 2483 O O . VAL B 1 92 ? 7.746 0.72 -5.035 1 94.5 92 VAL B O 1
ATOM 2486 N N . SER B 1 93 ? 7.391 0.641 -7.234 1 90.06 93 SER B N 1
ATOM 2487 C CA . SER B 1 93 ? 8.422 1.602 -7.621 1 90.06 93 SER B CA 1
ATOM 2488 C C . SER B 1 93 ? 9.812 1.082 -7.289 1 90.06 93 SER B C 1
ATOM 2490 O O . SER B 1 93 ? 10.703 1.858 -6.93 1 90.06 93 SER B O 1
ATOM 2492 N N . ASP B 1 94 ? 9.969 -0.216 -7.188 1 89.06 94 ASP B N 1
ATOM 2493 C CA . ASP B 1 94 ? 11.203 -0.921 -6.867 1 89.06 94 ASP B CA 1
ATOM 2494 C C . ASP B 1 94 ? 11.398 -2.127 -7.785 1 89.06 94 ASP B C 1
ATOM 2496 O O . ASP B 1 94 ? 10.453 -2.584 -8.43 1 89.06 94 ASP B O 1
ATOM 2500 N N . PRO B 1 95 ? 12.664 -2.621 -7.871 1 88.5 95 PRO B N 1
ATOM 2501 C CA . PRO B 1 95 ? 12.883 -3.896 -8.555 1 88.5 95 PRO B CA 1
ATOM 2502 C C . PRO B 1 95 ? 12.117 -5.051 -7.914 1 88.5 95 PRO B C 1
ATOM 2504 O O . PRO B 1 95 ? 11.711 -4.957 -6.75 1 88.5 95 PRO B O 1
ATOM 2507 N N . GLY B 1 96 ? 11.945 -6.141 -8.625 1 92.25 96 GLY B N 1
ATOM 2508 C CA . GLY B 1 96 ? 11.305 -7.32 -8.062 1 92.25 96 GLY B CA 1
ATOM 2509 C C . GLY B 1 96 ? 10.461 -8.07 -9.078 1 92.25 96 GLY B C 1
ATOM 2510 O O . GLY B 1 96 ? 10.5 -9.297 -9.133 1 92.25 96 GLY B O 1
ATOM 2511 N N . PRO B 1 97 ? 9.781 -7.27 -9.938 1 94.56 97 PRO B N 1
ATOM 2512 C CA . PRO B 1 97 ? 8.812 -7.914 -10.82 1 94.56 97 PRO B CA 1
ATOM 2513 C C . PRO B 1 97 ? 9.438 -8.992 -11.703 1 94.56 97 PRO B C 1
ATOM 2515 O O . PRO B 1 97 ? 8.812 -10.016 -11.984 1 94.56 97 PRO B O 1
ATOM 2518 N N . ALA B 1 98 ? 10.633 -8.789 -12.125 1 95.94 98 ALA B N 1
ATOM 2519 C CA . ALA B 1 98 ? 11.273 -9.742 -13.039 1 95.94 98 ALA B CA 1
ATOM 2520 C C . ALA B 1 98 ? 11.398 -11.117 -12.398 1 95.94 98 ALA B C 1
ATOM 2522 O O . ALA B 1 98 ? 11.086 -12.133 -13.031 1 95.94 98 ALA B O 1
ATOM 2523 N N . LEU B 1 99 ? 11.867 -11.141 -11.195 1 97.62 99 LEU B N 1
ATOM 2524 C CA . LEU B 1 99 ? 12.016 -12.414 -10.492 1 97.62 99 LEU B CA 1
ATOM 2525 C C . LEU B 1 99 ? 10.648 -13.023 -10.195 1 97.62 99 LEU B C 1
ATOM 2527 O O . LEU B 1 99 ? 10.469 -14.242 -10.328 1 97.62 99 LEU B O 1
ATOM 2531 N N . VAL B 1 100 ? 9.727 -12.258 -9.789 1 98.06 100 VAL B N 1
ATOM 2532 C CA . VAL B 1 100 ? 8.367 -12.719 -9.508 1 98.06 100 VAL B CA 1
ATOM 2533 C C . VAL B 1 100 ? 7.766 -13.344 -10.773 1 98.06 100 VAL B C 1
ATOM 2535 O O . VAL B 1 100 ? 7.18 -14.422 -10.719 1 98.06 100 VAL B O 1
ATOM 2538 N N . ARG B 1 101 ? 7.938 -12.656 -11.875 1 96.56 101 ARG B N 1
ATOM 2539 C CA . ARG B 1 101 ? 7.426 -13.156 -13.148 1 96.56 101 ARG B CA 1
ATOM 2540 C C . ARG B 1 101 ? 8.047 -14.508 -13.5 1 96.56 101 ARG B C 1
ATOM 2542 O O . ARG B 1 101 ? 7.348 -15.422 -13.938 1 96.56 101 ARG B O 1
ATOM 2549 N N . ALA B 1 102 ? 9.336 -14.562 -13.367 1 97 102 ALA B N 1
ATOM 2550 C CA . ALA B 1 102 ? 10.055 -15.797 -13.688 1 97 102 ALA B CA 1
ATOM 2551 C C . ALA B 1 102 ? 9.555 -16.953 -12.828 1 97 102 ALA B C 1
ATOM 2553 O O . ALA B 1 102 ? 9.352 -18.062 -13.336 1 97 102 ALA B O 1
ATOM 2554 N N . ALA B 1 103 ? 9.391 -16.688 -11.531 1 97.62 103 ALA B N 1
ATOM 2555 C CA . ALA B 1 103 ? 8.875 -17.719 -10.617 1 97.62 103 ALA B CA 1
ATOM 2556 C C . ALA B 1 103 ? 7.457 -18.125 -10.992 1 97.62 103 ALA B C 1
ATOM 2558 O O . ALA B 1 103 ? 7.152 -19.312 -11.094 1 97.62 103 ALA B O 1
ATOM 2559 N N . ALA B 1 104 ? 6.625 -17.172 -11.227 1 95.81 104 ALA B N 1
ATOM 2560 C CA . ALA B 1 104 ? 5.219 -17.406 -11.539 1 95.81 104 ALA B CA 1
ATOM 2561 C C . ALA B 1 104 ? 5.078 -18.188 -12.852 1 95.81 104 ALA B C 1
ATOM 2563 O O . ALA B 1 104 ? 4.238 -19.078 -12.961 1 95.81 104 ALA B O 1
ATOM 2564 N N . ALA B 1 105 ? 5.82 -17.812 -13.836 1 94.5 105 ALA B N 1
ATOM 2565 C CA . ALA B 1 105 ? 5.762 -18.438 -15.156 1 94.5 105 ALA B CA 1
ATOM 2566 C C . ALA B 1 105 ? 6.07 -19.922 -15.078 1 94.5 105 ALA B C 1
ATOM 2568 O O . ALA B 1 105 ? 5.617 -20.703 -15.914 1 94.5 105 ALA B O 1
ATOM 2569 N N . ARG B 1 106 ? 6.785 -20.297 -14.094 1 95.62 106 ARG B N 1
ATOM 2570 C CA . ARG B 1 106 ? 7.184 -21.688 -13.938 1 95.62 106 ARG B CA 1
ATOM 2571 C C . ARG B 1 106 ? 6.254 -22.422 -12.969 1 95.62 106 ARG B C 1
ATOM 2573 O O . ARG B 1 106 ? 6.477 -23.578 -12.641 1 95.62 106 ARG B O 1
ATOM 2580 N N . GLY B 1 107 ? 5.32 -21.641 -12.445 1 94.5 107 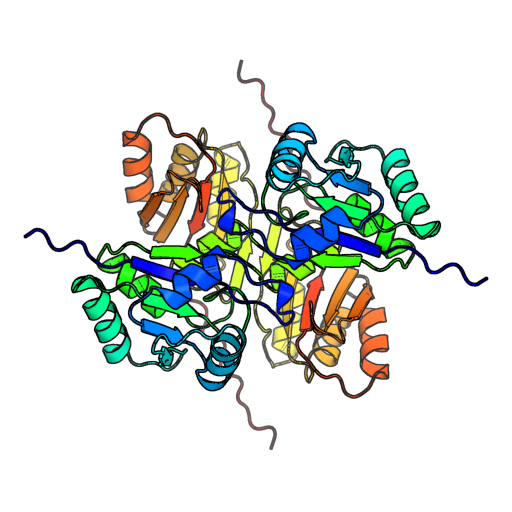GLY B N 1
ATOM 2581 C CA . GLY B 1 107 ? 4.305 -22.25 -11.594 1 94.5 107 GLY B CA 1
ATOM 2582 C C . GLY B 1 107 ? 4.719 -22.328 -10.141 1 94.5 107 GLY B C 1
ATOM 2583 O O . GLY B 1 107 ? 4.098 -23.047 -9.352 1 94.5 107 GLY B O 1
ATOM 2584 N N . PHE B 1 108 ? 5.816 -21.703 -9.766 1 96.94 108 PHE B N 1
ATOM 2585 C CA . PHE B 1 108 ? 6.25 -21.734 -8.375 1 96.94 108 PHE B CA 1
ATOM 2586 C C . PHE B 1 108 ? 5.344 -20.859 -7.512 1 96.94 108 PHE B C 1
ATOM 2588 O O . PHE B 1 108 ? 4.746 -19.906 -8 1 96.94 108 PHE B O 1
ATOM 2595 N N . LYS B 1 109 ? 5.25 -21.219 -6.309 1 96.81 109 LYS B N 1
ATOM 2596 C CA . LYS B 1 109 ? 4.492 -20.406 -5.355 1 96.81 109 LYS B CA 1
ATOM 2597 C C . LYS B 1 109 ? 5.191 -19.078 -5.07 1 96.81 109 LYS B C 1
ATOM 2599 O O . LYS B 1 109 ? 6.395 -19.062 -4.812 1 96.81 109 LYS B O 1
ATOM 2604 N N . VAL B 1 110 ? 4.5 -18.078 -5.234 1 98.06 110 VAL B N 1
ATOM 2605 C CA . VAL B 1 110 ? 4.934 -16.734 -4.84 1 98.06 110 VAL B CA 1
ATOM 2606 C C . VAL B 1 110 ? 4.055 -16.219 -3.699 1 98.06 110 VAL B C 1
ATOM 2608 O O . VAL B 1 110 ? 2.842 -16.062 -3.861 1 98.06 110 VAL B O 1
ATOM 2611 N N . CYS B 1 111 ? 4.664 -15.945 -2.598 1 97.94 111 CYS B N 1
ATOM 2612 C CA . CYS B 1 111 ? 3.928 -15.633 -1.377 1 97.94 111 CYS B CA 1
ATOM 2613 C C . CYS B 1 111 ? 4.312 -14.258 -0.842 1 97.94 111 CYS B C 1
ATOM 2615 O O . CYS B 1 111 ? 5.492 -13.992 -0.595 1 97.94 111 CYS B O 1
ATOM 2617 N N . PRO B 1 112 ? 3.324 -13.461 -0.621 1 98.5 112 PRO B N 1
ATOM 2618 C CA . PRO B 1 112 ? 3.662 -12.164 -0.029 1 98.5 112 PRO B CA 1
ATOM 2619 C C . PRO B 1 112 ? 3.859 -12.234 1.483 1 98.5 112 PRO B C 1
ATOM 2621 O O . PRO B 1 112 ? 3.109 -12.93 2.174 1 98.5 112 PRO B O 1
ATOM 2624 N N . ILE B 1 113 ? 4.828 -11.648 1.982 1 98.75 113 ILE B N 1
ATOM 2625 C CA . ILE B 1 113 ? 4.965 -11.234 3.373 1 98.75 113 ILE B CA 1
ATOM 2626 C C . ILE B 1 113 ? 4.699 -9.734 3.494 1 98.75 113 ILE B C 1
ATOM 2628 O O . ILE B 1 113 ? 5.613 -8.922 3.336 1 98.75 113 ILE B O 1
ATOM 2632 N N . PRO B 1 114 ? 3.475 -9.406 3.752 1 98.69 114 PRO B N 1
ATOM 2633 C CA . PRO B 1 114 ? 3.068 -8 3.635 1 98.69 114 PRO B CA 1
ATOM 2634 C C . PRO B 1 114 ? 3.648 -7.125 4.742 1 98.69 114 PRO B C 1
ATOM 2636 O O . PRO B 1 114 ? 4.059 -7.637 5.789 1 98.69 114 PRO B O 1
ATOM 2639 N N . GLY B 1 115 ? 3.695 -5.773 4.52 1 98.44 115 GLY B N 1
ATOM 2640 C CA . GLY B 1 115 ? 4.238 -4.836 5.488 1 98.44 115 GLY B CA 1
ATOM 2641 C C . GLY B 1 115 ? 4.215 -3.398 5 1 98.44 115 GLY B C 1
ATOM 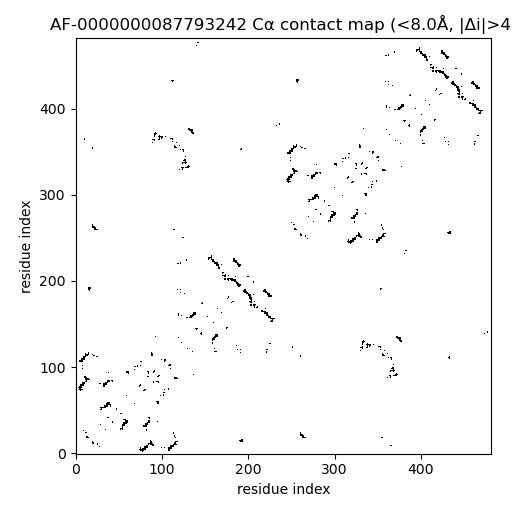2642 O O . GLY B 1 115 ? 3.328 -3.01 4.238 1 98.44 115 GLY B O 1
ATOM 2643 N N . PRO B 1 116 ? 5.152 -2.658 5.48 1 98.5 116 PRO B N 1
ATOM 2644 C CA . PRO B 1 116 ? 5.152 -1.215 5.227 1 98.5 116 PRO B CA 1
ATOM 2645 C C . PRO B 1 116 ? 5.281 -0.876 3.744 1 98.5 116 PRO B C 1
ATOM 2647 O O . PRO B 1 116 ? 5.973 -1.58 3.004 1 98.5 116 PRO B O 1
ATOM 2650 N N . CYS B 1 117 ? 4.652 0.101 3.379 1 98.38 117 CYS B N 1
ATOM 2651 C CA . CYS B 1 117 ? 4.715 0.744 2.072 1 98.38 117 CYS B CA 1
ATOM 2652 C C . CYS B 1 117 ? 4.492 2.248 2.193 1 98.38 117 CYS B C 1
ATOM 2654 O O . CYS B 1 117 ? 3.488 2.689 2.752 1 98.38 117 CYS B O 1
ATOM 2656 N N . ALA B 1 118 ? 5.336 3.066 1.617 1 98.31 118 ALA B N 1
ATOM 2657 C CA . ALA B 1 118 ? 5.316 4.508 1.839 1 98.31 118 ALA B CA 1
ATOM 2658 C C . ALA B 1 118 ? 4.039 5.133 1.29 1 98.31 118 ALA B C 1
ATOM 2660 O O . ALA B 1 118 ? 3.43 5.988 1.938 1 98.31 118 ALA B O 1
ATOM 2661 N N . LEU B 1 119 ? 3.641 4.797 0.083 1 98.06 119 LEU B N 1
ATOM 2662 C CA . LEU B 1 119 ? 2.463 5.41 -0.52 1 98.06 119 LEU B CA 1
ATOM 2663 C C . LEU B 1 119 ? 1.218 5.141 0.319 1 98.06 119 LEU B C 1
ATOM 2665 O O . LEU B 1 119 ? 0.402 6.039 0.535 1 98.06 119 LEU B O 1
ATOM 2669 N N . VAL B 1 120 ? 1.098 3.955 0.822 1 98.06 120 VAL B N 1
ATOM 2670 C CA . VAL B 1 120 ? -0.079 3.58 1.6 1 98.06 120 VAL B CA 1
ATOM 2671 C C . VAL B 1 120 ? -0.044 4.273 2.959 1 98.06 120 VAL B C 1
ATOM 2673 O O . VAL B 1 120 ? -1.077 4.727 3.459 1 98.06 120 VAL B O 1
ATOM 2676 N N . ALA B 1 121 ? 1.101 4.309 3.561 1 98.5 121 ALA B N 1
ATOM 2677 C CA . ALA B 1 121 ? 1.263 5.039 4.812 1 98.5 121 ALA B CA 1
ATOM 2678 C C . ALA B 1 121 ? 0.864 6.504 4.652 1 98.5 121 ALA B C 1
ATOM 2680 O O . ALA B 1 121 ? 0.141 7.051 5.484 1 98.5 121 ALA B O 1
ATOM 2681 N N . ALA B 1 122 ? 1.303 7.121 3.602 1 98.69 122 ALA B N 1
ATOM 2682 C CA . ALA B 1 122 ? 0.997 8.523 3.338 1 98.69 122 ALA B CA 1
ATOM 2683 C C . ALA B 1 122 ? -0.5 8.727 3.121 1 98.69 122 ALA B C 1
ATOM 2685 O O . ALA B 1 122 ? -1.088 9.672 3.654 1 98.69 122 ALA B O 1
ATOM 2686 N N . LEU B 1 123 ? -1.078 7.84 2.352 1 98.44 123 LEU B N 1
ATOM 2687 C CA . LEU B 1 123 ? -2.516 7.914 2.113 1 98.44 123 LEU B CA 1
ATOM 2688 C C . LEU B 1 123 ? -3.289 7.84 3.428 1 98.44 123 LEU B C 1
ATOM 2690 O O . LEU B 1 123 ? -4.223 8.609 3.645 1 98.44 123 LEU B O 1
ATOM 2694 N N . SER B 1 124 ? -2.879 6.996 4.301 1 98.25 124 SER B N 1
ATOM 2695 C CA . SER B 1 124 ? -3.607 6.715 5.531 1 98.25 124 SER B CA 1
ATOM 2696 C C . SER B 1 124 ? -3.65 7.938 6.441 1 98.25 124 SER B C 1
ATOM 2698 O O . SER B 1 124 ? -4.578 8.094 7.238 1 98.25 124 SER B O 1
ATOM 2700 N N . ILE B 1 125 ? -2.668 8.812 6.324 1 98.38 125 ILE B N 1
ATOM 2701 C CA . ILE B 1 125 ? -2.605 9.922 7.266 1 98.38 125 ILE B CA 1
ATOM 2702 C C .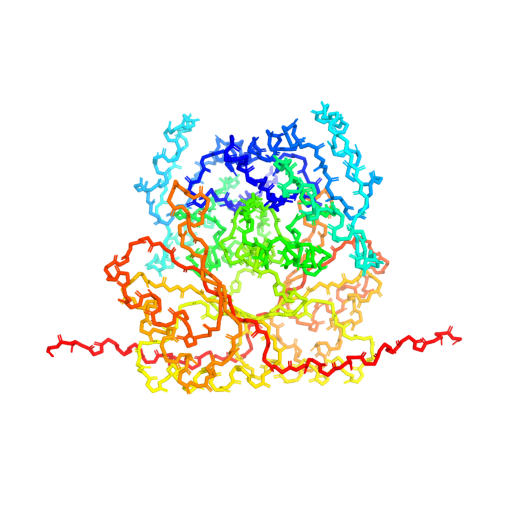 ILE B 1 125 ? -2.918 11.234 6.539 1 98.38 125 ILE B C 1
ATOM 2704 O O . ILE B 1 125 ? -2.822 12.312 7.125 1 98.38 125 ILE B O 1
ATOM 2708 N N . SER B 1 126 ? -3.246 11.164 5.273 1 98 126 SER B N 1
ATOM 2709 C CA . SER B 1 126 ? -3.441 12.375 4.477 1 98 126 SER B CA 1
ATOM 2710 C C . SER B 1 126 ? -4.785 13.023 4.777 1 98 126 SER B C 1
ATOM 2712 O O . SER B 1 126 ? -4.945 14.234 4.617 1 98 126 SER B O 1
ATOM 2714 N N . GLY B 1 127 ? -5.719 12.141 5.129 1 96.88 127 GLY B N 1
ATOM 2715 C CA . GLY B 1 127 ? -7.078 12.625 5.312 1 96.88 127 GLY B CA 1
ATOM 2716 C C . GLY B 1 127 ? -7.859 12.719 4.016 1 96.88 127 GLY B C 1
ATOM 2717 O O . GLY B 1 127 ? -9.031 13.109 4.02 1 96.88 127 GLY B O 1
ATOM 2718 N N . PHE B 1 128 ? -7.281 12.438 2.916 1 96.06 128 PHE B N 1
ATOM 2719 C CA . PHE B 1 128 ? -7.945 12.508 1.619 1 96.06 128 PHE B CA 1
ATOM 2720 C C . PHE B 1 128 ? -8.664 11.203 1.301 1 96.06 128 PHE B C 1
ATOM 2722 O O . PHE B 1 128 ? -8.398 10.18 1.932 1 96.06 128 PHE B O 1
ATOM 2729 N N . ASP B 1 129 ? -9.57 11.289 0.394 1 93.19 129 ASP B N 1
ATOM 2730 C CA . ASP B 1 129 ? -10.289 10.102 -0.05 1 93.19 129 ASP B CA 1
ATOM 2731 C C . ASP B 1 129 ? -9.344 9.117 -0.734 1 93.19 129 ASP B C 1
ATOM 2733 O O . ASP B 1 129 ? -8.57 9.5 -1.616 1 93.19 129 ASP B O 1
ATOM 2737 N N . ALA B 1 130 ? -9.383 7.891 -0.267 1 94 130 ALA B N 1
ATOM 2738 C CA . ALA B 1 130 ? -8.523 6.859 -0.847 1 94 130 ALA B CA 1
ATOM 2739 C C . ALA B 1 130 ? -9.344 5.648 -1.289 1 94 130 ALA B C 1
ATOM 2741 O O . ALA B 1 130 ? -8.875 4.512 -1.205 1 94 130 ALA B O 1
ATOM 2742 N N . GLN B 1 131 ? -10.516 5.883 -1.673 1 92.69 131 GLN B N 1
ATOM 2743 C CA . GLN B 1 131 ? -11.32 4.832 -2.293 1 92.69 131 GLN B CA 1
ATOM 2744 C C . GLN B 1 131 ? -10.812 4.508 -3.695 1 92.69 131 GLN B C 1
ATOM 2746 O O . GLN B 1 131 ? -10.906 3.365 -4.145 1 92.69 131 GLN B O 1
ATOM 2751 N N . ARG B 1 132 ? -10.477 5.539 -4.391 1 94.06 132 ARG B N 1
ATOM 2752 C CA . ARG B 1 132 ? -9.797 5.461 -5.68 1 94.06 132 ARG B CA 1
ATOM 2753 C C . ARG B 1 132 ? -8.602 6.414 -5.73 1 94.06 132 ARG B C 1
ATOM 2755 O O . ARG B 1 132 ? -8.688 7.543 -5.246 1 94.06 132 ARG B O 1
ATOM 2762 N N . PHE B 1 133 ? -7.523 5.91 -6.273 1 96.69 133 PHE B N 1
ATOM 2763 C CA . PHE B 1 133 ? -6.379 6.805 -6.398 1 96.69 133 PHE B CA 1
ATOM 2764 C C . PHE B 1 133 ? -5.418 6.309 -7.477 1 96.69 133 PHE B C 1
ATOM 2766 O O . PHE B 1 133 ? -5.504 5.156 -7.906 1 96.69 133 PHE B O 1
ATOM 2773 N N . SER B 1 134 ? -4.559 7.215 -7.945 1 96.56 134 SER B N 1
ATOM 2774 C CA . SER B 1 134 ? -3.504 6.902 -8.906 1 96.56 134 SER B CA 1
ATOM 2775 C C . SER B 1 134 ? -2.121 7.113 -8.297 1 96.56 134 SER B C 1
ATOM 2777 O O . SER B 1 134 ? -1.865 8.148 -7.672 1 96.56 134 SER B O 1
ATOM 2779 N N . PHE B 1 135 ? -1.358 6.148 -8.359 1 97.81 135 PHE B N 1
ATOM 2780 C CA . PHE B 1 135 ? 0.05 6.273 -8 1 97.81 135 PHE B CA 1
ATOM 2781 C C . PHE B 1 135 ? 0.896 6.555 -9.234 1 97.81 135 PHE B C 1
ATOM 2783 O O . PHE B 1 135 ? 0.861 5.797 -10.211 1 97.81 135 PHE B O 1
ATOM 2790 N N . LEU B 1 136 ? 1.732 7.566 -9.156 1 96.38 136 LEU B N 1
ATOM 2791 C CA . LEU B 1 136 ? 2.418 8.055 -10.344 1 96.38 136 LEU B CA 1
ATOM 2792 C C . LEU B 1 136 ? 3.91 7.75 -10.273 1 96.38 136 LEU B C 1
ATOM 2794 O O . LEU B 1 136 ? 4.672 8.148 -11.164 1 96.38 136 LEU B O 1
ATOM 2798 N N . GLY B 1 137 ? 4.348 7.008 -9.188 1 96.19 137 GLY B N 1
ATOM 2799 C CA . GLY B 1 137 ? 5.777 6.801 -9.016 1 96.19 137 GLY B CA 1
ATOM 2800 C C . GLY B 1 137 ? 6.551 8.102 -8.883 1 96.19 137 GLY B C 1
ATOM 2801 O O . GLY B 1 137 ? 6.188 8.969 -8.094 1 96.19 137 GLY B O 1
ATOM 2802 N N . PHE B 1 138 ? 7.676 8.164 -9.57 1 95.94 138 PHE B N 1
ATOM 2803 C CA . PHE B 1 138 ? 8.422 9.414 -9.672 1 95.94 138 PHE B CA 1
ATOM 2804 C C . PHE B 1 138 ? 7.996 10.195 -10.914 1 95.94 138 PHE B C 1
ATOM 2806 O O . PHE B 1 138 ? 7.742 9.602 -11.969 1 95.94 138 PHE B O 1
ATOM 2813 N N . LEU B 1 139 ? 7.969 11.445 -10.828 1 95.81 139 LEU B N 1
ATOM 2814 C CA . LEU B 1 139 ? 7.461 12.273 -11.922 1 95.81 139 LEU B CA 1
ATOM 2815 C C . LEU B 1 139 ? 8.562 12.57 -12.93 1 95.81 139 LEU B C 1
ATOM 2817 O O . LEU B 1 139 ? 9.75 12.43 -12.625 1 95.81 139 LEU B O 1
ATOM 2821 N N . PRO B 1 140 ? 8.125 12.961 -14.133 1 93.56 140 PRO B N 1
ATOM 2822 C CA . PRO B 1 140 ? 9.117 13.367 -15.133 1 93.56 140 PRO B CA 1
ATOM 2823 C C . PRO B 1 140 ? 9.969 14.547 -14.68 1 93.56 140 PRO B C 1
ATOM 2825 O O . PRO B 1 140 ? 9.602 15.25 -13.734 1 93.56 140 PRO B O 1
ATOM 2828 N N . ARG B 1 141 ? 11.031 14.742 -15.375 1 92.5 141 ARG B N 1
ATOM 2829 C CA . ARG B 1 141 ? 11.969 15.781 -14.969 1 92.5 141 ARG B CA 1
ATOM 2830 C C . ARG B 1 141 ? 11.648 17.109 -15.648 1 92.5 141 ARG B C 1
ATOM 2832 O O . ARG B 1 141 ? 11.82 18.172 -15.055 1 92.5 141 ARG B O 1
ATOM 2839 N N . LYS B 1 142 ? 11.203 17.062 -16.891 1 94.06 142 LYS B N 1
ATOM 2840 C CA . LYS B 1 142 ? 10.945 18.266 -17.672 1 94.06 142 LYS B CA 1
ATOM 2841 C C . LYS B 1 142 ? 9.711 19 -17.156 1 94.06 142 LYS B C 1
ATOM 2843 O O . LYS B 1 142 ? 8.641 18.406 -17.031 1 94.06 142 LYS B O 1
ATOM 2848 N N . PRO B 1 143 ? 9.867 20.266 -16.984 1 94.06 143 PRO B N 1
ATOM 2849 C CA . PRO B 1 143 ? 8.766 21.047 -16.422 1 94.06 143 PRO B CA 1
ATOM 2850 C C . PRO B 1 143 ? 7.488 20.953 -17.25 1 94.06 143 PRO B C 1
ATOM 2852 O O . PRO B 1 143 ? 6.398 20.766 -16.703 1 94.06 143 PRO B O 1
ATOM 2855 N N . GLY B 1 144 ? 7.688 21.109 -18.531 1 94.5 144 GLY B N 1
ATOM 2856 C CA . GLY B 1 144 ? 6.523 21.031 -19.406 1 94.5 144 GLY B CA 1
ATOM 2857 C C . GLY B 1 144 ? 5.777 19.719 -19.297 1 94.5 144 GLY B C 1
ATOM 2858 O O . GLY B 1 144 ? 4.543 19.688 -19.312 1 94.5 144 GLY B O 1
ATOM 2859 N N . LYS B 1 145 ? 6.465 18.656 -19.125 1 95 145 LYS B N 1
ATOM 2860 C CA . LYS B 1 145 ? 5.863 17.328 -19 1 95 145 LYS B CA 1
ATOM 2861 C C . LYS B 1 145 ? 5.148 17.188 -17.656 1 95 145 LYS B C 1
ATOM 2863 O O . LYS B 1 145 ? 4.086 16.562 -17.578 1 95 145 LYS B O 1
ATOM 2868 N N . ILE B 1 146 ? 5.727 17.719 -16.656 1 95.88 146 ILE B N 1
ATOM 2869 C CA . ILE B 1 146 ? 5.137 17.672 -15.32 1 95.88 146 ILE B CA 1
ATOM 2870 C C . ILE B 1 146 ? 3.814 18.438 -15.312 1 95.88 146 ILE B C 1
ATOM 2872 O O . ILE B 1 146 ? 2.803 17.938 -14.812 1 95.88 146 ILE B O 1
ATOM 2876 N N . ARG B 1 147 ? 3.84 19.625 -15.867 1 95.38 147 ARG B N 1
ATOM 2877 C CA . ARG B 1 147 ? 2.633 20.453 -15.922 1 95.38 147 ARG B CA 1
ATOM 2878 C C . ARG B 1 147 ? 1.532 19.75 -16.719 1 95.38 147 ARG B C 1
ATOM 2880 O O . ARG B 1 147 ? 0.367 19.766 -16.312 1 95.38 147 ARG B O 1
ATOM 2887 N N . LYS B 1 148 ? 1.93 19.234 -17.812 1 94.5 148 LYS B N 1
ATOM 2888 C CA . LYS B 1 148 ? 0.97 18.5 -18.625 1 94.5 148 LYS B CA 1
ATOM 2889 C C . LYS B 1 148 ? 0.382 17.328 -17.859 1 94.5 148 LYS B C 1
ATOM 2891 O O . LYS B 1 148 ? -0.829 17.094 -17.891 1 94.5 148 LYS B O 1
ATOM 2896 N N . LEU B 1 149 ? 1.241 16.594 -17.203 1 94 149 LEU B N 1
ATOM 2897 C CA . LEU B 1 149 ? 0.812 15.438 -16.406 1 94 149 LEU B CA 1
ATOM 2898 C C . LEU B 1 149 ? -0.195 15.859 -15.344 1 94 149 LEU B C 1
AT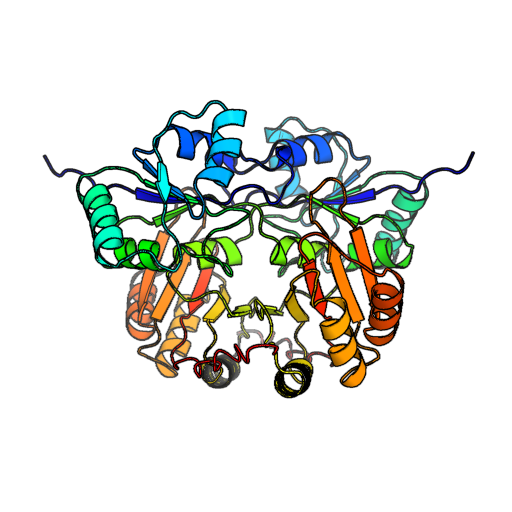OM 2900 O O . LEU B 1 149 ? -1.26 15.25 -15.219 1 94 149 LEU B O 1
ATOM 2904 N N . PHE B 1 150 ? 0.11 16.875 -14.578 1 94.75 150 PHE B N 1
ATOM 2905 C CA . PHE B 1 150 ? -0.786 17.344 -13.531 1 94.75 150 PHE B CA 1
ATOM 2906 C C . PHE B 1 150 ? -2.117 17.812 -14.117 1 94.75 150 PHE B C 1
ATOM 2908 O O . PHE B 1 150 ? -3.178 17.516 -13.562 1 94.75 150 PHE B O 1
ATOM 2915 N N . THR B 1 151 ? -2.066 18.5 -15.234 1 92.5 151 THR B N 1
ATOM 2916 C CA . THR B 1 151 ? -3.289 18.969 -15.875 1 92.5 151 THR B CA 1
ATOM 2917 C C . THR B 1 151 ? -4.184 17.797 -16.266 1 92.5 151 THR B C 1
ATOM 2919 O O . THR B 1 151 ? -5.391 17.828 -16.016 1 92.5 151 THR B O 1
ATOM 2922 N N . GLU B 1 152 ? -3.586 16.812 -16.781 1 89.38 152 GLU B N 1
ATOM 2923 C CA . GLU B 1 152 ? -4.32 15.625 -17.203 1 89.38 152 GLU B CA 1
ATOM 2924 C C . GLU B 1 152 ? -4.891 14.875 -16 1 89.38 152 GLU B C 1
ATOM 2926 O O . GLU B 1 152 ? -6.066 14.5 -16 1 89.38 152 GLU B O 1
ATOM 2931 N N . MET B 1 153 ? -4.145 14.727 -15 1 89.88 153 MET B N 1
ATOM 2932 C CA . MET B 1 153 ? -4.516 13.875 -13.867 1 89.88 153 MET B CA 1
ATOM 2933 C C . MET B 1 153 ? -5.539 14.57 -12.977 1 89.88 153 MET B C 1
ATOM 2935 O O . MET B 1 153 ? -6.438 13.93 -12.438 1 89.88 153 MET B O 1
ATOM 2939 N N . LEU B 1 154 ? -5.43 15.789 -12.742 1 87.94 154 LEU B N 1
ATOM 2940 C CA . LEU B 1 154 ? -6.309 16.516 -11.828 1 87.94 154 LEU B CA 1
ATOM 2941 C C . LEU B 1 154 ? -7.699 16.672 -12.43 1 87.94 154 LEU B C 1
ATOM 2943 O O . LEU B 1 154 ? -8.656 17.016 -11.719 1 87.94 154 LEU B O 1
ATOM 2947 N N . GLY B 1 155 ? -7.824 16.328 -13.664 1 81.5 155 GLY B N 1
ATOM 2948 C CA . GLY B 1 155 ? -9.133 16.281 -14.312 1 81.5 155 GLY B CA 1
ATOM 2949 C C . GLY B 1 155 ? -9.914 15.031 -13.984 1 81.5 155 GLY B C 1
ATOM 2950 O O . GLY B 1 155 ? -11.125 14.977 -14.195 1 81.5 155 GLY B O 1
ATOM 2951 N N . ARG B 1 156 ? -9.297 13.93 -13.375 1 78.69 156 ARG B N 1
ATOM 2952 C CA . ARG B 1 156 ? -9.898 12.617 -13.156 1 78.69 156 ARG B CA 1
ATOM 2953 C C . ARG B 1 156 ? -10.5 12.516 -11.758 1 78.69 156 ARG B C 1
ATOM 2955 O O . ARG B 1 156 ? -11.156 11.523 -11.43 1 78.69 156 ARG B O 1
ATOM 2962 N N . SER B 1 157 ? -10.68 13.305 -10.969 1 82.81 157 SER B N 1
ATOM 2963 C CA . SER B 1 157 ? -11.336 13.375 -9.672 1 82.81 157 SER B CA 1
ATOM 2964 C C . SER B 1 157 ? -10.75 12.367 -8.695 1 82.81 157 SER B C 1
ATOM 2966 O O . SER B 1 157 ? -11.414 11.961 -7.738 1 82.81 157 SER B O 1
ATOM 2968 N N . GLU B 1 158 ? -9.711 11.727 -8.922 1 91.25 158 GLU B N 1
ATOM 2969 C CA . GLU B 1 158 ? -9.125 10.781 -7.977 1 91.25 158 GLU B CA 1
ATOM 2970 C C . GLU B 1 158 ? -7.949 11.398 -7.23 1 91.25 158 GLU B C 1
ATOM 2972 O O . GLU B 1 158 ? -7.34 12.359 -7.707 1 91.25 158 GLU B O 1
ATOM 2977 N N . THR B 1 159 ? -7.695 10.898 -6.031 1 96.44 159 THR B N 1
ATOM 2978 C CA . THR B 1 159 ? -6.5 11.258 -5.277 1 96.44 159 THR B CA 1
ATOM 2979 C C . THR B 1 159 ? -5.242 10.797 -6.004 1 96.44 159 THR B C 1
ATOM 2981 O O . THR B 1 159 ? -5.238 9.742 -6.637 1 96.44 159 THR B O 1
ATOM 2984 N N . LEU B 1 160 ? -4.215 11.633 -6 1 97.44 160 LEU B N 1
ATOM 2985 C CA . LEU B 1 160 ? -2.936 11.297 -6.613 1 97.44 160 LEU B CA 1
ATOM 2986 C C . LEU B 1 160 ? -1.862 11.086 -5.551 1 97.44 160 LEU B C 1
ATOM 2988 O O . LEU B 1 160 ? -1.844 11.789 -4.535 1 97.44 160 LEU B O 1
ATOM 2992 N N . VAL B 1 161 ? -1.017 10.172 -5.754 1 98.31 161 VAL B N 1
ATOM 2993 C CA . VAL B 1 161 ? 0.131 9.945 -4.883 1 98.31 161 VAL B CA 1
ATOM 2994 C C . VAL B 1 161 ? 1.392 9.758 -5.723 1 98.31 161 VAL B C 1
ATOM 2996 O O . VAL B 1 161 ? 1.357 9.102 -6.766 1 98.31 161 VAL B O 1
ATOM 2999 N N . PHE B 1 162 ? 2.488 10.344 -5.316 1 98.19 162 PHE B N 1
ATOM 3000 C CA . PHE B 1 162 ? 3.742 10.117 -6.02 1 98.19 162 PHE B CA 1
ATOM 3001 C C . PHE B 1 162 ? 4.93 10.273 -5.078 1 98.19 162 PHE B C 1
ATOM 3003 O O . PHE B 1 162 ? 4.797 10.836 -3.99 1 98.19 162 PHE B O 1
ATOM 3010 N N . TYR B 1 163 ? 6.004 9.633 -5.398 1 97.94 163 TYR B N 1
ATOM 3011 C CA . TYR B 1 163 ? 7.285 9.812 -4.727 1 97.94 163 TYR B CA 1
ATOM 3012 C C . TYR B 1 163 ? 8.086 10.938 -5.367 1 97.94 163 TYR B C 1
ATOM 3014 O O . TYR B 1 163 ? 7.906 11.242 -6.547 1 97.94 163 TYR B O 1
ATOM 3022 N N . GLU B 1 164 ? 8.922 11.516 -4.594 1 97 164 GLU B N 1
ATOM 3023 C CA . GLU B 1 164 ? 9.781 12.539 -5.176 1 97 164 GLU B CA 1
ATOM 3024 C C . GLU B 1 164 ? 11.086 12.672 -4.398 1 97 164 GLU B C 1
ATOM 3026 O O . GLU B 1 164 ? 11.148 12.359 -3.211 1 97 164 GLU B O 1
ATOM 3031 N N . SER B 1 165 ? 12.109 13.133 -5.059 1 94.62 165 SER B N 1
ATOM 3032 C CA . SER B 1 165 ? 13.414 13.383 -4.457 1 94.62 165 SER B CA 1
ATOM 3033 C C . SER B 1 165 ? 13.406 14.672 -3.633 1 94.62 165 SER B C 1
ATOM 3035 O O . SER B 1 165 ? 12.648 15.594 -3.924 1 94.62 165 SER B O 1
ATOM 3037 N N . PRO B 1 166 ? 14.266 14.68 -2.631 1 95.56 166 PRO B N 1
ATOM 3038 C CA . PRO B 1 166 ? 14.367 15.922 -1.853 1 95.56 166 PRO B CA 1
ATOM 3039 C C . PRO B 1 166 ? 14.844 17.109 -2.689 1 95.56 166 PRO B C 1
ATOM 3041 O O . PRO B 1 166 ? 14.539 18.25 -2.365 1 95.56 166 PRO B O 1
ATOM 3044 N N . TYR B 1 167 ? 15.508 16.828 -3.779 1 94.44 167 TYR B N 1
ATOM 3045 C CA . TYR B 1 167 ? 16.078 17.875 -4.617 1 94.44 167 TYR B CA 1
ATOM 3046 C C . TYR B 1 167 ? 15.031 18.453 -5.551 1 94.44 167 TYR B C 1
ATOM 3048 O O . TYR B 1 167 ? 15.219 19.547 -6.094 1 94.44 167 TYR B O 1
ATOM 3056 N N . ARG B 1 168 ? 13.938 17.734 -5.723 1 95.38 168 ARG B N 1
ATOM 3057 C CA . ARG B 1 168 ? 12.984 18.141 -6.75 1 95.38 168 ARG B CA 1
ATOM 3058 C C . ARG B 1 168 ? 11.633 18.484 -6.141 1 95.38 168 ARG B C 1
ATOM 3060 O O . ARG B 1 168 ? 10.805 19.141 -6.777 1 95.38 168 ARG B O 1
ATOM 3067 N N . VAL B 1 169 ? 11.383 18.062 -4.957 1 97.06 169 VAL B N 1
ATOM 3068 C CA . VAL B 1 169 ? 10.039 18.078 -4.387 1 97.06 169 VAL B CA 1
ATOM 3069 C C . VAL B 1 169 ? 9.5 19.5 -4.352 1 97.06 169 VAL B C 1
ATOM 3071 O O . VAL B 1 169 ? 8.344 19.75 -4.695 1 97.06 169 VAL B O 1
ATOM 3074 N N . ALA B 1 170 ? 10.289 20.484 -3.924 1 96.12 170 ALA B N 1
ATOM 3075 C CA . ALA B 1 170 ? 9.836 21.859 -3.855 1 96.12 170 ALA B CA 1
ATOM 3076 C C . ALA B 1 170 ? 9.438 22.391 -5.234 1 96.12 170 ALA B C 1
ATOM 3078 O O . ALA B 1 170 ? 8.383 23 -5.391 1 96.12 170 ALA B O 1
ATOM 3079 N N . LYS B 1 171 ? 10.266 22.141 -6.199 1 95.56 171 LYS B N 1
ATOM 3080 C CA . LYS B 1 171 ? 9.984 22.562 -7.566 1 95.56 171 LYS B CA 1
ATOM 3081 C C . LYS B 1 171 ? 8.742 21.875 -8.117 1 95.56 171 LYS B C 1
ATOM 3083 O O . LYS B 1 171 ? 7.91 22.5 -8.773 1 95.56 171 LYS B O 1
ATOM 3088 N N . THR B 1 172 ? 8.648 20.578 -7.887 1 97.31 172 THR B N 1
ATOM 3089 C CA . THR B 1 172 ? 7.508 19.797 -8.352 1 97.31 172 THR B CA 1
ATOM 3090 C C . THR B 1 172 ? 6.207 20.344 -7.781 1 97.31 172 THR B C 1
ATOM 3092 O O . THR B 1 172 ? 5.227 20.516 -8.508 1 97.31 172 THR B O 1
ATOM 3095 N N . ILE B 1 173 ? 6.195 20.641 -6.508 1 97.69 173 ILE B N 1
ATOM 3096 C CA . ILE B 1 173 ? 5.004 21.172 -5.859 1 97.69 173 ILE B CA 1
ATOM 3097 C C . ILE B 1 173 ? 4.688 22.562 -6.418 1 97.69 173 ILE B C 1
ATOM 3099 O O . ILE B 1 173 ? 3.52 22.922 -6.566 1 97.69 173 ILE B O 1
ATOM 3103 N N . ARG B 1 174 ? 5.711 23.297 -6.719 1 97.12 174 ARG B N 1
ATOM 3104 C CA . ARG B 1 174 ? 5.5 24.594 -7.355 1 97.12 174 ARG B CA 1
ATOM 3105 C C . ARG B 1 174 ? 4.77 24.453 -8.68 1 97.12 174 ARG B C 1
ATOM 3107 O O . ARG B 1 174 ? 3.836 25.203 -8.977 1 97.12 174 ARG B O 1
ATOM 3114 N N . PHE B 1 175 ? 5.211 23.5 -9.508 1 97.56 175 PHE B N 1
ATOM 3115 C CA . PHE B 1 175 ? 4.535 23.25 -10.773 1 97.56 175 PHE B CA 1
ATOM 3116 C C . PHE B 1 175 ? 3.076 22.875 -10.547 1 97.56 175 PHE B C 1
ATOM 3118 O O . PHE B 1 175 ? 2.193 23.297 -11.297 1 97.56 175 PHE B O 1
ATOM 3125 N N . LEU B 1 176 ? 2.848 22.062 -9.531 1 97.38 176 LEU B N 1
ATOM 3126 C CA . LEU B 1 176 ? 1.479 21.719 -9.164 1 97.38 176 LEU B CA 1
ATOM 3127 C C . LEU B 1 176 ? 0.683 22.984 -8.805 1 97.38 176 LEU B C 1
ATOM 3129 O O . LEU B 1 176 ? -0.468 23.125 -9.227 1 97.38 176 LEU B O 1
ATOM 3133 N N . GLY B 1 177 ? 1.287 23.828 -8.031 1 96.69 177 GLY B N 1
ATOM 3134 C CA . GLY B 1 177 ? 0.654 25.078 -7.641 1 96.69 177 GLY B CA 1
ATOM 3135 C C . GLY B 1 177 ? 0.29 25.953 -8.82 1 96.69 177 GLY B C 1
ATOM 3136 O O . GLY B 1 177 ? -0.687 26.703 -8.766 1 96.69 177 GLY B O 1
ATOM 3137 N N . GLU B 1 178 ? 1.072 25.922 -9.859 1 96 178 GLU B N 1
ATOM 3138 C CA . GLU B 1 178 ? 0.796 26.672 -11.07 1 96 178 GLU B CA 1
ATOM 3139 C C . GLU B 1 178 ? -0.449 26.156 -11.781 1 96 178 GLU B C 1
ATOM 3141 O O . GLU B 1 178 ? -1.211 26.922 -12.367 1 96 178 GLU B O 1
ATOM 3146 N N . VAL B 1 179 ? -0.608 24.875 -11.742 1 94.81 179 VAL B N 1
ATOM 3147 C CA . VAL B 1 179 ? -1.691 24.219 -12.461 1 94.81 179 VAL B CA 1
ATOM 3148 C C . VAL B 1 179 ? -2.959 24.234 -11.617 1 94.81 179 VAL B C 1
ATOM 3150 O O . VAL B 1 179 ? -4.062 24.422 -12.133 1 94.81 179 VAL B O 1
ATOM 3153 N N . ALA B 1 180 ? -2.805 24 -10.352 1 95.31 180 ALA B N 1
ATOM 3154 C CA . ALA B 1 180 ? -3.914 23.906 -9.406 1 95.31 180 ALA B CA 1
ATOM 3155 C C . ALA B 1 180 ? -3.525 24.469 -8.047 1 95.31 180 ALA B C 1
ATOM 3157 O O . ALA B 1 180 ? -3.283 23.719 -7.098 1 95.31 180 ALA B O 1
ATOM 3158 N N . PRO B 1 181 ? -3.639 25.75 -7.949 1 96.25 181 PRO B N 1
ATOM 3159 C CA . PRO B 1 181 ? -3.119 26.422 -6.762 1 96.25 181 PRO B CA 1
ATOM 3160 C C . PRO B 1 181 ? -3.836 26 -5.48 1 96.25 181 PRO B C 1
ATOM 3162 O O . PRO B 1 181 ? -3.217 25.938 -4.414 1 96.25 181 PRO B O 1
ATOM 3165 N N . GLU B 1 182 ? -5.094 25.672 -5.559 1 95.81 182 GLU B N 1
ATOM 3166 C CA . GLU B 1 182 ? -5.879 25.422 -4.359 1 95.81 182 GLU B CA 1
ATOM 3167 C C . GLU B 1 182 ? -5.973 23.922 -4.078 1 95.81 182 GLU B C 1
ATOM 3169 O O . GLU B 1 182 ? -6.637 23.5 -3.127 1 95.81 182 GLU B O 1
ATOM 3174 N N . ALA B 1 183 ? -5.332 23.062 -4.91 1 96.19 183 ALA B N 1
ATOM 3175 C CA . ALA B 1 183 ? -5.367 21.625 -4.672 1 96.19 183 ALA B CA 1
ATOM 3176 C C . ALA B 1 183 ? -4.852 21.281 -3.277 1 96.19 183 ALA B C 1
ATOM 3178 O O . ALA B 1 183 ? -3.797 21.766 -2.865 1 96.19 183 ALA B O 1
ATOM 3179 N N . PRO B 1 184 ? -5.648 20.516 -2.531 1 96.75 184 PRO B N 1
ATOM 3180 C CA . PRO B 1 184 ? -5.137 20.094 -1.225 1 96.75 184 PRO B CA 1
ATOM 3181 C C . PRO B 1 184 ? -3.996 19.078 -1.337 1 96.75 184 PRO B C 1
ATOM 3183 O O . PRO B 1 184 ? -4.09 18.125 -2.107 1 96.75 184 PRO B O 1
ATOM 3186 N N . VAL B 1 185 ? -2.943 19.328 -0.572 1 98.25 185 VAL B N 1
ATOM 3187 C CA . VAL B 1 185 ? -1.752 18.5 -0.703 1 98.25 185 VAL B CA 1
ATOM 3188 C C . VAL B 1 185 ? -1.248 18.094 0.681 1 98.25 185 VAL B C 1
ATOM 3190 O O . VAL B 1 185 ? -1.306 18.891 1.624 1 98.25 185 VAL B O 1
ATOM 3193 N N . CYS B 1 186 ? -0.853 16.906 0.827 1 98.38 186 CYS B N 1
ATOM 3194 C CA . CYS B 1 186 ? -0.128 16.359 1.973 1 98.38 186 CYS B CA 1
ATOM 3195 C C . CYS B 1 186 ? 1.259 15.883 1.563 1 98.38 186 CYS B C 1
ATOM 3197 O O . CYS B 1 186 ? 1.389 14.961 0.76 1 98.38 186 CYS B O 1
ATOM 3199 N N . VAL B 1 187 ? 2.271 16.516 2.041 1 98.44 187 VAL B N 1
ATOM 3200 C CA . VAL B 1 187 ? 3.654 16.141 1.763 1 98.44 187 VAL B CA 1
ATOM 3201 C C . VAL B 1 187 ? 4.25 15.43 2.977 1 98.44 187 VAL B C 1
ATOM 3203 O O . VAL B 1 187 ? 4.344 16.016 4.059 1 98.44 187 VAL B O 1
ATOM 3206 N N . CYS B 1 188 ? 4.668 14.219 2.785 1 98.44 188 CYS B N 1
ATOM 3207 C CA . CYS B 1 188 ? 5.246 13.414 3.857 1 98.44 188 CYS B CA 1
ATOM 3208 C C . CYS B 1 188 ? 6.754 13.266 3.672 1 98.44 188 CYS B C 1
ATOM 3210 O O . CYS B 1 188 ? 7.211 12.734 2.658 1 98.44 188 CYS B O 1
ATOM 3212 N N . ARG B 1 189 ? 7.477 13.711 4.621 1 97.5 189 ARG B N 1
ATOM 3213 C CA . ARG B 1 189 ? 8.93 13.586 4.621 1 97.5 189 ARG B CA 1
ATOM 3214 C C . ARG B 1 189 ? 9.398 12.547 5.633 1 97.5 189 ARG B C 1
ATOM 3216 O O . ARG B 1 189 ? 8.992 12.578 6.797 1 97.5 189 ARG B O 1
ATOM 3223 N N . GLU B 1 190 ? 10.258 11.578 5.234 1 96.75 190 GLU B N 1
ATOM 3224 C CA . GLU B 1 190 ? 10.938 10.617 6.105 1 96.75 190 GLU B CA 1
ATOM 3225 C C . GLU B 1 190 ? 9.93 9.836 6.941 1 96.75 190 GLU B C 1
ATOM 3227 O O . GLU B 1 190 ? 10.078 9.734 8.164 1 96.75 190 GLU B O 1
ATOM 3232 N N . LEU B 1 191 ? 8.938 9.289 6.266 1 97.31 191 LEU B N 1
ATOM 3233 C CA . LEU B 1 191 ? 7.895 8.523 6.934 1 97.31 191 LEU B CA 1
ATOM 3234 C C . LEU B 1 191 ? 8.492 7.449 7.832 1 97.31 191 LEU B C 1
ATOM 3236 O O . LEU B 1 191 ? 9.359 6.684 7.395 1 97.31 191 LEU B O 1
ATOM 3240 N N . THR B 1 192 ? 8.047 7.379 9.141 1 96.06 192 THR B N 1
ATOM 3241 C CA . THR B 1 192 ? 8.336 6.395 10.18 1 96.06 192 THR B CA 1
ATOM 3242 C C . THR B 1 192 ? 9.727 6.621 10.773 1 96.06 192 THR B C 1
ATOM 3244 O O . THR B 1 192 ? 10.086 6.012 11.781 1 96.06 192 THR B O 1
ATOM 3247 N N . LYS B 1 193 ? 10.492 7.492 10.164 1 94.06 193 LYS B N 1
ATOM 3248 C CA . LYS B 1 193 ? 11.859 7.73 10.617 1 94.06 193 LYS B CA 1
ATOM 3249 C C . LYS B 1 193 ? 11.891 8.812 11.695 1 94.06 193 LYS B C 1
ATOM 3251 O O . LYS B 1 193 ? 10.852 9.359 12.07 1 94.06 193 LYS B O 1
ATOM 3256 N N . GLN B 1 194 ? 13.078 9.016 12.195 1 89.75 194 GLN B N 1
ATOM 3257 C CA . GLN B 1 194 ? 13.281 9.914 13.328 1 89.75 194 GLN B CA 1
ATOM 3258 C C . GLN B 1 194 ? 12.867 11.344 12.977 1 89.75 194 GLN B C 1
ATOM 3260 O O . GLN B 1 194 ? 12.336 12.062 13.82 1 89.75 194 GLN B O 1
ATOM 3265 N N . PHE B 1 195 ? 12.992 11.75 11.797 1 91.62 195 PHE B N 1
ATOM 3266 C CA . PHE B 1 195 ? 12.75 13.133 11.398 1 91.62 195 PHE B CA 1
ATOM 3267 C C . PHE B 1 195 ? 11.508 13.234 10.523 1 91.62 195 PHE B C 1
ATOM 3269 O O . PHE B 1 195 ? 11.453 14.047 9.602 1 91.62 195 PHE B O 1
ATOM 3276 N N . GLU B 1 196 ? 10.617 12.375 10.82 1 95.5 196 GLU B N 1
ATOM 3277 C CA . GLU B 1 196 ? 9.352 12.414 10.094 1 95.5 196 GLU B CA 1
ATOM 3278 C C . GLU B 1 196 ? 8.688 13.781 10.211 1 95.5 196 GLU B C 1
ATOM 3280 O O . GLU B 1 196 ? 8.609 14.344 11.305 1 95.5 196 GLU B O 1
ATOM 3285 N N . GLU B 1 197 ? 8.25 14.312 9.102 1 96 197 GLU B N 1
ATOM 3286 C CA . GLU B 1 197 ? 7.496 15.562 9.039 1 96 197 GLU B CA 1
ATOM 3287 C C . GLU B 1 197 ? 6.367 15.469 8.016 1 96 197 GLU B C 1
ATOM 3289 O O . GLU B 1 197 ? 6.551 14.922 6.926 1 96 197 GLU B O 1
ATOM 3294 N N . ILE B 1 198 ? 5.238 15.984 8.422 1 97.19 198 ILE B N 1
ATOM 3295 C CA . ILE B 1 198 ? 4.078 16 7.539 1 97.19 198 ILE B CA 1
ATOM 3296 C C . ILE B 1 198 ? 3.621 17.438 7.305 1 97.19 198 ILE B C 1
ATOM 3298 O O . ILE B 1 198 ? 3.326 18.156 8.258 1 97.19 198 ILE B O 1
ATOM 3302 N N . PHE B 1 199 ? 3.584 17.844 6.043 1 96.25 199 PHE B N 1
ATOM 3303 C CA . PHE B 1 199 ? 3.098 19.156 5.645 1 96.25 199 PHE B CA 1
ATOM 3304 C C . PHE B 1 199 ? 1.731 19.047 4.98 1 96.25 199 PHE B C 1
ATOM 3306 O O . PHE B 1 199 ? 1.502 18.156 4.16 1 96.25 199 PHE B O 1
ATOM 3313 N N . ARG B 1 200 ? 0.91 19.969 5.395 1 97.38 200 ARG B N 1
ATOM 3314 C CA . ARG B 1 200 ? -0.418 20 4.793 1 97.38 200 ARG B CA 1
ATOM 3315 C C . ARG B 1 200 ? -0.781 21.422 4.355 1 97.38 200 ARG B C 1
ATOM 3317 O O . ARG B 1 200 ? -0.403 22.391 5.008 1 97.38 200 ARG B O 1
ATOM 3324 N N . GLY B 1 201 ? -1.543 21.516 3.295 1 97 201 GLY B N 1
ATOM 3325 C CA . GLY B 1 201 ? -2.025 22.797 2.795 1 97 201 GLY B CA 1
ATOM 3326 C C . GLY B 1 201 ? -2.361 22.766 1.316 1 97 201 GLY B C 1
ATOM 3327 O O . GLY B 1 201 ? -2.42 21.703 0.707 1 97 201 GLY B O 1
ATOM 3328 N N . SER B 1 202 ? -2.646 23.938 0.763 1 97.69 202 SER B N 1
ATOM 3329 C CA . SER B 1 202 ? -2.836 24.031 -0.681 1 97.69 202 SER B CA 1
ATOM 3330 C C . SER B 1 202 ? -1.51 23.906 -1.422 1 97.69 202 SER B C 1
ATOM 3332 O O . SER B 1 202 ? -0.444 24.125 -0.838 1 97.69 202 SER B O 1
ATOM 3334 N N . ALA B 1 203 ? -1.616 23.562 -2.664 1 97.81 203 ALA B N 1
ATOM 3335 C CA . ALA B 1 203 ? -0.418 23.422 -3.488 1 97.81 203 ALA B CA 1
ATOM 3336 C C . ALA B 1 203 ? 0.41 24.703 -3.473 1 97.81 203 ALA B C 1
ATOM 3338 O O . ALA B 1 203 ? 1.632 24.656 -3.311 1 97.81 203 ALA B O 1
ATOM 3339 N N . LEU B 1 204 ? -0.226 25.797 -3.586 1 96.94 204 LEU B N 1
ATOM 3340 C CA . LEU B 1 204 ? 0.463 27.078 -3.617 1 96.94 204 LEU B CA 1
ATOM 3341 C C . LEU B 1 204 ? 1.143 27.359 -2.283 1 96.94 204 LEU B C 1
ATOM 3343 O O . LEU B 1 204 ? 2.312 27.75 -2.248 1 96.94 204 LEU B O 1
ATOM 3347 N N . GLU B 1 205 ? 0.422 27.172 -1.22 1 97.12 205 GLU B N 1
ATOM 3348 C CA . GLU B 1 205 ? 0.963 27.406 0.116 1 97.12 205 GLU B CA 1
ATOM 3349 C C . GLU B 1 205 ? 2.188 26.531 0.374 1 97.12 205 GLU B C 1
ATOM 3351 O O . GLU B 1 205 ? 3.193 27 0.909 1 97.12 205 GLU B O 1
ATOM 3356 N N . LEU B 1 206 ? 2.068 25.297 0.018 1 97.5 206 LEU B N 1
ATOM 3357 C CA . LEU B 1 206 ? 3.154 24.359 0.288 1 97.5 206 LEU B CA 1
ATOM 3358 C C . LEU B 1 206 ? 4.355 24.656 -0.607 1 97.5 206 LEU B C 1
ATOM 3360 O O . LEU B 1 206 ? 5.5 24.453 -0.198 1 97.5 206 LEU B O 1
ATOM 3364 N N . ALA B 1 207 ? 4.082 25.078 -1.821 1 96.06 207 ALA B N 1
ATOM 3365 C CA . ALA B 1 207 ? 5.18 25.484 -2.699 1 96.06 207 ALA B CA 1
ATOM 3366 C C . ALA B 1 207 ? 6.035 26.562 -2.051 1 96.06 207 ALA B C 1
ATOM 3368 O O . ALA B 1 207 ? 7.266 26.484 -2.043 1 96.06 207 ALA B O 1
ATOM 3369 N N . GLU B 1 208 ? 5.402 27.5 -1.498 1 95.25 208 GLU B N 1
ATOM 3370 C CA . GLU B 1 208 ? 6.094 28.609 -0.847 1 95.25 208 GLU B CA 1
ATOM 3371 C C . GLU B 1 208 ? 6.801 28.156 0.425 1 95.25 208 GLU B C 1
ATOM 3373 O O . GLU B 1 208 ? 7.949 28.531 0.674 1 95.25 208 GLU B O 1
ATOM 3378 N N . SER B 1 209 ? 6.09 27.375 1.187 1 95.38 209 SER B N 1
ATOM 3379 C CA . SER B 1 209 ? 6.633 26.891 2.451 1 95.38 209 SER B CA 1
ATOM 3380 C C . SER B 1 209 ? 7.875 26.031 2.227 1 95.38 209 SER B C 1
ATOM 3382 O O . SER B 1 209 ? 8.867 26.156 2.951 1 95.38 209 SER B O 1
ATOM 3384 N N . LEU B 1 210 ? 7.828 25.141 1.265 1 95.31 210 LEU B N 1
ATOM 3385 C CA . LEU B 1 210 ? 8.945 24.234 0.992 1 95.31 210 LEU B CA 1
ATOM 3386 C C . LEU B 1 210 ? 10.133 25 0.416 1 95.31 210 LEU B C 1
ATOM 3388 O O . LEU B 1 210 ? 11.281 24.688 0.716 1 95.31 210 LEU B O 1
ATOM 3392 N N . LYS B 1 211 ? 9.859 25.938 -0.407 1 91.56 211 LYS B N 1
ATOM 3393 C CA . LYS B 1 211 ? 10.922 26.781 -0.946 1 91.56 211 LYS B CA 1
ATOM 3394 C C . LYS B 1 211 ? 11.664 27.516 0.17 1 91.56 211 LYS B C 1
ATOM 3396 O O . LYS B 1 211 ? 12.891 27.609 0.147 1 91.56 211 LYS B O 1
ATOM 3401 N N . ALA B 1 212 ? 10.953 27.969 1.093 1 93.25 212 ALA B N 1
ATOM 3402 C CA . ALA B 1 212 ? 11.508 28.75 2.191 1 93.25 212 ALA B CA 1
ATOM 3403 C C . ALA B 1 212 ? 12.391 27.891 3.09 1 93.25 212 ALA B C 1
ATOM 3405 O O . ALA B 1 212 ? 13.266 28.406 3.787 1 93.25 212 ALA B O 1
ATOM 3406 N N . ARG B 1 213 ? 12.172 26.625 3.17 1 91.25 213 ARG B N 1
ATOM 3407 C CA . ARG B 1 213 ? 12.914 25.719 4.031 1 91.25 213 ARG B CA 1
ATOM 3408 C C . ARG B 1 213 ? 14.328 25.516 3.508 1 91.25 213 ARG B C 1
ATOM 3410 O O . ARG B 1 213 ? 15.219 25.109 4.262 1 91.25 213 ARG B O 1
ATOM 3417 N N . GLY B 1 214 ? 14.602 25.844 2.258 1 88.31 214 GLY B N 1
ATOM 3418 C CA . GLY B 1 214 ? 15.922 25.625 1.686 1 88.31 214 GLY B CA 1
ATOM 3419 C C . GLY B 1 214 ? 16.188 24.188 1.308 1 88.31 214 GLY B C 1
ATOM 3420 O O . GLY B 1 214 ? 15.359 23.547 0.644 1 88.31 214 GLY B O 1
ATOM 3421 N N . GLU B 1 215 ? 17.359 23.688 1.831 1 87.94 215 GLU B N 1
ATOM 3422 C CA . GLU B 1 215 ? 17.75 22.344 1.443 1 87.94 215 GLU B CA 1
ATOM 3423 C C . GLU B 1 215 ? 16.953 21.281 2.215 1 87.94 215 GLU B C 1
ATOM 3425 O O . GLU B 1 215 ? 16.922 21.312 3.445 1 87.94 215 GLU B O 1
ATOM 3430 N N . LEU B 1 216 ? 16.312 20.469 1.483 1 90.38 216 LEU B N 1
ATOM 3431 C CA . LEU B 1 216 ? 15.539 19.375 2.055 1 90.38 216 LEU B CA 1
ATOM 3432 C C . LEU B 1 216 ? 16.297 18.062 1.932 1 90.38 216 LEU B C 1
ATOM 3434 O O . LEU B 1 216 ? 17.094 17.875 1.01 1 90.38 216 LEU B O 1
ATOM 3438 N N . LYS B 1 217 ? 16.188 17.219 2.875 1 91.88 217 LYS B N 1
ATOM 3439 C CA . LYS B 1 217 ? 16.797 15.891 2.869 1 91.88 217 LYS B CA 1
ATOM 3440 C C . LYS B 1 217 ? 15.766 14.812 3.148 1 91.88 217 LYS B C 1
ATOM 3442 O O . LYS B 1 217 ? 14.68 15.102 3.662 1 91.88 217 LYS B O 1
ATOM 3447 N N . GLY B 1 218 ? 16.172 13.633 2.719 1 92.88 218 GLY B N 1
ATOM 3448 C CA . GLY B 1 218 ? 15.289 12.5 2.982 1 92.88 218 GLY B CA 1
ATOM 3449 C C . GLY B 1 218 ? 14.383 12.164 1.814 1 92.88 218 GLY B C 1
ATOM 3450 O O . GLY B 1 218 ? 14.508 12.75 0.735 1 92.88 218 GLY B O 1
ATOM 3451 N N . GLU B 1 219 ? 13.453 11.219 2.006 1 94.31 219 GLU B N 1
ATOM 3452 C CA . GLU B 1 219 ? 12.531 10.75 0.978 1 94.31 219 GLU B CA 1
ATOM 3453 C C . GLU B 1 219 ? 11.141 11.359 1.16 1 94.31 219 GLU B C 1
ATOM 3455 O O . GLU B 1 219 ? 10.688 11.555 2.289 1 94.31 219 GLU B O 1
ATOM 3460 N N . PHE B 1 220 ? 10.516 11.625 0.009 1 97.81 220 PHE B N 1
ATOM 3461 C CA . PHE B 1 220 ? 9.234 12.305 0.078 1 97.81 220 PHE B CA 1
ATOM 3462 C C . PHE B 1 220 ? 8.148 11.492 -0.609 1 97.81 220 PHE B C 1
ATOM 3464 O O . PHE B 1 220 ? 8.375 10.914 -1.674 1 97.81 220 PHE B O 1
ATOM 3471 N N . THR B 1 221 ? 7.051 11.391 0.008 1 98.69 221 THR B N 1
ATOM 3472 C CA . THR B 1 221 ? 5.801 10.922 -0.578 1 98.69 221 THR B CA 1
ATOM 3473 C C . THR B 1 221 ? 4.75 12.031 -0.558 1 98.69 221 THR B C 1
ATOM 3475 O O . THR B 1 221 ? 4.496 12.633 0.487 1 98.69 221 THR B O 1
ATOM 3478 N N . VAL B 1 222 ? 4.156 12.305 -1.716 1 98.75 222 VAL B N 1
ATOM 3479 C CA . VAL B 1 222 ? 3.221 13.414 -1.837 1 98.75 222 VAL B CA 1
ATOM 3480 C C . VAL B 1 222 ? 1.836 12.891 -2.211 1 98.75 222 VAL B C 1
ATOM 3482 O O . VAL B 1 222 ? 1.703 12.07 -3.123 1 98.75 222 VAL B O 1
ATOM 3485 N N . VAL B 1 223 ? 0.867 13.32 -1.476 1 98.56 223 VAL B N 1
ATOM 3486 C CA . VAL B 1 223 ? -0.525 12.992 -1.767 1 98.56 223 VAL B CA 1
ATOM 3487 C C . VAL B 1 223 ? -1.28 14.258 -2.168 1 98.56 223 VAL B C 1
ATOM 3489 O O . VAL B 1 223 ? -1.214 15.273 -1.475 1 98.56 223 VAL B O 1
ATOM 3492 N N . VAL B 1 224 ? -1.95 14.227 -3.318 1 98.06 224 VAL B N 1
ATOM 3493 C CA . VAL B 1 224 ? -2.764 15.336 -3.807 1 98.06 224 VAL B CA 1
ATOM 3494 C C . VAL B 1 224 ? -4.238 14.945 -3.783 1 98.06 224 VAL B C 1
ATOM 3496 O O . VAL B 1 224 ? -4.645 13.992 -4.453 1 98.06 224 VAL B O 1
ATOM 3499 N N . GLY B 1 225 ? -4.969 15.633 -2.947 1 96.12 225 GLY B N 1
ATOM 3500 C CA . GLY B 1 225 ? -6.398 15.359 -2.879 1 96.12 225 GLY B CA 1
ATOM 3501 C C . GLY B 1 225 ? -7.133 15.719 -4.156 1 96.12 225 GLY B C 1
ATOM 3502 O O . GLY B 1 225 ? -6.652 16.531 -4.949 1 96.12 225 GLY B O 1
ATOM 3503 N N . ALA B 1 226 ? -8.289 15.102 -4.293 1 90.5 226 ALA B N 1
ATOM 3504 C CA . ALA B 1 226 ? -9.109 15.375 -5.469 1 90.5 226 ALA B CA 1
ATOM 3505 C C . ALA B 1 226 ? -9.578 16.828 -5.484 1 90.5 226 ALA B C 1
ATOM 3507 O O . ALA B 1 226 ? -9.922 17.391 -4.438 1 90.5 226 ALA B O 1
ATOM 3508 N N . THR B 1 227 ? -9.531 17.406 -6.664 1 84 227 THR B N 1
ATOM 3509 C CA . THR B 1 227 ? -9.945 18.797 -6.809 1 84 227 THR B CA 1
ATOM 3510 C C . THR B 1 227 ? -11.352 18.891 -7.387 1 84 227 THR B C 1
ATOM 3512 O O . THR B 1 227 ? -11.969 19.953 -7.371 1 84 227 THR B O 1
ATOM 3515 N N . THR B 1 228 ? -11.773 17.812 -7.957 1 77.06 228 THR B N 1
ATOM 3516 C CA . THR B 1 228 ? -13.102 17.734 -8.547 1 77.06 228 THR B CA 1
ATOM 3517 C C . THR B 1 228 ? -13.938 16.656 -7.855 1 77.06 228 THR B C 1
ATOM 3519 O O . THR B 1 228 ? -13.43 15.586 -7.527 1 77.06 228 THR B O 1
ATOM 3522 N N . PRO B 1 229 ? -15.125 17.109 -7.551 1 68.31 229 PRO B N 1
ATOM 3523 C CA . PRO B 1 229 ? -15.969 16.094 -6.914 1 68.31 229 PRO B CA 1
ATOM 3524 C C . PRO B 1 229 ? -16.156 14.852 -7.781 1 68.31 229 PRO B C 1
ATOM 3526 O O . PRO B 1 229 ? -16.203 14.953 -9.008 1 68.31 229 PRO B O 1
ATOM 3529 N N . ARG B 1 230 ? -16.062 13.766 -7.125 1 64.75 230 ARG B N 1
ATOM 3530 C CA . ARG B 1 230 ? -16.375 12.523 -7.828 1 64.75 230 ARG B CA 1
ATOM 3531 C C . ARG B 1 230 ? -17.844 12.453 -8.203 1 64.75 230 ARG B C 1
ATOM 3533 O O . ARG B 1 230 ? -18.703 12.93 -7.453 1 64.75 230 ARG B O 1
ATOM 3540 N N . GLU B 1 231 ? -18.047 12.281 -9.477 1 58.88 231 GLU B N 1
ATOM 3541 C CA . GLU B 1 231 ? -19.453 12.078 -9.812 1 58.88 231 GLU B CA 1
ATOM 3542 C C . GLU B 1 231 ? -20.078 10.984 -8.938 1 58.88 231 GLU B C 1
ATOM 3544 O O . GLU B 1 231 ? -19.453 9.945 -8.703 1 58.88 231 GLU B O 1
ATOM 3549 N N . ALA B 1 232 ? -20.969 11.359 -8.07 1 51.81 232 ALA B N 1
ATOM 3550 C CA . ALA B 1 232 ? -21.688 10.43 -7.203 1 51.81 232 ALA B CA 1
ATOM 3551 C C . ALA B 1 232 ? -22.016 9.141 -7.941 1 51.81 232 ALA B C 1
ATOM 3553 O O . ALA B 1 232 ? -22.5 9.172 -9.07 1 51.81 232 ALA B O 1
ATOM 3554 N N . GLU B 1 233 ? -21.234 8.141 -7.828 1 53.62 233 GLU B N 1
ATOM 3555 C CA . GLU B 1 233 ? -21.734 6.891 -8.391 1 53.62 233 GLU B CA 1
ATOM 3556 C C . GLU B 1 233 ? -23.156 6.59 -7.906 1 53.62 233 GLU B C 1
ATOM 3558 O O . GLU B 1 233 ? -23.453 6.719 -6.719 1 53.62 233 GLU B O 1
ATOM 3563 N N . GLU B 1 234 ? -24.141 6.898 -8.648 1 46.88 234 GLU B N 1
ATOM 3564 C CA . GLU B 1 234 ? -25.5 6.484 -8.32 1 46.88 234 GLU B CA 1
ATOM 3565 C C . GLU B 1 234 ? -25.516 5.102 -7.676 1 46.88 234 GLU B C 1
ATOM 3567 O O . GLU B 1 234 ? -24.844 4.184 -8.141 1 46.88 234 GLU B O 1
ATOM 3572 N N . ASP B 1 235 ? -25.531 5.09 -6.375 1 47.97 235 ASP B N 1
ATOM 3573 C CA . ASP B 1 235 ? -25.859 3.844 -5.684 1 47.97 235 ASP B CA 1
ATOM 3574 C C . ASP B 1 235 ? -26.781 2.971 -6.527 1 47.97 235 ASP B C 1
ATOM 3576 O O . ASP B 1 235 ? -27.906 3.357 -6.816 1 47.97 235 ASP B O 1
ATOM 3580 N N . ASP B 1 236 ? -26.328 2.381 -7.543 1 47.09 236 ASP B N 1
ATOM 3581 C CA . ASP B 1 236 ? -27.234 1.467 -8.242 1 47.09 236 ASP B CA 1
ATOM 3582 C C . ASP B 1 236 ? -27.766 0.391 -7.297 1 47.09 236 ASP B C 1
ATOM 3584 O O . ASP B 1 236 ? -27.172 -0.68 -7.168 1 47.09 236 ASP B O 1
ATOM 3588 N N . SER B 1 237 ? -28.062 0.664 -6.035 1 42.81 237 SER B N 1
ATOM 3589 C CA . SER B 1 237 ? -28.875 -0.286 -5.285 1 42.81 237 SER B CA 1
ATOM 3590 C C . SER B 1 237 ? -30.078 -0.74 -6.094 1 42.81 237 SER B C 1
ATOM 3592 O O . SER B 1 237 ? -31.141 -1.048 -5.531 1 42.81 237 SER B O 1
ATOM 3594 N N . GLU B 1 238 ? -30.25 -0.83 -7.379 1 36.94 238 GLU B N 1
ATOM 3595 C CA . GLU B 1 238 ? -31.484 -1.538 -7.742 1 36.94 238 GLU B CA 1
ATOM 3596 C C . GLU B 1 238 ? -31.609 -2.842 -6.961 1 36.94 238 GLU B C 1
ATOM 3598 O O . GLU B 1 238 ? -30.656 -3.613 -6.859 1 36.94 238 GLU B O 1
ATOM 3603 N N . ALA B 1 239 ? -32.812 -3.018 -6.074 1 33.53 239 ALA B N 1
ATOM 3604 C CA . ALA B 1 239 ? -33.594 -4.113 -5.508 1 33.53 239 ALA B CA 1
ATOM 3605 C C . ALA B 1 239 ? -33.594 -5.332 -6.43 1 33.53 239 ALA B C 1
ATOM 3607 O O . ALA B 1 239 ? -34.031 -5.254 -7.574 1 33.53 239 ALA B O 1
ATOM 3608 N N . GLU B 1 240 ? -32.531 -6.055 -6.527 1 31.66 240 GLU B N 1
ATOM 3609 C CA . GLU B 1 240 ? -32.938 -7.336 -7.109 1 31.66 240 GLU B CA 1
ATOM 3610 C C . GLU B 1 240 ? -34.281 -7.805 -6.562 1 31.66 240 GLU B C 1
ATOM 3612 O O . GLU B 1 240 ? -34.406 -8.109 -5.375 1 31.66 240 GLU B O 1
ATOM 3617 N N . ASP B 1 241 ? -35.406 -7.109 -6.844 1 28.38 241 ASP B N 1
ATOM 3618 C CA . ASP B 1 241 ? -36.531 -8.023 -7.008 1 28.38 241 ASP B CA 1
ATOM 3619 C C . ASP B 1 241 ? -36.219 -9.117 -8.023 1 28.38 241 ASP B C 1
ATOM 3621 O O . ASP B 1 241 ? -35.594 -8.852 -9.062 1 28.38 241 ASP B O 1
#

pLDDT: mean 92.37, std 12.91, range [26.09, 98.81]